Protein AF-A0A554JZY7-F1 (afdb_monomer_lite)

pLDDT: mean 87.45, std 13.06, range [39.91, 98.75]

Sequence (380 aa):
MSASLPWIDMRFLQNMTSTLVLGNDMLYLPQSRKIFSQGEISLAPEDREIFKRILSGLYEIFTGAGDAFLLFQAEQQYLRDTEMDGQEPDWIEEISDDAKRHLRHNAAVQGILPSFEPLAIVPSLPHTGISYIVREEGLLEKLIRAFGIWRLANIRQLGFLQDPIVTSSGARGYSLDFPHTRYCHVLDVTAIMTLMLHNNFLDPVLIHTGMMAAITHDTETPAGGDSIKFIDPEAFDEDKNYPQLLKKVDWSAIQKEYQIPEDLLIDTIQNQGALGTMLDLADKMAYVARDATSYLSRTQPFGTIAYPEGYRNIAQLLNQFPFICGVWETAKIIRDETVITDAKKLIAFLKLRALLFRELYHHPGARFKEFLLGTTVLEY

Radius of gyration: 22.61 Å; chains: 1; bounding box: 55×70×49 Å

Structure (mmCIF, N/CA/C/O backbone):
data_AF-A0A554JZY7-F1
#
_entry.id   AF-A0A554JZY7-F1
#
loop_
_atom_site.group_PDB
_atom_site.id
_atom_site.type_symbol
_atom_site.label_atom_id
_atom_site.label_alt_id
_atom_site.label_comp_id
_atom_site.label_asym_id
_atom_site.label_entity_id
_atom_site.label_seq_id
_atom_site.pdbx_PDB_ins_code
_atom_site.Cartn_x
_atom_site.Cartn_y
_atom_site.Cartn_z
_atom_site.occupancy
_atom_site.B_iso_or_equiv
_atom_site.auth_seq_id
_atom_site.auth_comp_id
_atom_site.auth_asym_id
_atom_site.auth_atom_id
_atom_site.pdbx_PDB_model_num
ATOM 1 N N . MET A 1 1 ? -25.964 12.064 15.367 1.00 39.91 1 MET A N 1
ATOM 2 C CA . MET A 1 1 ? -25.848 11.800 13.919 1.00 39.91 1 MET A CA 1
ATOM 3 C C . MET A 1 1 ? -24.395 12.057 13.561 1.00 39.91 1 MET A C 1
ATOM 5 O O . MET A 1 1 ? -23.994 13.211 13.631 1.00 39.91 1 MET A O 1
ATOM 9 N N . SER A 1 2 ? -23.577 11.026 13.325 1.00 48.97 2 SER A N 1
ATOM 10 C CA . SER A 1 2 ? -22.221 11.262 12.809 1.00 48.97 2 SER A CA 1
ATOM 11 C C . SER A 1 2 ? -22.355 11.763 11.374 1.00 48.97 2 SER A C 1
ATOM 13 O O . SER A 1 2 ? -23.142 11.208 10.606 1.00 48.97 2 SER A O 1
ATOM 15 N N . ALA A 1 3 ? -21.646 12.833 11.019 1.00 68.19 3 ALA A N 1
ATOM 16 C CA . ALA A 1 3 ? -21.555 13.247 9.626 1.00 68.19 3 ALA A CA 1
ATOM 17 C C . ALA A 1 3 ? -21.016 12.059 8.814 1.00 68.19 3 ALA A C 1
ATOM 19 O O . ALA A 1 3 ? -20.023 11.447 9.211 1.00 68.19 3 ALA A O 1
ATOM 20 N N . SER A 1 4 ? -21.697 11.689 7.729 1.00 77.19 4 SER A N 1
ATOM 21 C CA . SER A 1 4 ? -21.183 10.674 6.811 1.00 77.19 4 SER A CA 1
ATOM 22 C C . SER A 1 4 ? -19.838 11.154 6.277 1.00 77.19 4 SER A C 1
ATOM 24 O O . SER A 1 4 ? -19.750 12.293 5.806 1.00 77.19 4 SER A O 1
ATOM 26 N N . LEU A 1 5 ? -18.808 10.309 6.356 1.00 84.56 5 LEU A N 1
ATOM 27 C CA . LEU A 1 5 ? -17.514 10.617 5.755 1.00 84.56 5 LEU A CA 1
ATOM 28 C C . LEU A 1 5 ? -17.712 10.948 4.263 1.00 84.56 5 LEU A C 1
ATOM 30 O O . LEU A 1 5 ? -18.532 10.302 3.602 1.00 84.56 5 LEU A O 1
ATOM 34 N N . PRO A 1 6 ? -17.022 11.969 3.727 1.00 92.31 6 PRO A N 1
ATOM 35 C CA . PRO A 1 6 ? -17.053 12.240 2.296 1.00 92.31 6 PRO A CA 1
ATOM 36 C C . PRO A 1 6 ? -16.456 11.059 1.522 1.00 92.31 6 PRO A C 1
ATOM 38 O O . PRO A 1 6 ? -15.679 10.281 2.072 1.00 92.31 6 PRO A O 1
ATOM 41 N N . TRP A 1 7 ? -16.786 10.951 0.232 1.00 95.19 7 TRP A N 1
ATOM 42 C CA . TRP A 1 7 ? -16.074 10.034 -0.659 1.00 95.19 7 TRP A CA 1
ATOM 43 C C . TRP A 1 7 ? -14.597 10.433 -0.715 1.00 95.19 7 TRP A C 1
ATOM 45 O O . TRP A 1 7 ? -14.269 11.570 -1.062 1.00 95.19 7 TRP A O 1
ATOM 55 N N . ILE A 1 8 ? -13.718 9.504 -0.360 1.00 95.62 8 ILE A N 1
ATOM 56 C CA . ILE A 1 8 ? -12.276 9.699 -0.315 1.00 95.62 8 ILE A CA 1
ATOM 57 C C . ILE A 1 8 ? -11.725 9.347 -1.693 1.00 95.62 8 ILE A C 1
ATOM 59 O O . ILE A 1 8 ? -11.605 8.178 -2.051 1.00 95.62 8 ILE A O 1
ATOM 63 N N . ASP A 1 9 ? -11.400 10.360 -2.485 1.00 94.75 9 ASP A N 1
ATOM 64 C CA . ASP A 1 9 ? -10.666 10.207 -3.739 1.00 94.75 9 ASP A CA 1
ATOM 65 C C . ASP A 1 9 ? -9.254 10.808 -3.619 1.00 94.75 9 ASP A C 1
ATOM 67 O O . ASP A 1 9 ? -8.879 11.411 -2.610 1.00 94.75 9 ASP A O 1
ATOM 71 N N . MET A 1 10 ? -8.431 10.657 -4.653 1.00 91.62 10 MET A N 1
ATOM 72 C CA . MET A 1 10 ? -7.103 11.261 -4.695 1.00 91.62 10 MET A CA 1
ATOM 73 C C . MET A 1 10 ? -7.168 12.776 -4.531 1.00 91.62 10 MET A C 1
ATOM 75 O O . MET A 1 10 ? -6.282 13.361 -3.916 1.00 91.62 10 MET A O 1
ATOM 79 N N . ARG A 1 11 ? -8.205 13.437 -5.059 1.00 91.25 11 ARG A N 1
ATOM 80 C CA . ARG A 1 11 ? -8.346 14.890 -4.935 1.00 91.25 11 ARG A CA 1
ATOM 81 C C . ARG A 1 11 ? -8.564 15.287 -3.478 1.00 91.25 11 ARG A C 1
ATOM 83 O O . ARG A 1 11 ? -7.965 16.267 -3.045 1.00 91.25 11 ARG A O 1
ATOM 90 N N . PHE A 1 12 ? -9.367 14.527 -2.742 1.00 93.56 12 PHE A N 1
ATOM 91 C CA . PHE A 1 12 ? -9.559 14.655 -1.307 1.00 93.56 12 PHE A CA 1
ATOM 92 C C . PHE A 1 12 ? -8.226 14.476 -0.572 1.00 93.56 12 PHE A C 1
ATOM 94 O O . PHE A 1 12 ? -7.792 15.403 0.111 1.00 93.56 12 PHE A O 1
ATOM 101 N N . LEU A 1 13 ? -7.523 13.356 -0.792 1.00 91.56 13 LEU A N 1
ATOM 102 C CA . LEU A 1 13 ? -6.237 13.067 -0.133 1.00 91.56 13 LEU A CA 1
ATOM 103 C C . LEU A 1 13 ? -5.155 14.113 -0.438 1.00 91.56 13 LEU A C 1
ATOM 105 O O . LEU A 1 13 ? -4.281 14.392 0.375 1.00 91.56 13 LEU A O 1
ATOM 109 N N . GLN A 1 14 ? -5.210 14.726 -1.615 1.00 86.31 14 GLN A N 1
ATOM 110 C CA . GLN A 1 14 ? -4.242 15.735 -2.034 1.00 86.31 14 GLN A CA 1
ATOM 111 C C . GLN A 1 14 ? -4.590 17.155 -1.578 1.00 86.31 14 GLN A C 1
ATOM 113 O O . GLN A 1 14 ? -3.741 18.043 -1.654 1.00 86.31 14 GLN A O 1
ATOM 118 N N . ASN A 1 15 ? -5.833 17.387 -1.159 1.00 89.62 15 ASN A N 1
ATOM 119 C CA . ASN A 1 15 ? -6.290 18.682 -0.666 1.00 89.62 15 ASN A CA 1
ATOM 120 C C . ASN A 1 15 ? -6.373 18.721 0.862 1.00 89.62 15 ASN A C 1
ATOM 122 O O . ASN A 1 15 ? -6.427 19.814 1.421 1.00 89.62 15 ASN A O 1
ATOM 126 N N . MET A 1 16 ? -6.365 17.569 1.541 1.00 92.50 16 MET A N 1
ATOM 127 C CA . MET A 1 16 ? -6.364 17.537 2.999 1.00 92.50 16 MET A CA 1
ATOM 128 C C . MET A 1 16 ? -5.102 18.202 3.540 1.00 92.50 16 MET A C 1
ATOM 130 O O . MET A 1 16 ? -3.995 17.938 3.074 1.00 92.50 16 MET A O 1
ATOM 134 N N . THR A 1 17 ? -5.274 19.096 4.505 1.00 89.75 17 THR A N 1
ATOM 135 C CA . THR A 1 17 ? -4.163 19.713 5.233 1.00 89.75 17 THR A CA 1
ATOM 136 C C . THR A 1 17 ? -3.829 18.940 6.498 1.00 89.75 17 THR A C 1
ATOM 138 O O . THR A 1 17 ? -2.739 19.118 7.017 1.00 89.75 17 THR A O 1
ATOM 141 N N . SER A 1 18 ? -4.716 18.071 6.979 1.00 89.69 18 SER A N 1
ATOM 142 C CA . SER A 1 18 ? -4.534 17.252 8.184 1.00 89.69 18 SER A CA 1
ATOM 143 C C . SER A 1 18 ? -4.517 15.765 7.837 1.00 89.69 18 SER A C 1
ATOM 145 O O . SER A 1 18 ? -4.896 15.376 6.731 1.00 89.69 18 SER A O 1
ATOM 147 N N . THR A 1 19 ? -4.084 14.929 8.780 1.00 89.75 19 THR A N 1
ATOM 148 C CA . THR A 1 19 ? -4.168 13.475 8.630 1.00 89.75 19 THR A CA 1
ATOM 149 C C . THR A 1 19 ? -5.627 13.020 8.615 1.00 89.75 19 THR A C 1
ATOM 151 O O . THR A 1 19 ? -6.463 13.514 9.374 1.00 89.75 19 THR A O 1
ATOM 154 N N . LEU A 1 20 ? -5.942 12.068 7.741 1.00 93.31 20 LEU A N 1
ATOM 155 C CA . LEU A 1 20 ? -7.222 11.368 7.758 1.00 93.31 20 LEU A CA 1
ATOM 156 C C . LEU A 1 20 ? -7.059 10.099 8.596 1.00 93.31 20 LEU A C 1
ATOM 158 O O . LEU A 1 20 ? -6.256 9.233 8.259 1.00 93.31 20 LEU A O 1
ATOM 162 N N . VAL A 1 21 ? -7.840 9.980 9.665 1.00 91.62 21 VAL A N 1
ATOM 163 C CA . VAL A 1 21 ? -7.863 8.788 10.518 1.00 91.62 21 VAL A CA 1
ATOM 164 C C . VAL A 1 21 ? -9.049 7.917 10.114 1.00 91.62 21 VAL A C 1
ATOM 166 O O . VAL A 1 21 ? -10.196 8.359 10.205 1.00 91.62 21 VAL A O 1
ATOM 169 N N . LEU A 1 22 ? -8.774 6.691 9.664 1.00 91.56 22 LEU A N 1
ATOM 170 C CA . LEU A 1 22 ? -9.796 5.681 9.384 1.00 91.56 22 LEU A CA 1
ATOM 171 C C . LEU A 1 22 ? -9.693 4.566 10.428 1.00 91.56 22 LEU A C 1
ATOM 173 O O . LEU A 1 22 ? -8.717 3.818 10.466 1.00 91.56 22 LEU A O 1
ATOM 177 N N . GLY A 1 23 ? -10.692 4.499 11.310 1.00 86.06 23 GLY A N 1
ATOM 178 C CA . GLY A 1 23 ? -10.676 3.589 12.456 1.00 86.06 23 GLY A CA 1
ATOM 179 C C . GLY A 1 23 ? -9.593 3.944 13.481 1.00 86.06 23 GLY A C 1
ATOM 180 O O . GLY A 1 23 ? -9.226 5.107 13.636 1.00 86.06 23 GLY A O 1
ATOM 181 N N . ASN A 1 24 ? -9.084 2.936 14.190 1.00 86.62 24 ASN A N 1
ATOM 182 C CA . ASN A 1 24 ? -7.972 3.091 15.138 1.00 86.62 24 ASN A CA 1
ATOM 183 C C . ASN A 1 24 ? -6.632 2.628 14.545 1.00 86.62 24 ASN A C 1
ATOM 185 O O . ASN A 1 24 ? -5.648 2.545 15.267 1.00 86.62 24 ASN A O 1
ATOM 189 N N . ASP A 1 25 ? -6.593 2.347 13.244 1.00 89.75 25 ASP A N 1
ATOM 190 C CA . ASP A 1 25 ? -5.565 1.502 12.640 1.00 89.75 25 ASP A CA 1
ATOM 191 C C . ASP A 1 25 ? -4.622 2.243 11.702 1.00 89.75 25 ASP A C 1
ATOM 193 O O . ASP A 1 25 ? -3.412 2.039 11.758 1.00 89.75 25 ASP A O 1
ATOM 197 N N . MET A 1 26 ? -5.159 3.105 10.833 1.00 91.69 26 MET A N 1
ATOM 198 C CA . MET A 1 26 ? -4.371 3.769 9.795 1.00 91.69 26 MET A CA 1
ATOM 199 C C . MET A 1 26 ? -4.593 5.277 9.806 1.00 91.69 26 MET A C 1
ATOM 201 O O . MET A 1 26 ? -5.727 5.765 9.860 1.00 91.69 26 MET A O 1
ATOM 205 N N . LEU A 1 27 ? -3.490 6.020 9.704 1.00 92.69 27 LEU A N 1
ATOM 206 C CA . LEU A 1 27 ? -3.507 7.433 9.346 1.00 92.69 27 LEU A CA 1
ATOM 207 C C . LEU A 1 27 ? -3.077 7.583 7.897 1.00 92.69 27 LEU A C 1
ATOM 209 O O . LEU A 1 27 ? -2.003 7.121 7.525 1.00 92.69 27 LEU A O 1
ATOM 213 N N . TYR A 1 28 ? -3.863 8.303 7.112 1.00 94.25 28 TYR A N 1
ATOM 214 C CA . TYR A 1 28 ? -3.488 8.734 5.774 1.00 94.25 28 TYR A CA 1
ATOM 215 C C . TYR A 1 28 ? -2.908 10.142 5.847 1.00 94.25 28 TYR A C 1
ATOM 217 O O . TYR A 1 28 ? -3.516 11.053 6.418 1.00 94.25 28 TYR A O 1
ATOM 225 N N . LEU A 1 29 ? -1.709 10.310 5.297 1.00 91.81 29 LEU A N 1
ATOM 226 C CA . LEU A 1 29 ? -0.920 11.529 5.433 1.00 91.81 29 LEU A CA 1
ATOM 227 C C . LEU A 1 29 ? -1.204 12.514 4.299 1.00 91.81 29 LEU A C 1
ATOM 229 O O . LEU A 1 29 ? -1.333 12.089 3.146 1.00 91.81 29 LEU A O 1
ATOM 233 N N . PRO A 1 30 ? -1.264 13.827 4.590 1.00 87.25 30 PRO A N 1
ATOM 234 C CA . PRO A 1 30 ? -1.400 14.840 3.553 1.00 87.25 30 PRO A CA 1
ATOM 235 C C . PRO A 1 30 ? -0.238 14.757 2.553 1.00 87.25 30 PRO A C 1
ATOM 237 O O . PRO A 1 30 ? 0.901 14.485 2.935 1.00 87.25 30 PRO A O 1
ATOM 240 N N . GLN A 1 31 ? -0.508 15.014 1.270 1.00 80.75 31 GLN A N 1
ATOM 241 C CA . GLN A 1 31 ? 0.523 15.015 0.223 1.00 80.75 31 GLN A CA 1
ATOM 242 C C . GLN A 1 31 ? 0.857 16.436 -0.243 1.00 80.75 31 GLN A C 1
ATOM 244 O O . GLN A 1 31 ? 0.005 17.135 -0.795 1.00 80.75 31 GLN A O 1
ATOM 249 N N . SER A 1 32 ? 2.113 16.858 -0.082 1.00 66.56 32 SER A N 1
ATOM 250 C CA . SER A 1 32 ? 2.593 18.118 -0.661 1.00 66.56 32 SER A CA 1
ATOM 251 C C . SER A 1 32 ? 2.831 17.954 -2.163 1.00 66.56 32 SER A C 1
ATOM 253 O O . SER A 1 32 ? 3.663 17.153 -2.584 1.00 66.56 32 SER A O 1
ATOM 255 N N . ARG A 1 33 ? 2.087 18.698 -2.994 1.00 64.31 33 ARG A N 1
ATOM 256 C CA . ARG A 1 33 ? 2.234 18.631 -4.460 1.00 64.31 33 ARG A CA 1
ATOM 257 C C . ARG A 1 33 ? 3.220 19.637 -5.035 1.00 64.31 33 ARG A C 1
ATOM 259 O O . ARG A 1 33 ? 3.807 19.364 -6.077 1.00 64.31 33 ARG A O 1
ATOM 266 N N . LYS A 1 34 ? 3.303 20.834 -4.448 1.00 57.31 34 LYS A N 1
ATOM 267 C CA . LYS A 1 34 ? 3.950 21.984 -5.098 1.00 57.31 34 LYS A CA 1
ATOM 268 C C . LYS A 1 34 ? 5.338 22.295 -4.584 1.00 57.31 34 LYS A C 1
ATOM 270 O O . LYS A 1 34 ? 6.113 22.889 -5.321 1.00 57.31 34 LYS A O 1
ATOM 275 N N . ILE A 1 35 ? 5.644 21.887 -3.355 1.00 56.69 35 ILE A N 1
ATOM 276 C CA . ILE A 1 35 ? 6.954 22.162 -2.774 1.00 56.69 35 ILE A CA 1
ATOM 277 C C . ILE A 1 35 ? 8.033 21.415 -3.546 1.00 56.69 35 ILE A C 1
ATOM 279 O O . ILE A 1 35 ? 9.090 21.975 -3.745 1.00 56.69 35 ILE A O 1
ATOM 283 N N . PHE A 1 36 ? 7.757 20.218 -4.061 1.00 54.00 36 PHE A N 1
ATOM 284 C CA . PHE A 1 36 ? 8.712 19.437 -4.843 1.00 54.00 36 PHE A CA 1
ATOM 285 C C . PHE A 1 36 ? 8.312 19.408 -6.320 1.00 54.00 36 PHE A C 1
ATOM 287 O O . PHE A 1 36 ? 7.742 18.429 -6.805 1.00 54.00 36 PHE A O 1
ATOM 294 N N . SER A 1 37 ? 8.602 20.478 -7.062 1.00 49.62 37 SER A N 1
ATOM 295 C CA . SER A 1 37 ? 8.436 20.481 -8.520 1.00 49.62 37 SER A CA 1
ATOM 296 C C . SER A 1 37 ? 9.777 20.210 -9.196 1.00 49.62 37 SER A C 1
ATOM 298 O O . SER A 1 37 ? 10.728 20.951 -8.984 1.00 49.62 37 SER A O 1
ATOM 300 N N . GLN A 1 38 ? 9.868 19.153 -10.009 1.00 53.38 38 GLN A N 1
ATOM 301 C CA . GLN A 1 38 ? 11.077 18.820 -10.789 1.00 53.38 38 GLN A CA 1
ATOM 302 C C . GLN A 1 38 ? 12.361 18.614 -9.954 1.00 53.38 38 GLN A C 1
ATOM 304 O O . GLN A 1 38 ? 13.464 18.709 -10.483 1.00 53.38 38 GLN A O 1
ATOM 309 N N . GLY A 1 39 ? 12.226 18.286 -8.665 1.00 57.16 39 GLY A N 1
ATOM 310 C CA . GLY A 1 39 ? 13.363 18.118 -7.752 1.00 57.16 39 GLY A CA 1
ATOM 311 C C . GLY A 1 39 ? 13.859 19.417 -7.111 1.00 57.16 39 GLY A C 1
ATOM 312 O O . GLY A 1 39 ? 14.834 19.376 -6.366 1.00 57.16 39 GLY A O 1
ATOM 313 N N . GLU A 1 40 ? 13.187 20.544 -7.351 1.00 63.81 40 GLU A N 1
ATOM 314 C CA . GLU A 1 40 ? 13.480 21.821 -6.704 1.00 63.81 40 GLU A CA 1
ATOM 315 C C . GLU A 1 40 ? 12.427 22.148 -5.643 1.00 63.81 40 GLU A C 1
ATOM 317 O O . GLU A 1 40 ? 11.229 21.938 -5.856 1.00 63.81 40 GLU A O 1
ATOM 322 N N . ILE A 1 41 ? 12.899 22.664 -4.501 1.00 75.88 41 ILE A N 1
ATOM 323 C CA . ILE A 1 41 ? 12.051 23.190 -3.431 1.00 75.88 41 ILE A CA 1
ATOM 324 C C . ILE A 1 41 ? 11.747 24.656 -3.713 1.00 75.88 41 ILE A C 1
ATOM 326 O O . ILE A 1 41 ? 12.672 25.466 -3.763 1.00 75.88 41 ILE A O 1
ATOM 330 N N . SER A 1 42 ? 10.466 24.999 -3.864 1.00 81.38 42 SER A N 1
ATOM 331 C CA . SER A 1 42 ? 10.017 26.386 -4.020 1.00 81.38 42 SER A CA 1
ATOM 332 C C . SER A 1 42 ? 8.905 26.713 -3.030 1.00 81.38 42 SER A C 1
ATOM 334 O O . SER A 1 42 ? 7.887 26.022 -2.971 1.00 81.38 42 SER A O 1
ATOM 336 N N . LEU A 1 43 ? 9.114 27.771 -2.247 1.00 81.06 43 LEU A N 1
ATOM 337 C CA . LEU A 1 43 ? 8.141 28.278 -1.283 1.00 81.06 43 LEU A CA 1
ATOM 338 C C . LEU A 1 43 ? 7.373 29.461 -1.864 1.00 81.06 43 LEU A C 1
ATOM 340 O O . LEU A 1 43 ? 7.922 30.266 -2.625 1.00 81.06 43 LEU A O 1
ATOM 344 N N . ALA A 1 44 ? 6.109 29.598 -1.463 1.00 83.38 44 ALA A N 1
ATOM 345 C CA . ALA A 1 44 ? 5.357 30.803 -1.766 1.00 83.38 44 ALA A CA 1
ATOM 346 C C . ALA A 1 44 ? 6.034 32.020 -1.094 1.00 83.38 44 ALA A C 1
ATOM 348 O O . ALA A 1 44 ? 6.583 31.881 0.007 1.00 83.38 44 ALA A O 1
ATOM 349 N N . PRO A 1 45 ? 6.042 33.210 -1.725 1.00 85.81 45 PRO A N 1
ATOM 350 C CA . PRO A 1 45 ? 6.661 34.401 -1.142 1.00 85.81 45 PRO A CA 1
ATOM 351 C C . PRO A 1 45 ? 6.174 34.713 0.281 1.00 85.81 45 PRO A C 1
ATOM 353 O O . PRO A 1 45 ? 6.977 35.090 1.130 1.00 85.81 45 PRO A O 1
ATOM 356 N N . GLU A 1 46 ? 4.886 34.513 0.548 1.00 86.81 46 GLU A N 1
ATOM 357 C CA . GLU A 1 46 ? 4.258 34.665 1.859 1.00 86.81 46 GLU A CA 1
ATOM 358 C C . GLU A 1 46 ? 4.827 33.695 2.909 1.00 86.81 46 GLU A C 1
ATOM 360 O O . GLU A 1 46 ? 5.237 34.136 3.984 1.00 86.81 46 GLU A O 1
ATOM 365 N N . ASP A 1 47 ? 4.95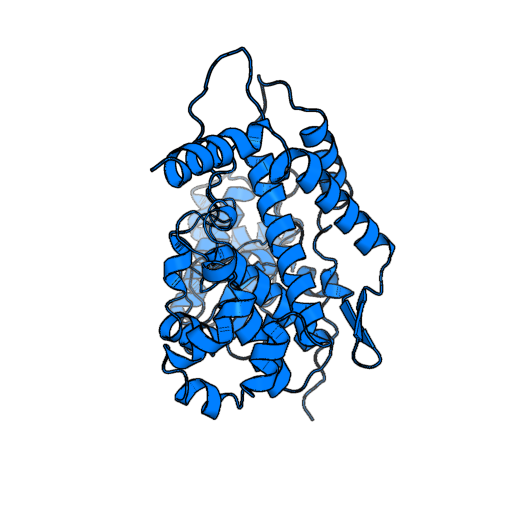9 32.409 2.573 1.00 84.50 47 ASP A N 1
ATOM 366 C CA . ASP A 1 47 ? 5.534 31.388 3.458 1.00 84.50 47 ASP A CA 1
ATOM 367 C C . ASP A 1 47 ? 6.990 31.715 3.784 1.00 84.50 47 ASP A C 1
ATOM 369 O O . ASP A 1 47 ? 7.434 31.573 4.922 1.00 84.50 47 ASP A O 1
ATOM 373 N N . ARG A 1 48 ? 7.739 32.213 2.792 1.00 85.25 48 ARG A N 1
ATOM 374 C CA . ARG A 1 48 ? 9.138 32.607 2.969 1.00 85.25 48 ARG A CA 1
ATOM 375 C C . ARG A 1 48 ? 9.280 33.707 4.019 1.00 85.25 48 ARG A C 1
ATOM 377 O O . ARG A 1 48 ? 10.169 33.628 4.864 1.00 85.25 48 ARG A O 1
ATOM 384 N N . GLU A 1 49 ? 8.438 34.733 3.970 1.00 86.69 49 GLU A N 1
ATOM 385 C CA . GLU A 1 49 ? 8.491 35.825 4.946 1.00 86.69 49 GLU A CA 1
ATOM 386 C C . GLU A 1 49 ? 8.047 35.369 6.341 1.00 86.69 49 GLU A C 1
ATOM 388 O O . GLU A 1 49 ? 8.681 35.732 7.334 1.00 86.69 49 GLU A O 1
ATOM 393 N N . ILE A 1 50 ? 7.033 34.504 6.427 1.00 86.44 50 ILE A N 1
ATOM 394 C CA . ILE A 1 50 ? 6.590 33.918 7.698 1.00 86.44 50 ILE A CA 1
ATOM 395 C C . ILE A 1 50 ? 7.696 33.054 8.314 1.00 86.44 50 ILE A C 1
ATOM 397 O O . ILE A 1 50 ? 8.050 33.255 9.477 1.00 86.44 50 ILE A O 1
ATOM 401 N N . PHE A 1 51 ? 8.312 32.157 7.542 1.00 88.31 51 PHE A N 1
ATOM 402 C CA . PHE A 1 51 ? 9.412 31.321 8.023 1.00 88.31 51 PHE A CA 1
ATOM 403 C C . PHE A 1 51 ? 10.624 32.153 8.440 1.00 88.31 51 PHE A C 1
ATOM 405 O O . PHE A 1 51 ? 11.188 31.893 9.497 1.00 88.31 51 PHE A O 1
ATOM 412 N N . LYS A 1 52 ? 11.001 33.201 7.694 1.00 85.81 52 LYS A N 1
ATOM 413 C CA . LYS A 1 52 ? 12.066 34.127 8.127 1.00 85.81 52 LYS A CA 1
ATOM 414 C C . LYS A 1 52 ? 11.745 34.800 9.460 1.00 85.81 52 LYS A C 1
ATOM 416 O O . LYS A 1 52 ? 12.637 34.952 10.288 1.00 85.81 52 LYS A O 1
ATOM 421 N N . ARG A 1 53 ? 10.488 35.209 9.667 1.00 88.06 53 ARG A N 1
ATOM 422 C CA . ARG A 1 53 ? 10.025 35.841 10.910 1.00 88.06 53 ARG A CA 1
ATOM 423 C C . ARG A 1 53 ? 10.114 34.869 12.089 1.00 88.06 53 ARG A C 1
ATOM 425 O O . ARG A 1 53 ? 10.693 35.226 13.114 1.00 88.06 53 ARG A O 1
ATOM 432 N N . ILE A 1 54 ? 9.602 33.647 11.925 1.00 84.50 54 ILE A N 1
ATOM 433 C CA . ILE A 1 54 ? 9.662 32.577 12.939 1.00 84.50 54 ILE A CA 1
ATOM 434 C C . ILE A 1 54 ? 11.120 32.227 13.267 1.00 84.50 54 ILE A C 1
ATOM 436 O O . ILE A 1 54 ? 11.490 32.088 14.427 1.00 84.50 54 ILE A O 1
ATOM 440 N N . LEU A 1 55 ? 11.973 32.159 12.245 1.00 83.12 55 LEU A N 1
ATOM 441 C CA . LEU A 1 55 ? 13.379 31.783 12.367 1.00 83.12 55 LEU A CA 1
ATOM 442 C C . LEU A 1 55 ? 14.306 32.972 12.642 1.00 83.12 55 LEU A C 1
ATOM 444 O O . LEU A 1 55 ? 15.515 32.809 12.534 1.00 83.12 55 LEU A O 1
ATOM 448 N N . SER A 1 56 ? 13.791 34.159 12.973 1.00 75.50 56 SER A N 1
ATOM 449 C CA . SER A 1 56 ? 14.556 35.421 13.014 1.00 75.50 56 SER A CA 1
ATOM 450 C C . SER A 1 56 ? 15.852 35.369 13.841 1.00 75.50 56 SER A C 1
ATOM 452 O O . SER A 1 56 ? 16.844 35.958 13.425 1.00 75.50 56 SER A O 1
ATOM 454 N N . GLY A 1 57 ? 15.914 34.585 14.925 1.00 66.94 57 GLY A N 1
ATOM 455 C CA . GLY A 1 57 ? 17.157 34.369 15.690 1.00 66.94 57 GLY A CA 1
ATOM 456 C C . GLY A 1 57 ? 18.180 33.413 15.045 1.00 66.94 57 GLY A C 1
ATOM 457 O O . GLY A 1 57 ? 19.365 33.479 15.358 1.00 66.94 57 GLY A O 1
ATOM 458 N N . LEU A 1 58 ? 17.747 32.531 14.139 1.00 62.00 58 LEU A N 1
ATOM 459 C CA . LEU A 1 58 ? 18.589 31.593 13.379 1.00 62.00 58 LEU A CA 1
ATOM 460 C C . LEU A 1 58 ? 18.933 32.128 11.979 1.00 62.00 58 LEU A C 1
ATOM 462 O O . LEU A 1 58 ? 20.010 31.854 11.456 1.00 62.00 58 LEU A O 1
ATOM 466 N N . TYR A 1 59 ? 18.035 32.899 11.365 1.00 59.34 59 TYR A N 1
ATOM 467 C CA . TYR A 1 59 ? 18.142 33.363 9.982 1.00 59.34 59 TYR A CA 1
ATOM 468 C C . TYR A 1 59 ? 19.207 34.455 9.795 1.00 59.34 59 TYR A C 1
ATOM 470 O O . TYR A 1 59 ? 19.849 34.502 8.746 1.00 59.34 59 TYR A O 1
ATOM 478 N N . GLU A 1 60 ? 19.471 35.278 10.818 1.00 60.81 60 GLU A N 1
ATOM 479 C CA . GLU A 1 60 ? 20.554 36.280 10.794 1.00 60.81 60 GLU A CA 1
ATOM 480 C C . GLU A 1 60 ? 21.942 35.653 10.551 1.00 60.81 60 GLU A C 1
ATOM 482 O O . GLU A 1 60 ? 22.828 36.300 9.991 1.00 60.81 60 GLU A O 1
ATOM 487 N N . ILE A 1 61 ? 22.115 34.369 10.885 1.00 61.47 61 ILE A N 1
ATOM 488 C CA . ILE A 1 61 ? 23.358 33.609 10.686 1.00 61.47 61 ILE A CA 1
ATOM 489 C C . ILE A 1 61 ? 23.490 33.100 9.234 1.00 61.47 61 ILE A C 1
ATOM 491 O O . ILE A 1 61 ? 24.602 32.893 8.750 1.00 61.47 61 ILE A O 1
ATOM 495 N N . PHE A 1 62 ? 22.379 32.944 8.503 1.00 62.47 62 PHE A N 1
ATOM 496 C CA . PHE A 1 62 ? 22.320 32.275 7.193 1.00 62.47 62 PHE A CA 1
ATOM 497 C C . PHE A 1 62 ? 21.765 33.176 6.080 1.00 62.47 62 PHE A C 1
ATOM 499 O O . PHE A 1 62 ? 20.909 32.776 5.283 1.00 62.47 62 PHE A O 1
ATOM 506 N N . THR A 1 63 ? 22.268 34.407 5.994 1.00 57.94 63 THR A N 1
ATOM 507 C CA . THR A 1 63 ? 21.916 35.326 4.902 1.00 57.94 63 THR A CA 1
ATOM 508 C C . THR A 1 63 ? 22.254 34.708 3.532 1.00 57.94 63 THR A C 1
ATOM 510 O O . THR A 1 63 ? 23.410 34.441 3.218 1.00 57.94 63 THR A O 1
ATOM 513 N N . GLY A 1 64 ? 21.228 34.446 2.710 1.00 64.31 64 GLY A N 1
ATOM 514 C CA . GLY A 1 64 ? 21.370 33.869 1.361 1.00 64.31 64 GLY A CA 1
ATOM 515 C C . GLY A 1 64 ? 20.985 32.391 1.211 1.00 64.31 64 GLY A C 1
ATOM 516 O O . GLY A 1 64 ? 21.161 31.835 0.128 1.00 64.31 64 GLY A O 1
ATOM 517 N N . ALA A 1 65 ? 20.456 31.745 2.254 1.00 70.50 65 ALA A N 1
ATOM 518 C CA . ALA A 1 65 ? 19.983 30.367 2.153 1.00 70.50 65 ALA A CA 1
ATOM 519 C C . ALA A 1 65 ? 18.734 30.237 1.250 1.00 70.50 65 ALA A C 1
ATOM 521 O O . ALA A 1 65 ? 17.817 31.056 1.318 1.00 70.50 65 ALA A O 1
ATOM 522 N N . GLY A 1 66 ? 18.707 29.210 0.392 1.00 83.94 66 GLY A N 1
ATOM 523 C CA . GLY A 1 66 ? 17.585 28.933 -0.513 1.00 83.94 66 GLY A CA 1
ATOM 524 C C . GLY A 1 66 ? 16.361 28.333 0.191 1.00 83.94 66 GLY A C 1
ATOM 525 O O . GLY A 1 66 ? 16.443 27.898 1.340 1.00 83.94 66 GLY A O 1
ATOM 526 N N . ASP A 1 67 ? 15.236 28.254 -0.525 1.00 84.19 67 ASP A N 1
ATOM 527 C CA . ASP A 1 67 ? 13.941 27.772 -0.009 1.00 84.19 67 ASP A CA 1
ATOM 528 C C . ASP A 1 67 ? 14.021 26.381 0.649 1.00 84.19 67 ASP A C 1
ATOM 530 O O . ASP A 1 67 ? 13.372 26.146 1.664 1.00 84.19 67 ASP A O 1
ATOM 534 N N . ALA A 1 68 ? 14.878 25.490 0.138 1.00 83.81 68 ALA A N 1
ATOM 535 C CA . ALA A 1 68 ? 15.141 24.176 0.730 1.00 83.81 68 ALA A CA 1
ATOM 536 C C . ALA A 1 68 ? 15.638 24.252 2.182 1.00 83.81 68 ALA A C 1
ATOM 538 O O . ALA A 1 68 ? 15.171 23.516 3.048 1.00 83.81 68 ALA A O 1
ATOM 539 N N . PHE A 1 69 ? 16.586 25.151 2.455 1.00 85.38 69 PHE A N 1
ATOM 540 C CA . PHE A 1 69 ? 17.135 25.322 3.797 1.00 85.38 69 PHE A CA 1
ATOM 541 C C . PHE A 1 69 ? 16.112 25.970 4.726 1.00 85.38 69 PHE A C 1
ATOM 543 O O . PHE A 1 69 ? 15.980 25.557 5.875 1.00 85.38 69 PHE A O 1
ATOM 550 N N . LEU A 1 70 ? 15.375 26.966 4.226 1.00 86.81 70 LEU A N 1
ATOM 551 C CA . LEU A 1 70 ? 14.341 27.639 5.005 1.00 86.81 70 LEU A CA 1
ATOM 552 C C . LEU A 1 70 ? 13.232 26.664 5.415 1.00 86.81 70 LEU A C 1
ATOM 554 O O . LEU A 1 70 ? 12.838 26.649 6.577 1.00 86.81 70 LEU A O 1
ATOM 558 N N . LEU A 1 71 ? 12.789 25.817 4.484 1.00 87.62 71 LEU A N 1
ATOM 559 C CA . LEU A 1 71 ? 11.811 24.772 4.754 1.00 87.62 71 LEU A CA 1
ATOM 560 C C . LEU A 1 71 ? 12.333 23.758 5.774 1.00 87.62 71 LEU A C 1
ATOM 562 O O . LEU A 1 71 ? 11.639 23.474 6.740 1.00 87.62 71 LEU A O 1
ATOM 566 N N . PHE A 1 72 ? 13.572 23.284 5.620 1.00 89.00 72 PHE A N 1
ATOM 567 C CA . PHE A 1 72 ? 14.187 22.381 6.594 1.00 89.00 72 PHE A CA 1
ATOM 568 C C . PHE A 1 72 ? 14.227 22.990 8.005 1.00 89.00 72 PHE A C 1
ATOM 570 O O . PHE A 1 72 ? 13.896 22.323 8.980 1.00 89.00 72 PHE A O 1
ATOM 577 N N . GLN A 1 73 ? 14.593 24.268 8.142 1.00 89.81 73 GLN A N 1
ATOM 578 C CA . GLN A 1 73 ? 14.582 24.940 9.445 1.00 89.81 73 GLN A CA 1
ATOM 579 C C . GLN A 1 73 ? 13.161 25.105 10.000 1.00 89.81 73 GLN A C 1
ATOM 581 O O . GLN A 1 73 ? 12.955 24.914 11.198 1.00 89.81 73 GLN A O 1
ATOM 586 N N . ALA A 1 74 ? 12.184 25.414 9.143 1.00 90.06 74 ALA A N 1
ATOM 587 C CA . ALA A 1 74 ? 10.778 25.484 9.529 1.00 90.06 74 ALA A CA 1
ATOM 588 C C . ALA A 1 74 ? 10.245 24.120 9.993 1.00 90.06 74 ALA A C 1
ATOM 590 O O . ALA A 1 74 ? 9.527 24.067 10.985 1.00 90.06 74 ALA A O 1
ATOM 591 N N . GLU A 1 75 ? 10.651 23.020 9.349 1.00 91.75 75 GLU A N 1
ATOM 592 C CA . GLU A 1 75 ? 10.377 21.661 9.827 1.00 91.75 75 GLU A CA 1
ATOM 593 C C . GLU A 1 75 ? 10.942 21.471 11.232 1.00 91.75 75 GLU A C 1
ATOM 595 O O . GLU A 1 75 ? 10.190 21.182 12.151 1.00 91.75 75 GLU A O 1
ATOM 600 N N . GLN A 1 76 ? 12.240 21.713 11.440 1.00 91.06 76 GLN A N 1
ATOM 601 C CA . GLN A 1 76 ? 12.864 21.540 12.757 1.00 91.06 76 GLN A CA 1
ATOM 602 C C . GLN A 1 76 ? 12.232 22.424 13.841 1.00 91.06 76 GLN A C 1
ATOM 604 O O . GLN A 1 76 ? 12.238 22.057 15.015 1.00 91.06 76 GLN A O 1
ATOM 609 N N . GLN A 1 77 ? 11.727 23.605 13.482 1.00 90.88 77 GLN A N 1
ATOM 610 C CA . GLN A 1 77 ? 10.993 24.456 14.414 1.00 90.88 77 GLN A CA 1
ATOM 611 C C . GLN A 1 77 ? 9.604 23.885 14.719 1.00 90.88 77 GLN A C 1
ATOM 613 O O . GLN A 1 77 ? 9.261 23.746 15.886 1.00 90.88 77 GLN A O 1
ATOM 618 N N . TYR A 1 78 ? 8.850 23.482 13.693 1.00 91.94 78 TYR A N 1
ATOM 619 C CA . TYR A 1 78 ? 7.533 22.861 13.839 1.00 91.94 78 TYR A CA 1
ATOM 620 C C . TYR A 1 78 ? 7.575 21.624 14.743 1.00 91.94 78 TYR A C 1
ATOM 622 O O . TYR A 1 78 ? 6.745 21.484 15.639 1.00 91.94 78 TYR A O 1
ATOM 630 N N . LEU A 1 79 ? 8.562 20.747 14.532 1.00 89.50 79 LEU A N 1
ATOM 631 C CA . LEU A 1 79 ? 8.773 19.551 15.348 1.00 89.50 79 LEU A CA 1
ATOM 632 C C . LEU A 1 79 ? 8.987 19.919 16.826 1.00 89.50 79 LEU A C 1
ATOM 634 O O . LEU A 1 79 ? 8.314 19.377 17.698 1.00 89.50 79 LEU A O 1
ATOM 638 N N . ARG A 1 80 ? 9.874 20.888 17.095 1.00 88.38 80 ARG A N 1
ATOM 639 C CA . ARG A 1 80 ? 10.189 21.356 18.453 1.00 88.38 80 ARG A CA 1
ATOM 640 C C . ARG A 1 80 ? 8.986 21.975 19.157 1.00 88.38 80 ARG A C 1
ATOM 642 O O . ARG A 1 80 ? 8.723 21.616 20.299 1.00 88.38 80 ARG A O 1
ATOM 649 N N . ASP A 1 81 ? 8.267 22.868 18.481 1.00 88.62 81 ASP A N 1
ATOM 650 C CA . ASP A 1 81 ? 7.083 23.525 19.045 1.00 88.62 81 ASP A CA 1
ATOM 651 C C . ASP A 1 81 ? 6.004 22.479 19.383 1.00 88.62 81 ASP A C 1
ATOM 653 O O . ASP A 1 81 ? 5.451 22.472 20.482 1.00 88.62 81 ASP A O 1
ATOM 657 N N . THR A 1 82 ? 5.779 21.524 18.473 1.00 87.38 82 THR A N 1
ATOM 658 C CA . THR A 1 82 ? 4.777 20.463 18.659 1.00 87.38 82 THR A CA 1
ATOM 659 C C . THR A 1 82 ? 5.137 19.520 19.812 1.00 87.38 82 THR A C 1
ATOM 661 O O . THR A 1 82 ? 4.265 19.162 20.603 1.00 87.38 82 THR A O 1
ATOM 664 N N . GLU A 1 83 ? 6.406 19.116 19.936 1.00 84.25 83 GLU A N 1
ATOM 665 C CA . GLU A 1 83 ? 6.878 18.265 21.040 1.00 84.25 83 GLU A CA 1
ATOM 666 C C . GLU A 1 83 ? 6.800 18.962 22.400 1.00 84.25 83 GLU A C 1
ATOM 668 O O . GLU A 1 83 ? 6.445 18.327 23.394 1.00 84.25 83 GLU A O 1
ATOM 673 N N . MET A 1 84 ? 7.147 20.251 22.460 1.00 80.44 84 MET A N 1
ATOM 674 C CA . MET A 1 84 ? 7.167 21.006 23.713 1.00 80.44 84 MET A CA 1
ATOM 675 C C . MET A 1 84 ? 5.763 21.256 24.265 1.00 80.44 84 MET A C 1
ATOM 677 O O . MET A 1 84 ? 5.544 21.076 25.465 1.00 80.44 84 MET A O 1
ATOM 681 N N . ASP A 1 85 ? 4.827 21.648 23.401 1.00 76.00 85 ASP A N 1
ATOM 682 C CA . ASP A 1 85 ? 3.507 22.117 23.829 1.00 76.00 85 ASP A CA 1
ATOM 683 C C . ASP A 1 85 ? 2.415 21.041 23.702 1.00 76.00 85 ASP A C 1
ATOM 685 O O . ASP A 1 85 ? 1.311 21.195 24.233 1.00 76.00 85 ASP A O 1
ATOM 689 N N . GLY A 1 86 ? 2.703 19.938 23.000 1.00 79.06 86 GLY A N 1
ATOM 690 C CA . GLY A 1 86 ? 1.721 18.897 22.676 1.00 79.06 86 GLY A CA 1
ATOM 691 C C . GLY A 1 86 ? 0.578 19.402 21.787 1.00 79.06 86 GLY A C 1
ATOM 692 O O . GLY A 1 86 ? -0.460 18.746 21.678 1.00 79.06 86 GLY A O 1
ATOM 693 N N . GLN A 1 87 ? 0.743 20.584 21.192 1.00 83.81 87 GLN A N 1
ATOM 694 C CA . GLN A 1 87 ? -0.218 21.260 20.330 1.00 83.81 87 GLN A CA 1
ATOM 695 C C . GLN A 1 87 ? 0.500 21.820 19.110 1.00 83.81 87 GLN A C 1
ATOM 697 O O . GLN A 1 87 ? 1.700 22.077 19.130 1.00 83.81 87 GLN A O 1
ATOM 702 N N . GLU A 1 88 ? -0.251 21.987 18.030 1.00 88.81 88 GLU A N 1
ATOM 703 C CA . GLU A 1 88 ? 0.280 22.591 16.819 1.00 88.81 88 GLU A CA 1
ATOM 704 C C . GLU A 1 88 ? 0.522 24.096 17.033 1.00 88.81 88 GLU A C 1
ATOM 706 O O . GLU A 1 88 ? -0.343 24.757 17.612 1.00 88.81 88 GLU A O 1
ATOM 711 N N . PRO A 1 89 ? 1.658 24.659 16.584 1.00 90.88 89 PRO A N 1
ATOM 712 C CA . PRO A 1 89 ? 1.950 26.067 16.822 1.00 90.88 89 PRO A CA 1
ATOM 713 C C . PRO A 1 89 ? 1.016 27.002 16.040 1.00 90.88 89 PRO A C 1
ATOM 715 O O . PRO A 1 89 ? 0.747 26.779 14.861 1.00 90.88 89 PRO A O 1
ATOM 718 N N . ASP A 1 90 ? 0.610 28.119 16.656 1.00 92.00 90 ASP A N 1
ATOM 719 C CA . ASP A 1 90 ? -0.341 29.092 16.082 1.00 92.00 90 ASP A CA 1
ATOM 720 C C . ASP A 1 90 ? 0.069 29.623 14.698 1.00 92.00 90 ASP A C 1
ATOM 722 O O . ASP A 1 90 ? -0.778 29.892 13.842 1.00 92.00 90 ASP A O 1
ATOM 726 N N . TRP A 1 91 ? 1.378 29.751 14.455 1.00 91.75 91 TRP A N 1
ATOM 727 C CA . TRP A 1 91 ? 1.907 30.259 13.189 1.00 91.75 91 TRP A CA 1
ATOM 728 C C . TRP A 1 91 ? 1.587 29.344 12.004 1.00 91.75 91 TRP A C 1
ATOM 730 O O . TRP A 1 91 ? 1.678 29.787 10.855 1.00 91.75 91 TRP A O 1
ATOM 740 N N . ILE A 1 92 ? 1.176 28.095 12.257 1.00 93.25 92 ILE A N 1
ATOM 741 C CA . ILE A 1 92 ? 0.731 27.198 11.201 1.00 93.25 92 ILE A CA 1
ATOM 742 C C . ILE A 1 92 ? -0.451 27.795 10.441 1.00 93.25 92 ILE A C 1
ATOM 744 O O . ILE A 1 92 ? -0.534 27.628 9.231 1.00 93.25 92 ILE A O 1
ATOM 748 N N . GLU A 1 93 ? -1.341 28.540 11.100 1.00 93.25 93 GLU A N 1
ATOM 749 C CA . GLU A 1 93 ? -2.532 29.080 10.447 1.00 93.25 93 GLU A CA 1
ATOM 750 C C . GLU A 1 93 ? -2.229 30.233 9.487 1.00 93.25 93 GLU A C 1
ATOM 752 O O . GLU A 1 93 ? -3.056 30.549 8.630 1.00 93.25 93 GLU A O 1
ATOM 757 N N . GLU A 1 94 ? -1.027 30.806 9.568 1.00 92.69 94 GLU A N 1
ATOM 758 C CA . GLU A 1 94 ? -0.587 31.907 8.714 1.00 92.69 94 GLU A CA 1
ATOM 759 C C . GLU A 1 94 ? 0.028 31.443 7.385 1.00 92.69 94 GLU A C 1
ATOM 761 O O . GLU A 1 94 ? 0.100 32.237 6.447 1.00 92.69 94 GLU A O 1
ATOM 766 N N . ILE A 1 95 ? 0.471 30.186 7.285 1.00 91.62 95 ILE A N 1
ATOM 767 C CA . ILE A 1 95 ? 1.152 29.661 6.092 1.00 91.62 95 ILE A CA 1
ATOM 768 C C . ILE A 1 95 ? 0.185 29.011 5.095 1.00 91.62 95 ILE A C 1
ATOM 770 O O . ILE A 1 95 ? -0.949 28.640 5.418 1.00 91.62 95 ILE A O 1
ATOM 774 N N . SER A 1 96 ? 0.654 28.838 3.861 1.00 90.44 96 SER A N 1
ATOM 775 C CA . SER A 1 96 ? -0.094 28.198 2.786 1.00 90.44 96 SER A CA 1
ATOM 776 C C . SER A 1 96 ? -0.420 26.736 3.095 1.00 90.44 96 SER A C 1
ATOM 778 O O . SER A 1 96 ? 0.342 26.018 3.745 1.00 90.44 96 SER A O 1
ATOM 780 N N . ASP A 1 97 ? -1.527 26.241 2.540 1.00 90.19 97 ASP A N 1
ATOM 781 C CA . ASP A 1 97 ? -1.914 24.836 2.681 1.00 90.19 97 ASP A CA 1
ATOM 782 C C . ASP A 1 97 ? -0.839 23.862 2.168 1.00 90.19 97 ASP A C 1
ATOM 784 O O . ASP A 1 97 ? -0.726 22.748 2.676 1.00 90.19 97 ASP A O 1
ATOM 788 N N . ASP A 1 98 ? -0.054 24.251 1.155 1.00 87.44 98 ASP A N 1
ATOM 789 C CA . ASP A 1 98 ? 1.050 23.429 0.644 1.00 87.44 98 ASP A CA 1
ATOM 790 C C . ASP A 1 98 ? 2.150 23.265 1.706 1.00 87.44 98 ASP A C 1
ATOM 792 O O . ASP A 1 98 ? 2.624 22.147 1.932 1.00 87.44 98 ASP A O 1
ATOM 796 N N . ALA A 1 99 ? 2.495 24.347 2.407 1.00 88.38 99 ALA A N 1
ATOM 797 C CA . ALA A 1 99 ? 3.445 24.330 3.510 1.00 88.38 99 ALA A CA 1
ATOM 798 C C . ALA A 1 99 ? 2.888 23.597 4.748 1.00 88.38 99 ALA A C 1
ATOM 800 O O . ALA A 1 99 ? 3.592 22.752 5.307 1.00 88.38 99 ALA A O 1
ATOM 801 N N . LYS A 1 100 ? 1.606 23.797 5.102 1.00 92.06 100 LYS A N 1
ATOM 802 C CA . LYS A 1 100 ? 0.917 23.031 6.167 1.00 92.06 100 LYS A CA 1
ATOM 803 C C . LYS A 1 100 ? 1.014 21.526 5.925 1.00 92.06 100 LYS A C 1
ATOM 805 O O . LYS A 1 100 ? 1.428 20.772 6.805 1.00 92.06 100 LYS A O 1
ATOM 810 N N . ARG A 1 101 ? 0.658 21.084 4.710 1.00 90.62 101 ARG A N 1
ATOM 811 C CA . ARG A 1 101 ? 0.700 19.668 4.313 1.00 90.62 101 ARG A CA 1
ATOM 812 C C . ARG A 1 101 ? 2.089 19.073 4.486 1.00 90.62 101 ARG A C 1
ATOM 814 O O . ARG A 1 101 ? 2.208 17.970 5.003 1.00 90.62 101 ARG A O 1
ATOM 821 N N . HIS A 1 102 ? 3.119 19.795 4.057 1.00 89.88 102 HIS A N 1
ATOM 822 C CA . HIS A 1 102 ? 4.505 19.346 4.148 1.00 89.88 102 HIS A CA 1
ATOM 823 C C . HIS A 1 102 ? 4.988 19.190 5.588 1.00 89.88 102 HIS A C 1
ATOM 825 O O . HIS A 1 102 ? 5.499 18.132 5.942 1.00 89.88 102 HIS A O 1
ATOM 831 N N . LEU A 1 103 ? 4.782 20.208 6.426 1.00 90.62 103 LEU A N 1
ATOM 832 C CA . LEU A 1 103 ? 5.212 20.172 7.825 1.00 90.62 103 LEU A CA 1
ATOM 833 C C . LEU A 1 103 ? 4.510 19.048 8.595 1.00 90.62 103 LEU A C 1
ATOM 835 O O . LEU A 1 103 ? 5.173 18.244 9.249 1.00 90.62 103 LEU A O 1
ATOM 839 N N . ARG A 1 104 ? 3.187 18.917 8.436 1.00 90.62 104 ARG A N 1
ATOM 840 C CA . ARG A 1 104 ? 2.400 17.846 9.068 1.00 90.62 104 ARG A CA 1
ATOM 841 C C . ARG A 1 104 ? 2.780 16.458 8.555 1.00 90.62 104 ARG A C 1
ATOM 843 O O . ARG A 1 104 ? 2.845 15.520 9.344 1.00 90.62 104 ARG A O 1
ATOM 850 N N . HIS A 1 105 ? 3.055 16.316 7.256 1.00 89.62 105 HIS A N 1
ATOM 851 C CA . HIS A 1 105 ? 3.555 15.065 6.682 1.00 89.62 105 HIS A CA 1
ATOM 852 C C . HIS A 1 105 ? 4.900 14.672 7.300 1.00 89.62 105 HIS A C 1
ATOM 854 O O . HIS A 1 105 ? 5.050 13.556 7.793 1.00 89.62 105 HIS A O 1
ATOM 860 N N . ASN A 1 106 ? 5.867 15.592 7.307 1.00 87.81 106 ASN A N 1
ATOM 861 C CA . ASN A 1 106 ? 7.203 15.322 7.829 1.00 87.81 106 ASN A CA 1
ATOM 862 C C . ASN A 1 106 ? 7.185 15.047 9.332 1.00 87.81 106 ASN A C 1
ATOM 864 O O . ASN A 1 106 ? 7.890 14.148 9.779 1.00 87.81 106 ASN A O 1
ATOM 868 N N . ALA A 1 107 ? 6.351 15.747 10.101 1.00 87.69 107 ALA A N 1
ATOM 869 C CA . ALA A 1 107 ? 6.184 15.477 11.524 1.00 87.69 107 ALA A CA 1
ATOM 870 C C . ALA A 1 107 ? 5.565 14.106 11.808 1.00 87.69 107 ALA A C 1
ATOM 872 O O . ALA A 1 107 ? 6.006 13.411 12.723 1.00 87.69 107 ALA A O 1
ATOM 873 N N . ALA A 1 108 ? 4.591 13.687 10.996 1.00 85.31 108 ALA A N 1
ATOM 874 C CA . ALA A 1 108 ? 4.024 12.348 11.085 1.00 85.31 108 ALA A CA 1
ATOM 875 C C . ALA A 1 108 ? 5.083 11.270 10.804 1.00 85.31 108 ALA A C 1
ATOM 877 O O . ALA A 1 108 ? 5.206 10.320 11.569 1.00 85.31 108 ALA A O 1
ATOM 878 N N . VAL A 1 109 ? 5.887 11.441 9.749 1.00 84.38 109 VAL A N 1
ATOM 879 C CA . VAL A 1 109 ? 6.950 10.491 9.367 1.00 84.38 109 VAL A CA 1
ATOM 880 C C . VAL A 1 109 ? 8.106 10.464 10.375 1.00 84.38 109 VAL A C 1
ATOM 882 O O . VAL A 1 109 ? 8.699 9.410 10.585 1.00 84.38 109 VAL A O 1
ATOM 885 N N . GLN A 1 110 ? 8.428 11.596 11.008 1.00 83.44 110 GLN A N 1
ATOM 886 C CA . GLN A 1 110 ? 9.484 11.694 12.028 1.00 83.44 110 GLN A CA 1
ATOM 887 C C . GLN A 1 110 ? 9.036 11.241 13.422 1.00 83.44 110 GLN A C 1
ATOM 889 O O . GLN A 1 110 ? 9.855 11.175 14.333 1.00 83.44 110 GLN A O 1
ATOM 894 N N . GLY A 1 111 ? 7.764 10.876 13.577 1.00 71.12 111 GLY A N 1
ATOM 895 C CA . GLY A 1 111 ? 7.283 10.188 14.761 1.00 71.12 111 GLY A CA 1
ATOM 896 C C . GLY A 1 111 ? 6.829 11.064 15.919 1.00 71.12 111 GLY A C 1
ATOM 897 O O . GLY A 1 111 ? 6.830 10.619 17.062 1.00 71.12 111 GLY A O 1
ATOM 898 N N . ILE A 1 112 ? 6.418 12.295 15.625 1.00 66.12 112 ILE A N 1
ATOM 899 C CA . ILE A 1 112 ? 5.854 13.208 16.633 1.00 66.12 112 ILE A CA 1
ATOM 900 C C . ILE A 1 112 ? 4.380 12.896 16.915 1.00 66.12 112 ILE A C 1
ATOM 902 O O . ILE A 1 112 ? 3.828 13.292 17.939 1.00 66.12 112 ILE A O 1
ATOM 906 N N . LEU A 1 113 ? 3.726 12.135 16.034 1.00 63.97 113 LEU A N 1
ATOM 907 C CA . LEU A 1 113 ? 2.407 11.586 16.325 1.00 63.97 113 LEU A CA 1
ATOM 908 C C . LEU A 1 113 ? 2.526 10.410 17.313 1.00 63.97 113 LEU A C 1
ATOM 910 O O . LEU A 1 113 ? 3.472 9.629 17.214 1.00 63.97 113 LEU A O 1
ATOM 914 N N . PRO A 1 114 ? 1.580 10.258 18.256 1.00 57.03 114 PRO A N 1
ATOM 915 C CA . PRO A 1 114 ? 1.641 9.206 19.265 1.00 57.03 114 PRO A CA 1
ATOM 916 C C . PRO A 1 114 ? 1.636 7.801 18.638 1.00 57.03 114 PRO A C 1
ATOM 918 O O . PRO A 1 114 ? 0.853 7.544 17.722 1.00 57.03 114 PRO A O 1
ATOM 921 N N . SER A 1 115 ? 2.509 6.937 19.174 1.00 65.31 115 SER A N 1
ATOM 922 C CA . SER A 1 115 ? 2.508 5.463 19.091 1.00 65.31 115 SER A CA 1
ATOM 923 C C . SER A 1 115 ? 2.155 4.870 17.713 1.00 65.31 115 SER A C 1
ATOM 925 O O . SER A 1 115 ? 1.001 4.559 17.401 1.00 65.31 115 SER A O 1
ATOM 927 N N . PHE A 1 116 ? 3.171 4.699 16.865 1.00 74.81 116 PHE A N 1
ATOM 928 C CA . PHE A 1 116 ? 3.064 4.088 15.535 1.00 74.81 116 PHE A CA 1
ATOM 929 C C . PHE A 1 116 ? 4.117 3.000 15.351 1.00 74.81 116 PHE A C 1
ATOM 931 O O . PHE A 1 116 ? 5.202 3.059 15.921 1.00 74.81 116 PHE A O 1
ATOM 938 N N . GLU A 1 117 ? 3.804 2.049 14.477 1.00 72.94 117 GLU A N 1
ATOM 939 C CA . GLU A 1 117 ? 4.691 0.946 14.144 1.00 72.94 117 GLU A CA 1
ATOM 940 C C . GLU A 1 117 ? 5.828 1.426 13.211 1.00 72.94 117 GLU A C 1
ATOM 942 O O . GLU A 1 117 ? 5.552 1.762 12.050 1.00 72.94 117 GLU A O 1
ATOM 947 N N . PRO A 1 118 ? 7.108 1.461 13.647 1.00 69.81 118 PRO A N 1
ATOM 948 C CA . PRO A 1 118 ? 8.197 2.053 12.863 1.00 69.81 118 PRO A CA 1
ATOM 949 C C . PRO A 1 118 ? 8.417 1.405 11.493 1.00 69.81 118 PRO A C 1
ATOM 951 O O . PRO A 1 118 ? 8.857 2.070 10.554 1.00 69.81 118 PRO A O 1
ATOM 954 N N . LEU A 1 119 ? 8.110 0.111 11.353 1.00 75.44 119 LEU A N 1
ATOM 955 C CA . LEU A 1 119 ? 8.238 -0.602 10.079 1.00 75.44 119 LEU A CA 1
ATOM 956 C C . LEU A 1 119 ? 7.006 -0.454 9.172 1.00 75.44 119 LEU A C 1
ATOM 958 O O . LEU A 1 119 ? 7.011 -0.972 8.055 1.00 75.44 119 LEU A O 1
ATOM 962 N N . ALA A 1 120 ? 5.969 0.254 9.621 1.00 81.94 120 ALA A N 1
ATOM 963 C CA . ALA A 1 120 ? 4.720 0.472 8.896 1.00 81.94 120 ALA A CA 1
ATOM 964 C C . ALA A 1 120 ? 4.433 1.963 8.635 1.00 81.94 120 ALA A C 1
ATOM 966 O O . ALA A 1 120 ? 3.278 2.386 8.529 1.00 81.94 120 ALA A O 1
ATOM 967 N N . ILE A 1 121 ? 5.499 2.752 8.482 1.00 82.88 121 ILE A N 1
ATOM 968 C CA . ILE A 1 121 ? 5.454 4.103 7.919 1.00 82.88 121 ILE A CA 1
ATOM 969 C C . ILE A 1 121 ? 5.712 4.008 6.415 1.00 82.88 121 ILE A C 1
ATOM 971 O O . ILE A 1 121 ? 6.798 3.621 5.979 1.00 82.88 121 ILE A O 1
ATOM 975 N N . VAL A 1 122 ? 4.729 4.404 5.607 1.00 85.88 122 VAL A N 1
ATOM 976 C CA . VAL A 1 122 ? 4.849 4.484 4.147 1.00 85.88 122 VAL A CA 1
ATOM 977 C C . VAL A 1 122 ? 4.622 5.932 3.709 1.00 85.88 122 VAL A C 1
ATOM 979 O O . VAL A 1 122 ? 3.489 6.335 3.426 1.00 85.88 122 VAL A O 1
ATOM 982 N N . PRO A 1 123 ? 5.704 6.736 3.606 1.00 82.62 123 PRO A N 1
ATOM 983 C CA . PRO A 1 123 ? 5.612 8.153 3.247 1.00 82.62 123 PRO A CA 1
ATOM 984 C C . PRO A 1 123 ? 5.008 8.369 1.860 1.00 82.62 123 PRO A C 1
ATOM 986 O O . PRO A 1 123 ? 4.390 9.393 1.589 1.00 82.62 123 PRO A O 1
ATOM 989 N N . SER A 1 124 ? 5.158 7.400 0.960 1.00 87.81 124 SER A N 1
ATOM 990 C CA . SER A 1 124 ? 4.485 7.406 -0.332 1.00 87.81 124 SER A CA 1
ATOM 991 C C . SER A 1 124 ? 4.367 5.985 -0.863 1.00 87.81 124 SER A C 1
ATOM 993 O O . SER A 1 124 ? 5.375 5.294 -1.027 1.00 87.81 124 SER A O 1
ATOM 995 N N . LEU A 1 125 ? 3.137 5.560 -1.144 1.00 92.62 125 LEU A N 1
ATOM 996 C CA . LEU A 1 125 ? 2.862 4.388 -1.960 1.00 92.62 125 LEU A CA 1
ATOM 997 C C . LEU A 1 125 ? 2.853 4.837 -3.430 1.00 92.62 125 LEU A C 1
ATOM 999 O O . LEU A 1 125 ? 1.954 5.590 -3.834 1.00 92.62 125 LEU A O 1
ATOM 1003 N N . PRO A 1 126 ? 3.841 4.427 -4.247 1.00 92.50 126 PRO A N 1
ATOM 1004 C CA . PRO A 1 126 ? 4.013 5.001 -5.572 1.00 92.50 126 PRO A CA 1
ATOM 1005 C C . PRO A 1 126 ? 2.771 4.873 -6.449 1.00 92.50 126 PRO A C 1
ATOM 1007 O O . PRO A 1 126 ? 2.062 3.878 -6.418 1.00 92.50 126 PRO A O 1
ATOM 1010 N N . HIS A 1 127 ? 2.499 5.891 -7.256 1.00 94.44 127 HIS A N 1
ATOM 1011 C CA . HIS A 1 127 ? 1.428 5.871 -8.256 1.00 94.44 127 HIS A CA 1
ATOM 1012 C C . HIS A 1 127 ? -0.008 5.654 -7.750 1.00 94.44 127 HIS A C 1
ATOM 1014 O O . HIS A 1 127 ? -0.912 5.488 -8.570 1.00 94.44 127 HIS A O 1
ATOM 1020 N N . THR A 1 128 ? -0.252 5.700 -6.439 1.00 94.69 128 THR A N 1
ATOM 1021 C CA . THR A 1 128 ? -1.602 5.553 -5.856 1.00 94.69 128 THR A CA 1
ATOM 1022 C C . THR A 1 128 ? -2.181 6.857 -5.318 1.00 94.69 128 THR A C 1
ATOM 1024 O O . THR A 1 128 ? -3.397 6.961 -5.171 1.00 94.69 128 THR A O 1
ATOM 1027 N N . GLY A 1 129 ? -1.325 7.844 -5.021 1.00 91.12 129 GLY A N 1
ATOM 1028 C CA . GLY A 1 129 ? -1.719 9.061 -4.301 1.00 91.12 129 GLY A CA 1
ATOM 1029 C C . GLY A 1 129 ? -1.930 8.838 -2.799 1.00 91.12 129 GLY A C 1
ATOM 1030 O O . GLY A 1 129 ? -2.516 9.691 -2.141 1.00 91.12 129 GLY A O 1
ATOM 1031 N N . ILE A 1 130 ? -1.465 7.703 -2.268 1.00 94.06 130 ILE A N 1
ATOM 1032 C CA . ILE A 1 130 ? -1.605 7.320 -0.864 1.00 94.06 130 ILE A CA 1
ATOM 1033 C C . ILE A 1 130 ? -0.261 7.500 -0.150 1.00 94.06 130 ILE A C 1
ATOM 1035 O O . ILE A 1 130 ? 0.802 7.163 -0.674 1.00 94.06 130 ILE A O 1
ATOM 1039 N N . SER A 1 131 ? -0.335 8.012 1.070 1.00 93.44 131 SER A N 1
ATOM 1040 C CA . SER A 1 131 ? 0.730 8.024 2.070 1.00 93.44 131 SER A CA 1
ATOM 1041 C C . SER A 1 131 ? 0.084 7.617 3.386 1.00 93.44 131 SER A C 1
ATOM 1043 O O . SER A 1 131 ? -1.017 8.095 3.665 1.00 93.44 131 SER A O 1
ATOM 1045 N N . TYR A 1 132 ? 0.701 6.739 4.174 1.00 94.00 132 TYR A N 1
ATOM 1046 C CA . TYR A 1 132 ? 0.057 6.238 5.386 1.00 94.00 132 TYR A CA 1
ATOM 1047 C C . TYR A 1 132 ? 1.031 5.817 6.489 1.00 94.00 132 TYR A C 1
ATOM 1049 O O . TYR A 1 132 ? 2.216 5.589 6.249 1.00 94.00 132 TYR A O 1
ATOM 1057 N N . ILE A 1 133 ? 0.493 5.707 7.703 1.00 92.06 133 ILE A N 1
ATOM 1058 C CA . ILE A 1 133 ? 1.147 5.168 8.898 1.00 92.06 133 ILE A CA 1
ATOM 1059 C C . ILE A 1 133 ? 0.172 4.212 9.587 1.00 92.06 133 ILE A C 1
ATOM 1061 O O . ILE A 1 133 ? -1.020 4.516 9.675 1.00 92.06 133 ILE A O 1
ATOM 1065 N N . VAL A 1 134 ? 0.671 3.081 10.087 1.00 89.88 134 VAL A N 1
ATOM 1066 C CA . VAL A 1 134 ? -0.097 2.178 10.960 1.00 89.88 134 VAL A CA 1
ATOM 1067 C C . VAL A 1 134 ? 0.109 2.554 12.427 1.00 89.88 134 VAL A C 1
ATOM 1069 O O . VAL A 1 134 ? 1.239 2.733 12.882 1.00 89.88 134 VAL A O 1
ATOM 1072 N N . ARG A 1 135 ? -0.998 2.676 13.160 1.00 86.88 135 ARG A N 1
ATOM 1073 C CA . ARG A 1 135 ? -1.019 2.989 14.594 1.00 86.88 135 ARG A CA 1
ATOM 1074 C C . ARG A 1 135 ? -0.746 1.755 15.435 1.00 86.88 135 ARG A C 1
ATOM 1076 O O . ARG A 1 135 ? -1.172 0.654 15.087 1.00 86.88 135 ARG A O 1
ATOM 1083 N N . GLU A 1 136 ? -0.113 1.974 16.578 1.00 84.50 136 GLU A N 1
ATOM 1084 C CA . GLU A 1 136 ? -0.101 0.991 17.656 1.00 84.50 136 GLU A CA 1
ATOM 1085 C C . GLU A 1 136 ? -1.490 0.909 18.320 1.00 84.50 136 GLU A C 1
ATOM 1087 O O . GLU A 1 136 ? -2.343 1.788 18.182 1.00 84.50 136 GLU A O 1
ATOM 1092 N N . GLU A 1 137 ? -1.714 -0.187 19.031 1.00 85.38 137 GLU A N 1
ATOM 1093 C CA . GLU A 1 137 ? -2.896 -0.584 19.795 1.00 85.38 137 GLU A CA 1
ATOM 1094 C C . GLU A 1 137 ? -4.166 -0.864 18.961 1.00 85.38 137 GLU A C 1
ATOM 1096 O O . GLU A 1 137 ? -5.207 -1.247 19.506 1.00 85.38 137 GLU A O 1
ATOM 1101 N N . GLY A 1 138 ? -4.076 -0.747 17.632 1.00 90.50 138 GLY A N 1
ATOM 1102 C CA . GLY A 1 138 ? -5.137 -1.069 16.674 1.00 90.50 138 GLY A CA 1
ATOM 1103 C C . GLY A 1 138 ? -5.328 -2.569 16.391 1.00 90.50 138 GLY A C 1
ATOM 1104 O O . GLY A 1 138 ? -4.568 -3.430 16.842 1.00 90.50 138 GLY A O 1
ATOM 1105 N N . LEU A 1 139 ? -6.349 -2.885 15.588 1.00 94.25 139 LEU A N 1
ATOM 1106 C CA . LEU A 1 139 ? -6.562 -4.204 14.982 1.00 94.25 139 LEU A CA 1
ATOM 1107 C C . LEU A 1 139 ? -5.317 -4.664 14.212 1.00 94.25 139 LEU A C 1
ATOM 1109 O O . LEU A 1 139 ? -4.898 -5.810 14.369 1.00 94.25 139 LEU A O 1
ATOM 1113 N N . LEU A 1 140 ? -4.710 -3.788 13.406 1.00 93.69 140 LEU A N 1
ATOM 1114 C CA . LEU A 1 140 ? -3.577 -4.159 12.554 1.00 93.69 140 LEU A CA 1
ATOM 1115 C C . LEU A 1 140 ? -2.362 -4.618 13.359 1.00 93.69 140 LEU A C 1
ATOM 1117 O O . LEU A 1 140 ? -1.791 -5.656 13.039 1.00 93.69 140 LEU A O 1
ATOM 1121 N N . GLU A 1 141 ? -1.997 -3.915 14.432 1.00 91.38 141 GLU A N 1
ATOM 1122 C CA . GLU A 1 141 ? -0.883 -4.340 15.287 1.00 91.38 141 GLU A CA 1
ATOM 1123 C C . GLU A 1 141 ? -1.178 -5.694 15.956 1.00 91.38 141 GLU A C 1
ATOM 1125 O O . GLU A 1 141 ? -0.331 -6.594 15.962 1.00 91.38 141 GLU A O 1
ATOM 1130 N N . LYS A 1 142 ? -2.404 -5.878 16.471 1.00 94.31 142 LYS A N 1
ATOM 1131 C CA . LYS A 1 142 ? -2.839 -7.151 17.068 1.00 94.31 142 LYS A CA 1
ATOM 1132 C C . LYS A 1 142 ? -2.728 -8.301 16.066 1.00 94.31 142 LYS A C 1
ATOM 1134 O O . LYS A 1 142 ? -2.219 -9.364 16.422 1.00 94.31 142 LYS A O 1
ATOM 1139 N N . LEU A 1 143 ? -3.147 -8.087 14.817 1.00 95.62 143 LEU A N 1
ATOM 1140 C CA . LEU A 1 143 ? -3.033 -9.073 13.740 1.00 95.62 143 LEU A CA 1
ATOM 1141 C C . LEU A 1 143 ? -1.574 -9.351 13.372 1.00 95.62 143 LEU A C 1
ATOM 1143 O O . LEU A 1 143 ? -1.179 -10.512 13.295 1.00 95.62 143 LEU A O 1
ATOM 1147 N N . ILE A 1 144 ? -0.756 -8.308 13.220 1.00 93.88 144 ILE A N 1
ATOM 1148 C CA . ILE A 1 144 ? 0.677 -8.427 12.934 1.00 93.88 144 ILE A CA 1
ATOM 1149 C C . ILE A 1 144 ? 1.377 -9.305 13.981 1.00 93.88 144 ILE A C 1
ATOM 1151 O O . ILE A 1 144 ? 2.166 -10.186 13.625 1.00 93.88 144 ILE A O 1
ATOM 1155 N N . ARG A 1 145 ? 1.056 -9.116 15.267 1.00 93.25 145 ARG A N 1
ATOM 1156 C CA . ARG A 1 145 ? 1.590 -9.935 16.365 1.00 93.25 145 ARG A CA 1
ATOM 1157 C C . ARG A 1 145 ? 1.035 -11.358 16.361 1.00 93.25 145 ARG A C 1
ATOM 1159 O O . ARG A 1 145 ? 1.827 -12.293 16.437 1.00 93.25 145 ARG A O 1
ATOM 1166 N N . ALA A 1 146 ? -0.285 -11.526 16.266 1.00 95.81 146 ALA A N 1
ATOM 1167 C CA . ALA A 1 146 ? -0.931 -12.838 16.346 1.00 95.81 146 ALA A CA 1
ATOM 1168 C C . ALA A 1 146 ? -0.507 -13.764 15.195 1.00 95.81 146 ALA A C 1
ATOM 1170 O O . ALA A 1 146 ? -0.151 -14.916 15.426 1.00 95.81 146 ALA A O 1
ATOM 1171 N N . PHE A 1 147 ? -0.475 -13.243 13.968 1.00 96.88 147 PHE A N 1
ATOM 1172 C CA . PHE A 1 147 ? -0.135 -14.001 12.760 1.00 96.88 147 PHE A CA 1
ATOM 1173 C C . PHE A 1 147 ? 1.368 -14.005 12.446 1.00 96.88 147 PHE A C 1
ATOM 1175 O O . PHE A 1 147 ? 1.802 -14.625 11.478 1.00 96.88 147 PHE A O 1
ATOM 1182 N N . GLY A 1 148 ? 2.186 -13.318 13.250 1.00 95.25 148 GLY A N 1
ATOM 1183 C CA . GLY A 1 148 ? 3.634 -13.262 13.059 1.00 95.25 148 GLY A CA 1
ATOM 1184 C C . GLY A 1 148 ? 4.062 -12.589 11.752 1.00 95.25 148 GLY A C 1
ATOM 1185 O O . GLY A 1 148 ? 5.132 -12.912 11.241 1.00 95.25 148 GLY A O 1
ATOM 1186 N N . ILE A 1 149 ? 3.265 -11.651 11.226 1.00 95.94 149 ILE A N 1
ATOM 1187 C CA . ILE A 1 149 ? 3.369 -11.059 9.872 1.00 95.94 149 ILE A CA 1
ATOM 1188 C C . ILE A 1 149 ? 4.751 -10.438 9.600 1.00 95.94 149 ILE A C 1
ATOM 1190 O O . ILE A 1 149 ? 5.231 -10.433 8.468 1.00 95.94 149 ILE A O 1
ATOM 1194 N N . TRP A 1 150 ? 5.463 -10.017 10.646 1.00 93.75 150 TRP A N 1
ATOM 1195 C CA . TRP A 1 150 ? 6.860 -9.562 10.620 1.00 93.75 150 TRP A CA 1
ATOM 1196 C C . TRP A 1 150 ? 7.815 -10.430 9.816 1.00 93.75 150 TRP A C 1
ATOM 1198 O O . TRP A 1 150 ? 8.770 -9.934 9.219 1.00 93.75 150 TRP A O 1
ATOM 1208 N N . ARG A 1 151 ? 7.573 -11.741 9.790 1.00 95.38 151 ARG A N 1
ATOM 1209 C CA . ARG A 1 151 ? 8.388 -12.677 9.017 1.00 95.38 151 ARG A CA 1
ATOM 1210 C C . ARG A 1 151 ? 8.442 -12.315 7.527 1.00 95.38 151 ARG A C 1
ATOM 1212 O O . ARG A 1 151 ? 9.453 -12.586 6.881 1.00 95.38 151 ARG A O 1
ATOM 1219 N N . LEU A 1 152 ? 7.399 -11.669 6.999 1.00 96.50 152 LEU A N 1
ATOM 1220 C CA . LEU A 1 152 ? 7.318 -11.220 5.611 1.00 96.50 152 LEU A CA 1
ATOM 1221 C C . LEU A 1 152 ? 8.325 -10.106 5.303 1.00 96.50 152 LEU A C 1
ATOM 1223 O O . LEU A 1 152 ? 8.632 -9.872 4.136 1.00 96.50 152 LEU A O 1
ATOM 1227 N N . ALA A 1 153 ? 8.909 -9.453 6.317 1.00 95.06 153 ALA A N 1
ATOM 1228 C CA . ALA A 1 153 ? 9.964 -8.458 6.124 1.00 95.06 153 ALA A CA 1
ATOM 1229 C C . ALA A 1 153 ? 11.269 -9.101 5.627 1.00 95.06 153 ALA A C 1
ATOM 1231 O O . ALA A 1 153 ? 12.120 -8.424 5.059 1.00 95.06 153 ALA A O 1
ATOM 1232 N N . ASN A 1 154 ? 11.403 -10.421 5.786 1.00 94.62 154 ASN A N 1
ATOM 1233 C CA . ASN A 1 154 ? 12.528 -11.202 5.282 1.00 94.62 154 ASN A CA 1
ATOM 1234 C C . ASN A 1 154 ? 12.216 -11.917 3.959 1.00 94.62 154 ASN A C 1
ATOM 1236 O O . ASN A 1 154 ? 13.067 -12.634 3.437 1.00 94.62 154 ASN A O 1
ATOM 1240 N N . ILE A 1 155 ? 11.014 -11.730 3.403 1.00 95.44 155 ILE A N 1
ATOM 1241 C CA . ILE A 1 155 ? 10.608 -12.331 2.131 1.00 95.44 155 ILE A CA 1
ATOM 1242 C C . ILE A 1 155 ? 10.502 -11.236 1.086 1.00 95.44 155 ILE A C 1
ATOM 1244 O O . ILE A 1 155 ? 9.739 -10.285 1.234 1.00 95.44 155 ILE A O 1
ATOM 1248 N N . ARG A 1 156 ? 11.282 -11.362 0.012 1.00 94.25 156 ARG A N 1
ATOM 1249 C CA . ARG A 1 156 ? 11.213 -10.435 -1.121 1.00 94.25 156 ARG A CA 1
ATOM 1250 C C . ARG A 1 156 ? 9.897 -10.626 -1.863 1.00 94.25 156 ARG A C 1
ATOM 1252 O O . ARG A 1 156 ? 9.504 -11.761 -2.120 1.00 94.25 156 ARG A O 1
ATOM 1259 N N . GLN A 1 157 ? 9.262 -9.523 -2.251 1.00 95.06 157 GLN A N 1
ATOM 1260 C CA . GLN A 1 157 ? 8.025 -9.563 -3.037 1.00 95.06 157 GLN A CA 1
ATOM 1261 C C . GLN A 1 157 ? 8.236 -10.336 -4.340 1.00 95.06 157 GLN A C 1
ATOM 1263 O O . GLN A 1 157 ? 7.520 -11.289 -4.634 1.00 95.06 157 GLN A O 1
ATOM 1268 N N . LEU A 1 158 ? 9.293 -9.964 -5.062 1.00 93.38 158 LEU A N 1
ATOM 1269 C CA . LEU A 1 158 ? 9.674 -10.549 -6.341 1.00 93.38 158 LEU A CA 1
ATOM 1270 C C . LEU A 1 158 ? 10.675 -11.703 -6.201 1.00 93.38 158 LEU A C 1
ATOM 1272 O O . LEU A 1 158 ? 11.359 -12.013 -7.167 1.00 93.38 158 LEU A O 1
ATOM 1276 N N . GLY A 1 159 ? 10.782 -12.324 -5.019 1.00 90.12 159 GLY A N 1
ATOM 1277 C CA . GLY A 1 159 ? 11.548 -13.556 -4.801 1.00 90.12 159 GLY A CA 1
ATOM 1278 C C . GLY A 1 159 ? 12.921 -13.569 -5.482 1.00 90.12 159 GLY A C 1
ATOM 1279 O O . GLY A 1 159 ? 13.794 -12.760 -5.162 1.00 90.12 159 GLY A O 1
ATOM 1280 N N . PHE A 1 160 ? 13.081 -14.489 -6.437 1.00 89.50 160 PHE A N 1
ATOM 1281 C CA . PHE A 1 160 ? 14.295 -14.657 -7.241 1.00 89.50 160 PHE A CA 1
ATOM 1282 C C . PHE A 1 160 ? 14.238 -13.983 -8.620 1.00 89.50 160 PHE A C 1
ATOM 1284 O O . PHE A 1 160 ? 15.152 -14.182 -9.426 1.00 89.50 160 PHE A O 1
ATOM 1291 N N . LEU A 1 161 ? 13.210 -13.183 -8.919 1.00 89.19 161 LEU A N 1
ATOM 1292 C CA . LEU A 1 161 ? 13.210 -12.368 -10.128 1.00 89.19 161 LEU A CA 1
ATOM 1293 C C . LEU A 1 161 ? 14.340 -11.343 -10.051 1.00 89.19 161 LEU A C 1
ATOM 1295 O O . LEU A 1 161 ? 14.556 -10.665 -9.042 1.00 89.19 161 LEU A O 1
ATOM 1299 N N . GLN A 1 162 ? 15.024 -11.195 -11.174 1.00 85.19 162 GLN A N 1
ATOM 1300 C CA . GLN A 1 162 ? 16.096 -10.228 -11.344 1.00 85.19 162 GLN A CA 1
ATOM 1301 C C . GLN A 1 162 ? 15.776 -9.224 -12.446 1.00 85.19 162 GLN A C 1
ATOM 1303 O O . GLN A 1 162 ? 14.805 -9.367 -13.189 1.00 85.19 162 GLN A O 1
ATOM 1308 N N . ASP A 1 163 ? 16.620 -8.204 -12.564 1.00 79.69 163 ASP A N 1
ATOM 1309 C CA . ASP A 1 163 ? 16.551 -7.295 -13.701 1.00 79.69 163 ASP A CA 1
ATOM 1310 C C . ASP A 1 163 ? 16.740 -8.086 -15.015 1.00 79.69 163 ASP A C 1
ATOM 1312 O O . ASP A 1 163 ? 17.733 -8.810 -15.148 1.00 79.69 163 ASP A O 1
ATOM 1316 N N . PRO A 1 164 ? 15.817 -7.984 -15.989 1.00 75.88 164 PRO A N 1
ATOM 1317 C CA . PRO A 1 164 ? 15.960 -8.623 -17.296 1.00 75.88 164 PRO A CA 1
ATOM 1318 C C . PRO A 1 164 ? 17.137 -8.072 -18.118 1.00 75.88 164 PRO A C 1
ATOM 1320 O O . PRO A 1 164 ? 17.523 -8.693 -19.113 1.00 75.88 164 PRO A O 1
ATOM 1323 N N . ILE A 1 165 ? 17.693 -6.912 -17.749 1.00 67.94 165 ILE A N 1
ATOM 1324 C CA . ILE A 1 165 ? 18.763 -6.246 -18.488 1.00 67.94 165 ILE A CA 1
ATOM 1325 C C . ILE A 1 165 ? 20.107 -6.934 -18.221 1.00 67.94 165 ILE A C 1
ATOM 1327 O O . ILE A 1 165 ? 20.787 -6.675 -17.230 1.00 67.94 165 ILE A O 1
ATOM 1331 N N . VAL A 1 166 ? 20.549 -7.747 -19.181 1.00 56.44 166 VAL A N 1
ATOM 1332 C CA . VAL A 1 166 ? 21.934 -8.228 -19.270 1.00 56.44 166 VAL A CA 1
ATOM 1333 C C . VAL A 1 166 ? 22.659 -7.373 -20.309 1.00 56.44 166 VAL A C 1
ATOM 1335 O O . VAL A 1 166 ? 22.536 -7.605 -21.512 1.00 56.44 166 VAL A O 1
ATOM 1338 N N . THR A 1 167 ? 23.387 -6.336 -19.886 1.00 54.28 167 THR A N 1
ATOM 1339 C CA . THR A 1 167 ? 24.210 -5.563 -20.829 1.00 54.28 167 THR A CA 1
ATOM 1340 C C . THR A 1 167 ? 25.484 -6.325 -21.187 1.00 54.28 167 THR A C 1
ATOM 1342 O O . THR A 1 167 ? 26.126 -6.943 -20.338 1.00 54.28 167 THR A O 1
ATOM 1345 N N . SER A 1 168 ? 25.910 -6.222 -22.449 1.00 48.16 168 SER A N 1
ATOM 1346 C CA . SER A 1 168 ? 27.179 -6.784 -22.945 1.00 48.16 168 SER A CA 1
ATOM 1347 C C . SER A 1 168 ? 28.421 -6.211 -22.250 1.00 48.16 168 SER A C 1
ATOM 1349 O O . SER A 1 168 ? 29.505 -6.776 -22.355 1.00 48.16 168 SER A O 1
ATOM 1351 N N . SER A 1 169 ? 28.272 -5.102 -21.520 1.00 53.75 169 SER A N 1
ATOM 1352 C CA . SER A 1 169 ? 29.332 -4.421 -20.774 1.00 53.75 169 SER A CA 1
ATOM 1353 C C . SER A 1 169 ? 29.696 -5.059 -19.427 1.00 53.75 169 SER A C 1
ATOM 1355 O O . SER A 1 169 ? 30.549 -4.510 -18.731 1.00 53.75 169 SER A O 1
ATOM 1357 N N . GLY A 1 170 ? 29.119 -6.213 -19.080 1.00 45.41 170 GLY A N 1
ATOM 1358 C CA . GLY A 1 170 ? 29.474 -6.944 -17.866 1.00 45.41 170 GLY A CA 1
ATOM 1359 C C . GLY A 1 170 ? 28.908 -6.294 -16.604 1.00 45.41 170 GLY A C 1
ATOM 1360 O O . GLY A 1 170 ? 28.783 -5.075 -16.494 1.00 45.41 170 GLY A O 1
ATOM 1361 N N . ALA A 1 171 ? 28.526 -7.153 -15.663 1.00 49.94 171 ALA A N 1
ATOM 1362 C CA . ALA A 1 171 ? 27.913 -6.818 -14.387 1.00 49.94 171 ALA A CA 1
ATOM 1363 C C . ALA A 1 171 ? 28.508 -5.550 -13.749 1.00 49.94 171 ALA A C 1
ATOM 1365 O O . ALA A 1 171 ? 29.685 -5.501 -13.392 1.00 49.94 171 ALA A O 1
ATOM 1366 N N . ARG A 1 172 ? 27.676 -4.522 -13.574 1.00 48.34 172 ARG A N 1
ATOM 1367 C CA . ARG A 1 172 ? 27.971 -3.406 -12.669 1.00 48.34 172 ARG A CA 1
ATOM 1368 C C . ARG A 1 172 ? 27.190 -3.637 -11.381 1.00 48.34 172 ARG A C 1
ATOM 1370 O O . ARG A 1 172 ? 26.086 -4.162 -11.450 1.00 48.34 172 ARG A O 1
ATOM 1377 N N . GLY A 1 173 ? 27.807 -3.300 -10.246 1.00 50.25 173 GLY A N 1
ATOM 1378 C CA . GLY A 1 173 ? 27.505 -3.725 -8.867 1.00 50.25 173 GLY A CA 1
ATOM 1379 C C . GLY A 1 173 ? 26.126 -3.400 -8.280 1.00 50.25 173 GLY A C 1
ATOM 1380 O O . GLY A 1 173 ? 26.047 -2.963 -7.136 1.00 50.25 173 GLY A O 1
ATOM 1381 N N . TYR A 1 174 ? 25.049 -3.613 -9.026 1.00 55.69 174 TYR A N 1
ATOM 1382 C CA . TYR A 1 174 ? 23.683 -3.556 -8.532 1.00 55.69 174 TYR A CA 1
ATOM 1383 C C . TYR A 1 174 ? 23.279 -4.924 -7.984 1.00 55.69 174 TYR A C 1
ATOM 1385 O O . TYR A 1 174 ? 23.594 -5.960 -8.574 1.00 55.69 174 TYR A O 1
ATOM 1393 N N . SER A 1 175 ? 22.565 -4.924 -6.855 1.00 61.41 175 SER A N 1
ATOM 1394 C CA . SER A 1 175 ? 21.852 -6.116 -6.394 1.00 61.41 175 SER A CA 1
ATOM 1395 C C . SER A 1 175 ? 20.984 -6.629 -7.539 1.00 61.41 175 SER A C 1
ATOM 1397 O O . SER A 1 175 ? 20.181 -5.881 -8.099 1.00 61.41 175 SER A O 1
ATOM 1399 N N . LEU A 1 176 ? 21.140 -7.905 -7.891 1.00 68.75 176 LEU A N 1
ATOM 1400 C CA . LEU A 1 176 ? 20.270 -8.546 -8.875 1.00 68.75 176 LEU A CA 1
ATOM 1401 C C . LEU A 1 176 ? 18.819 -8.593 -8.375 1.00 68.75 176 LEU A C 1
ATOM 1403 O O . LEU A 1 176 ? 17.907 -8.574 -9.195 1.00 68.75 176 LEU A O 1
ATOM 1407 N N . ASP A 1 177 ? 18.596 -8.538 -7.063 1.00 79.19 177 ASP A N 1
ATOM 1408 C CA . ASP A 1 177 ? 17.298 -8.783 -6.432 1.00 79.19 177 ASP A CA 1
ATOM 1409 C C . ASP A 1 177 ? 16.594 -7.481 -6.031 1.00 79.19 177 ASP A C 1
ATOM 1411 O O . ASP A 1 177 ? 17.240 -6.476 -5.709 1.00 79.19 177 ASP A O 1
ATOM 1415 N N . PHE A 1 178 ? 15.258 -7.490 -6.086 1.00 87.56 178 PHE A N 1
ATOM 1416 C CA . PHE A 1 178 ? 14.437 -6.327 -5.750 1.00 87.56 178 PHE A CA 1
ATOM 1417 C C . PHE A 1 178 ? 14.338 -6.180 -4.226 1.00 87.56 178 PHE A C 1
ATOM 1419 O O . PHE A 1 178 ? 14.101 -7.171 -3.538 1.00 87.56 178 PHE A O 1
ATOM 1426 N N . PRO A 1 179 ? 14.523 -4.968 -3.669 1.00 88.06 179 PRO A N 1
ATOM 1427 C CA . PRO A 1 179 ? 14.673 -4.807 -2.225 1.00 88.06 179 PRO A CA 1
ATOM 1428 C C . PRO A 1 179 ? 13.346 -4.795 -1.457 1.00 88.06 179 PRO A C 1
ATOM 1430 O O . PRO A 1 179 ? 13.353 -5.012 -0.250 1.00 88.06 179 PRO A O 1
ATOM 1433 N N . HIS A 1 180 ? 12.212 -4.529 -2.102 1.00 92.88 180 HIS A N 1
ATOM 1434 C CA . HIS A 1 180 ? 10.929 -4.475 -1.402 1.00 92.88 180 HIS A CA 1
ATOM 1435 C C . HIS A 1 180 ? 10.444 -5.887 -1.022 1.00 92.88 180 HIS A C 1
ATOM 1437 O O . HIS A 1 180 ? 10.831 -6.898 -1.619 1.00 92.88 180 HIS A O 1
ATOM 1443 N N . THR A 1 181 ? 9.648 -5.961 0.038 1.00 95.69 181 THR A N 1
ATOM 1444 C CA . THR A 1 181 ? 9.319 -7.205 0.743 1.00 95.69 181 THR A CA 1
ATOM 1445 C C . THR A 1 181 ? 7.8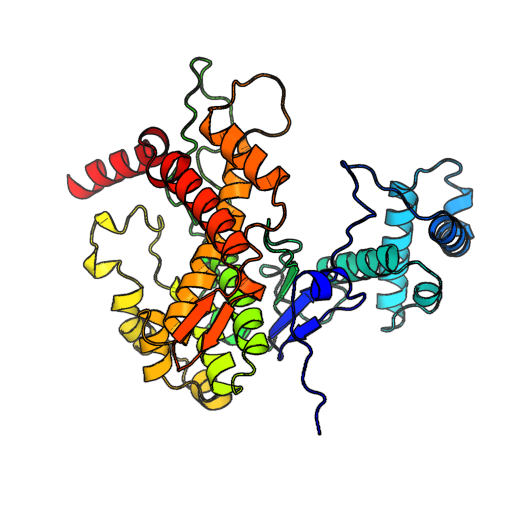17 -7.456 0.739 1.00 95.69 181 THR A C 1
ATOM 1447 O O . THR A 1 181 ? 7.027 -6.540 0.508 1.00 95.69 181 THR A O 1
ATOM 1450 N N . ARG A 1 182 ? 7.410 -8.689 1.043 1.00 96.75 182 ARG A N 1
ATOM 1451 C CA . ARG A 1 182 ? 5.997 -9.043 1.237 1.00 96.75 182 ARG A CA 1
ATOM 1452 C C . ARG A 1 182 ? 5.371 -8.253 2.387 1.00 96.75 182 ARG A C 1
ATOM 1454 O O . ARG A 1 182 ? 4.190 -7.947 2.349 1.00 96.75 182 ARG A O 1
ATOM 1461 N N . TYR A 1 183 ? 6.169 -7.846 3.380 1.00 96.12 183 TYR A N 1
ATOM 1462 C CA . TYR A 1 183 ? 5.675 -7.037 4.497 1.00 96.12 183 TYR A CA 1
ATOM 1463 C C . TYR A 1 183 ? 5.169 -5.661 4.059 1.00 96.12 183 TYR A C 1
ATOM 1465 O O . TYR A 1 183 ? 4.058 -5.281 4.411 1.00 96.12 183 TYR A O 1
ATOM 1473 N N . CYS A 1 184 ? 5.937 -4.917 3.251 1.00 95.19 184 CYS A N 1
ATOM 1474 C CA . CYS A 1 184 ? 5.431 -3.637 2.748 1.00 95.19 184 CYS A CA 1
ATOM 1475 C C . CYS A 1 184 ? 4.255 -3.823 1.782 1.00 95.19 184 CYS A C 1
ATOM 1477 O O . CYS A 1 184 ? 3.384 -2.962 1.736 1.00 95.19 184 CYS A O 1
ATOM 1479 N N . HIS A 1 185 ? 4.210 -4.947 1.058 1.00 97.31 185 HIS A N 1
ATOM 1480 C CA . HIS A 1 185 ? 3.090 -5.296 0.186 1.00 97.31 185 HIS A CA 1
ATOM 1481 C C . HIS A 1 185 ? 1.786 -5.478 0.970 1.00 97.31 185 HIS A C 1
ATOM 1483 O O . HIS A 1 185 ? 0.839 -4.741 0.721 1.00 97.31 185 HIS A O 1
ATOM 1489 N N . VAL A 1 186 ? 1.737 -6.352 1.982 1.00 97.88 186 VAL A N 1
ATOM 1490 C CA . VAL A 1 186 ? 0.496 -6.567 2.759 1.00 97.88 186 VAL A CA 1
ATOM 1491 C C . VAL A 1 186 ? 0.004 -5.296 3.456 1.00 97.88 186 VAL A C 1
ATOM 1493 O O . VAL A 1 186 ? -1.203 -5.074 3.576 1.00 97.88 186 VAL A O 1
ATOM 1496 N N . LEU A 1 187 ? 0.921 -4.412 3.863 1.00 97.19 187 LEU A N 1
ATOM 1497 C CA . LEU A 1 187 ? 0.568 -3.102 4.407 1.00 97.19 187 LEU A CA 1
ATOM 1498 C C . LEU A 1 187 ? -0.079 -2.196 3.346 1.00 97.19 187 LEU A C 1
ATOM 1500 O O . LEU A 1 187 ? -1.073 -1.535 3.644 1.00 97.19 187 LEU A O 1
ATOM 1504 N N . ASP A 1 188 ? 0.442 -2.175 2.116 1.00 97.88 188 ASP A N 1
ATOM 1505 C CA . ASP A 1 188 ? -0.137 -1.381 1.026 1.00 97.88 188 ASP A CA 1
ATOM 1506 C C . ASP A 1 188 ? -1.515 -1.895 0.627 1.00 97.88 188 ASP A C 1
ATOM 1508 O O . ASP A 1 188 ? -2.435 -1.103 0.413 1.00 97.88 188 ASP A O 1
ATOM 1512 N N . VAL A 1 189 ? -1.658 -3.222 0.539 1.00 98.56 189 VAL A N 1
ATOM 1513 C CA . VAL A 1 189 ? -2.936 -3.879 0.249 1.00 98.56 189 VAL A CA 1
ATOM 1514 C C . VAL A 1 189 ? -3.956 -3.479 1.302 1.00 98.56 189 VAL A C 1
ATOM 1516 O O . VAL A 1 189 ? -5.052 -3.048 0.958 1.00 98.56 189 VAL A O 1
ATOM 1519 N N . THR A 1 190 ? -3.567 -3.503 2.576 1.00 98.25 190 THR A N 1
ATOM 1520 C CA . THR A 1 190 ? -4.409 -3.050 3.689 1.00 98.25 190 THR A CA 1
ATOM 1521 C C . THR A 1 190 ? -4.778 -1.570 3.570 1.00 98.25 190 THR A C 1
ATOM 1523 O O . THR A 1 190 ? -5.947 -1.221 3.749 1.00 98.25 190 THR A O 1
ATOM 1526 N N . ALA A 1 191 ? -3.833 -0.697 3.207 1.00 97.75 191 ALA A N 1
ATOM 1527 C CA . ALA A 1 191 ? -4.092 0.731 3.018 1.00 97.75 191 ALA A CA 1
ATOM 1528 C C . ALA A 1 191 ? -5.097 0.998 1.889 1.00 97.75 191 ALA A C 1
ATOM 1530 O O . ALA A 1 191 ? -6.013 1.807 2.048 1.00 97.75 191 ALA A O 1
ATOM 1531 N N . ILE A 1 192 ? -4.939 0.321 0.751 1.00 98.56 192 ILE A N 1
ATOM 1532 C CA . ILE A 1 192 ? -5.840 0.447 -0.398 1.00 98.56 192 ILE A CA 1
ATOM 1533 C C . ILE A 1 192 ? -7.216 -0.141 -0.061 1.00 98.56 192 ILE A C 1
ATOM 1535 O O . ILE A 1 192 ? -8.235 0.522 -0.267 1.00 98.56 192 ILE A O 1
ATOM 1539 N N . MET A 1 193 ? -7.245 -1.347 0.510 1.00 98.38 193 MET A N 1
ATOM 1540 C CA . MET A 1 193 ? -8.470 -2.043 0.901 1.00 98.38 193 MET A CA 1
ATOM 1541 C C . MET A 1 193 ? -9.291 -1.206 1.884 1.00 98.38 193 MET A C 1
ATOM 1543 O O . MET A 1 193 ? -10.484 -1.014 1.678 1.00 98.38 193 MET A O 1
ATOM 1547 N N . THR A 1 194 ? -8.658 -0.626 2.906 1.00 97.88 194 THR A N 1
ATOM 1548 C CA . THR A 1 194 ? -9.331 0.221 3.905 1.00 97.88 194 THR A CA 1
ATOM 1549 C C . THR A 1 194 ? -10.031 1.419 3.252 1.00 97.88 194 THR A C 1
ATOM 1551 O O . THR A 1 194 ? -11.201 1.679 3.536 1.00 97.88 194 THR A O 1
ATOM 1554 N N . LEU A 1 195 ? -9.382 2.108 2.305 1.00 97.81 195 LEU A N 1
ATOM 1555 C CA . LEU A 1 195 ? -10.016 3.204 1.559 1.00 97.81 195 LEU A CA 1
ATOM 1556 C C . LEU A 1 195 ? -11.221 2.725 0.739 1.00 97.81 195 LEU A C 1
ATOM 1558 O O . LEU A 1 195 ? -12.269 3.373 0.744 1.00 97.81 195 LEU A O 1
ATOM 1562 N N . MET A 1 196 ? -11.089 1.589 0.047 1.00 98.25 196 MET A N 1
ATOM 1563 C CA . MET A 1 196 ? -12.172 1.012 -0.757 1.00 98.25 196 MET A CA 1
ATOM 1564 C C . MET A 1 196 ? -13.368 0.608 0.117 1.00 98.25 196 MET A C 1
ATOM 1566 O O . MET A 1 196 ? -14.508 0.924 -0.227 1.00 98.25 196 MET A O 1
ATOM 1570 N N . LEU A 1 197 ? -13.118 -0.024 1.266 1.00 97.75 197 LEU A N 1
ATOM 1571 C CA . LEU A 1 197 ? -14.131 -0.431 2.241 1.00 97.75 197 LEU A CA 1
ATOM 1572 C C . LEU A 1 197 ? -14.912 0.776 2.788 1.00 97.75 197 LEU A C 1
ATOM 1574 O O . LEU A 1 197 ? -16.145 0.786 2.755 1.00 97.75 197 LEU A O 1
ATOM 1578 N N . HIS A 1 198 ? -14.206 1.825 3.227 1.00 96.88 198 HIS A N 1
ATOM 1579 C CA . HIS A 1 198 ? -14.827 3.040 3.762 1.00 96.88 198 HIS A CA 1
ATOM 1580 C C . HIS A 1 198 ? -15.627 3.813 2.708 1.00 96.88 198 HIS A C 1
ATOM 1582 O O . HIS A 1 198 ? -16.731 4.275 2.997 1.00 96.88 198 HIS A O 1
ATOM 1588 N N . ASN A 1 199 ? -15.120 3.908 1.477 1.00 97.38 199 ASN A N 1
ATOM 1589 C CA . ASN A 1 199 ? -15.841 4.537 0.371 1.00 97.38 199 ASN A CA 1
ATOM 1590 C C . ASN A 1 199 ? -17.145 3.812 0.023 1.00 97.38 199 ASN A C 1
ATOM 1592 O O . ASN A 1 199 ? -18.105 4.438 -0.415 1.00 97.38 199 ASN A O 1
ATOM 1596 N N . ASN A 1 200 ? -17.208 2.500 0.246 1.00 97.44 200 ASN A N 1
ATOM 1597 C CA . ASN A 1 200 ? -18.422 1.717 0.039 1.00 97.44 200 ASN A CA 1
ATOM 1598 C C . ASN A 1 200 ? -19.383 1.739 1.237 1.00 97.44 200 ASN A C 1
ATOM 1600 O O . ASN A 1 200 ? -20.426 1.093 1.176 1.00 97.44 200 ASN A O 1
ATOM 1604 N N . PHE A 1 201 ? -19.073 2.513 2.286 1.00 95.69 201 PHE A N 1
ATOM 1605 C CA . PHE A 1 201 ? -19.907 2.686 3.480 1.00 95.69 201 PHE A CA 1
ATOM 1606 C C . PHE A 1 201 ? -20.327 1.357 4.120 1.00 95.69 201 PHE A C 1
ATOM 1608 O O . PHE A 1 201 ? -21.456 1.220 4.596 1.00 95.69 201 PHE A O 1
ATOM 1615 N N . LEU A 1 202 ? -19.425 0.372 4.101 1.00 96.00 202 LEU A N 1
ATOM 1616 C CA . LEU A 1 202 ? -19.686 -0.933 4.695 1.00 96.00 202 LEU A CA 1
ATOM 1617 C C . LEU A 1 202 ? -19.788 -0.829 6.217 1.00 96.00 202 LEU A C 1
ATOM 1619 O O . LEU A 1 202 ? -19.259 0.099 6.836 1.00 96.00 202 LEU A O 1
ATOM 1623 N N . ASP A 1 203 ? -20.486 -1.782 6.827 1.00 95.94 203 ASP A N 1
ATOM 1624 C CA . ASP A 1 203 ? -20.543 -1.852 8.279 1.00 95.94 203 ASP A CA 1
ATOM 1625 C C . ASP A 1 203 ? -19.163 -2.208 8.874 1.00 95.94 203 ASP A C 1
ATOM 1627 O O . ASP A 1 203 ? -18.316 -2.801 8.194 1.00 95.94 203 ASP A O 1
ATOM 1631 N N . PRO A 1 204 ? -18.913 -1.862 10.150 1.00 96.56 204 PRO A N 1
ATOM 1632 C CA . PRO A 1 204 ? -17.613 -2.085 10.777 1.00 96.56 204 PRO A CA 1
ATOM 1633 C C . PRO A 1 204 ? -17.130 -3.539 10.752 1.00 96.56 204 PRO A C 1
ATOM 1635 O O . PRO A 1 204 ? -15.926 -3.762 10.684 1.00 96.56 204 PRO A O 1
ATOM 1638 N N . VAL A 1 205 ? -18.029 -4.530 10.785 1.00 97.75 205 VAL A N 1
ATOM 1639 C CA . VAL A 1 205 ? -17.635 -5.947 10.781 1.00 97.75 205 VAL A CA 1
ATOM 1640 C C . VAL A 1 205 ? -17.044 -6.328 9.427 1.00 97.75 205 VAL A C 1
ATOM 1642 O O . VAL A 1 205 ? -15.984 -6.955 9.375 1.00 97.75 205 VAL A O 1
ATOM 1645 N N . LEU A 1 206 ? -17.671 -5.896 8.329 1.00 98.12 206 LEU A N 1
ATOM 1646 C CA . LEU A 1 206 ? -17.127 -6.091 6.983 1.00 98.12 206 LEU A CA 1
ATOM 1647 C C . LEU A 1 206 ? -15.818 -5.325 6.776 1.00 98.12 206 LEU A C 1
ATOM 1649 O O . LEU A 1 206 ? -14.899 -5.859 6.157 1.00 98.12 206 LEU A O 1
ATOM 1653 N N . ILE A 1 207 ? -15.706 -4.109 7.328 1.00 97.94 207 ILE A N 1
ATOM 1654 C CA . ILE A 1 207 ? -14.460 -3.333 7.282 1.00 97.94 207 ILE A CA 1
ATOM 1655 C C . ILE A 1 207 ? -13.330 -4.107 7.976 1.00 97.94 207 ILE A C 1
ATOM 1657 O O . ILE A 1 207 ? -12.303 -4.370 7.355 1.00 97.94 207 ILE A O 1
ATOM 1661 N N . HIS A 1 208 ? -13.527 -4.538 9.225 1.00 98.25 208 HIS A N 1
ATOM 1662 C CA . HIS A 1 208 ? -12.508 -5.289 9.965 1.00 98.25 208 HIS A CA 1
ATOM 1663 C C . HIS A 1 208 ? -12.167 -6.626 9.296 1.00 98.25 208 HIS A C 1
ATOM 1665 O O . HIS A 1 208 ? -10.998 -7.004 9.254 1.00 98.25 208 HIS A O 1
ATOM 1671 N N . THR A 1 209 ? -13.162 -7.318 8.731 1.00 98.62 209 THR A N 1
ATOM 1672 C CA . THR A 1 209 ? -12.946 -8.578 8.002 1.00 98.62 209 THR A CA 1
ATOM 1673 C C . THR A 1 209 ? -12.089 -8.351 6.759 1.00 98.62 209 THR A C 1
ATOM 1675 O O . THR A 1 209 ? -11.107 -9.059 6.556 1.00 98.62 209 THR A O 1
ATOM 1678 N N . GLY A 1 210 ? -12.400 -7.327 5.958 1.00 98.44 210 GLY A N 1
ATOM 1679 C CA . GLY A 1 210 ? -11.613 -6.980 4.776 1.00 98.44 210 GLY A CA 1
ATOM 1680 C C . GLY A 1 210 ? -10.197 -6.501 5.117 1.00 98.44 210 GLY A C 1
ATOM 1681 O O . GLY A 1 210 ? -9.252 -6.872 4.428 1.00 98.44 210 GLY A O 1
ATOM 1682 N N . MET A 1 211 ? -10.024 -5.736 6.200 1.00 98.38 211 MET A N 1
ATOM 1683 C CA . MET A 1 211 ? -8.700 -5.334 6.700 1.00 98.38 211 MET A CA 1
ATOM 1684 C C . MET A 1 211 ? -7.875 -6.535 7.170 1.00 98.38 211 MET A C 1
ATOM 1686 O O . MET A 1 211 ? -6.693 -6.630 6.847 1.00 98.38 211 MET A O 1
ATOM 1690 N N . MET A 1 212 ? -8.494 -7.468 7.900 1.00 98.25 212 MET A N 1
ATOM 1691 C CA . MET A 1 212 ? -7.833 -8.696 8.336 1.00 98.25 212 MET A CA 1
ATOM 1692 C C . MET A 1 212 ? -7.427 -9.559 7.144 1.00 98.25 212 MET A C 1
ATOM 1694 O O . MET A 1 212 ? -6.287 -10.017 7.092 1.00 98.25 212 MET A O 1
ATOM 1698 N N . ALA A 1 213 ? -8.318 -9.734 6.169 1.00 98.69 213 ALA A N 1
ATOM 1699 C CA . ALA A 1 213 ? -8.004 -10.450 4.940 1.00 98.69 213 ALA A CA 1
ATOM 1700 C C . ALA A 1 213 ? -6.814 -9.794 4.215 1.00 98.69 213 ALA A C 1
ATOM 1702 O O . ALA A 1 213 ? -5.829 -10.457 3.907 1.00 98.69 213 ALA A O 1
ATOM 1703 N N . ALA A 1 214 ? -6.844 -8.469 4.051 1.00 98.62 214 ALA A N 1
ATOM 1704 C CA . ALA A 1 214 ? -5.783 -7.709 3.399 1.00 98.62 214 ALA A CA 1
ATOM 1705 C C . ALA A 1 214 ? -4.414 -7.832 4.078 1.00 98.62 214 ALA A C 1
ATOM 1707 O O . ALA A 1 214 ? -3.419 -8.030 3.385 1.00 98.62 214 ALA A O 1
ATOM 1708 N N . ILE A 1 215 ? -4.335 -7.760 5.408 1.00 98.00 215 ILE A N 1
ATOM 1709 C CA . ILE A 1 215 ? -3.035 -7.838 6.089 1.00 98.00 215 ILE A CA 1
ATOM 1710 C C . ILE A 1 215 ? -2.498 -9.273 6.167 1.00 98.00 215 ILE A C 1
ATOM 1712 O O . ILE A 1 215 ? -1.287 -9.466 6.253 1.00 98.00 215 ILE A O 1
ATOM 1716 N N . THR A 1 216 ? -3.376 -10.282 6.117 1.00 98.19 216 THR A N 1
ATOM 1717 C CA . THR A 1 216 ? -2.993 -11.688 6.324 1.00 98.19 216 THR A CA 1
ATOM 1718 C C . THR A 1 216 ? -2.936 -12.549 5.062 1.00 98.19 216 THR A C 1
ATOM 1720 O O . THR A 1 216 ? -2.420 -13.662 5.172 1.00 98.19 216 THR A O 1
ATOM 1723 N N . HIS A 1 217 ? -3.409 -12.082 3.898 1.00 98.19 217 HIS A N 1
ATOM 1724 C CA . HIS A 1 217 ? -3.499 -12.914 2.685 1.00 98.19 217 HIS A CA 1
ATOM 1725 C C . HIS A 1 217 ? -2.179 -13.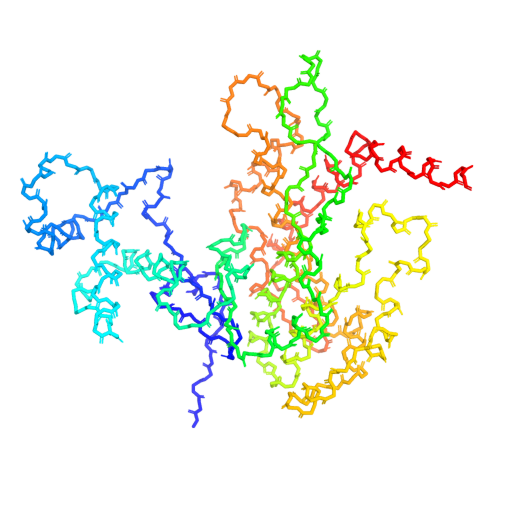597 2.300 1.00 98.19 217 HIS A C 1
ATOM 1727 O O . HIS A 1 217 ? -2.180 -14.787 2.018 1.00 98.19 217 HIS A O 1
ATOM 1733 N N . ASP A 1 218 ? -1.053 -12.892 2.438 1.00 97.25 218 ASP A N 1
ATOM 1734 C CA . ASP A 1 218 ? 0.285 -13.404 2.104 1.00 97.25 218 ASP A CA 1
ATOM 1735 C C . ASP A 1 218 ? 1.044 -14.008 3.315 1.00 97.25 218 ASP A C 1
ATOM 1737 O O . ASP A 1 218 ? 2.266 -14.178 3.302 1.00 97.25 218 ASP A O 1
ATOM 1741 N N . THR A 1 219 ? 0.375 -14.293 4.442 1.00 96.38 219 THR A N 1
ATOM 1742 C CA . THR A 1 219 ? 1.071 -14.711 5.686 1.00 96.38 219 THR A CA 1
ATOM 1743 C C . THR A 1 219 ? 1.852 -16.014 5.513 1.00 96.38 219 THR A C 1
ATOM 1745 O O . THR A 1 219 ? 2.958 -16.161 6.051 1.00 96.38 219 THR A O 1
ATOM 1748 N N . GLU A 1 220 ? 1.311 -16.958 4.744 1.00 95.00 220 GLU A N 1
ATOM 1749 C CA . GLU A 1 220 ? 1.935 -18.261 4.504 1.00 95.00 220 GLU A CA 1
ATOM 1750 C C . GLU A 1 220 ? 2.943 -18.231 3.336 1.00 95.00 220 GLU A C 1
ATOM 1752 O O . GLU A 1 220 ? 3.532 -19.272 3.045 1.00 95.00 220 GLU A O 1
ATOM 1757 N N . THR A 1 221 ? 3.233 -17.068 2.717 1.00 95.38 221 THR A N 1
ATOM 1758 C CA . THR A 1 221 ? 4.181 -16.979 1.588 1.00 95.38 221 THR A CA 1
ATOM 1759 C C . THR A 1 221 ? 5.520 -17.604 1.951 1.00 95.38 221 THR A C 1
ATOM 1761 O O . THR A 1 221 ? 6.221 -17.099 2.828 1.00 95.38 221 THR A O 1
ATOM 1764 N N . PRO A 1 222 ? 5.965 -18.677 1.295 1.00 93.12 222 PRO A N 1
ATOM 1765 C CA . PRO A 1 222 ? 7.125 -19.408 1.772 1.00 93.12 222 PRO A CA 1
ATOM 1766 C C . PRO A 1 222 ? 8.428 -18.626 1.519 1.00 93.12 222 PRO A C 1
ATOM 1768 O O . PRO A 1 222 ? 8.491 -17.673 0.736 1.00 93.12 222 PRO A O 1
ATOM 1771 N N . ALA A 1 223 ? 9.506 -19.001 2.210 1.00 90.31 223 ALA A N 1
ATOM 1772 C CA . ALA A 1 223 ? 10.804 -18.350 2.040 1.00 90.31 223 ALA A CA 1
ATOM 1773 C C . ALA A 1 223 ? 11.318 -18.512 0.598 1.00 90.31 223 ALA A C 1
ATOM 1775 O O . ALA A 1 223 ? 11.524 -19.626 0.135 1.00 90.31 223 ALA A O 1
ATOM 1776 N N . GLY A 1 224 ? 11.555 -17.401 -0.101 1.00 88.19 224 GLY A N 1
ATOM 1777 C CA . GLY A 1 224 ? 11.810 -17.396 -1.549 1.00 88.19 224 GLY A CA 1
ATOM 1778 C C . GLY A 1 224 ? 10.648 -16.826 -2.370 1.00 88.19 224 GLY A C 1
ATOM 1779 O O . GLY A 1 224 ? 10.839 -16.519 -3.543 1.00 88.19 224 GLY A O 1
ATOM 1780 N N . GLY A 1 225 ? 9.488 -16.592 -1.745 1.00 91.75 225 GLY A N 1
ATOM 1781 C CA . GLY A 1 225 ? 8.332 -15.954 -2.371 1.00 91.75 225 GLY A CA 1
ATOM 1782 C C . GLY A 1 225 ? 7.608 -16.868 -3.360 1.00 91.75 225 GLY A C 1
ATOM 1783 O O . GLY A 1 225 ? 7.717 -18.093 -3.300 1.00 91.75 225 GLY A O 1
ATOM 1784 N N . ASP A 1 226 ? 6.914 -16.264 -4.325 1.00 90.38 226 ASP A N 1
ATOM 1785 C CA . ASP A 1 226 ? 6.211 -16.999 -5.390 1.00 90.38 226 ASP A CA 1
ATOM 1786 C C . ASP A 1 226 ? 7.139 -17.902 -6.214 1.00 90.38 226 ASP A C 1
ATOM 1788 O O . ASP A 1 226 ? 6.713 -18.925 -6.752 1.00 90.38 226 ASP A O 1
ATOM 1792 N N . SER A 1 227 ? 8.429 -17.562 -6.267 1.00 87.81 227 SER A N 1
ATOM 1793 C CA . SER A 1 227 ? 9.459 -18.293 -7.000 1.00 87.81 227 SER A CA 1
ATOM 1794 C C . SER A 1 227 ? 9.700 -19.721 -6.510 1.00 87.81 227 SER A C 1
ATOM 1796 O O . SER A 1 227 ? 10.489 -20.422 -7.126 1.00 87.81 227 SER A O 1
ATOM 1798 N N . ILE A 1 228 ? 9.100 -20.165 -5.406 1.00 87.69 228 ILE A N 1
ATOM 1799 C CA . ILE A 1 228 ? 9.210 -21.559 -4.946 1.00 87.69 228 ILE A CA 1
ATOM 1800 C C . ILE A 1 228 ? 7.871 -22.299 -4.945 1.00 87.69 228 ILE A C 1
ATOM 1802 O O . ILE A 1 228 ? 7.853 -23.513 -4.757 1.00 87.69 228 ILE A O 1
ATOM 1806 N N . LYS A 1 229 ? 6.757 -21.610 -5.234 1.00 88.56 229 LYS A N 1
ATOM 1807 C CA . LYS A 1 229 ? 5.421 -22.227 -5.290 1.00 88.56 229 LYS A CA 1
ATOM 1808 C C . LYS A 1 229 ? 5.338 -23.352 -6.318 1.00 88.56 229 LYS A C 1
ATOM 1810 O O . LYS A 1 229 ? 4.606 -24.307 -6.121 1.00 88.56 229 LYS A O 1
ATOM 1815 N N . PHE A 1 230 ? 6.114 -23.287 -7.402 1.00 85.06 230 PHE A N 1
ATOM 1816 C CA . PHE A 1 230 ? 6.108 -24.336 -8.425 1.00 85.06 230 PHE A CA 1
ATOM 1817 C C . PHE A 1 230 ? 6.755 -25.658 -7.971 1.00 85.06 230 PHE A C 1
ATOM 1819 O O . PHE A 1 230 ? 6.596 -26.657 -8.667 1.00 85.06 230 PHE A O 1
ATOM 1826 N N . ILE A 1 231 ? 7.507 -25.664 -6.862 1.00 85.69 231 ILE A N 1
ATOM 1827 C CA . ILE A 1 231 ? 8.166 -26.868 -6.332 1.00 85.69 231 ILE A CA 1
ATOM 1828 C C . ILE A 1 231 ? 7.117 -27.813 -5.736 1.00 85.69 231 ILE A C 1
ATOM 1830 O O . ILE A 1 231 ? 7.110 -28.999 -6.052 1.00 85.69 231 ILE A O 1
ATOM 1834 N N . ASP A 1 232 ? 6.212 -27.271 -4.919 1.00 89.12 232 ASP A N 1
ATOM 1835 C CA . ASP A 1 232 ? 5.046 -27.973 -4.378 1.00 89.12 232 ASP A CA 1
ATOM 1836 C C . ASP A 1 232 ? 3.842 -27.015 -4.348 1.00 89.12 232 ASP A C 1
ATOM 1838 O O . ASP A 1 232 ? 3.614 -26.327 -3.347 1.00 89.12 232 ASP A O 1
ATOM 1842 N N . PRO A 1 233 ? 3.083 -26.926 -5.457 1.00 90.25 233 PRO A N 1
ATOM 1843 C CA . PRO A 1 233 ? 1.961 -25.999 -5.561 1.00 90.25 233 PRO A CA 1
ATOM 1844 C C . PRO A 1 233 ? 0.890 -26.228 -4.500 1.00 90.25 233 PRO A C 1
ATOM 1846 O O . PRO A 1 233 ? 0.266 -25.278 -4.058 1.00 90.25 233 PRO A O 1
ATOM 1849 N N . GLU A 1 234 ? 0.684 -27.470 -4.066 1.00 91.06 234 GLU A N 1
ATOM 1850 C CA . GLU A 1 234 ? -0.365 -27.813 -3.106 1.00 91.06 234 GLU A CA 1
ATOM 1851 C C . GLU A 1 234 ? 0.017 -27.397 -1.681 1.00 91.06 234 GLU A C 1
ATOM 1853 O O . GLU A 1 234 ? -0.820 -26.891 -0.929 1.00 91.06 234 GLU A O 1
ATOM 1858 N N . ALA A 1 235 ? 1.287 -27.581 -1.310 1.00 90.38 235 ALA A N 1
ATOM 1859 C CA . ALA A 1 235 ? 1.793 -27.176 -0.002 1.00 90.38 235 ALA A CA 1
ATOM 1860 C C . ALA A 1 235 ? 2.000 -25.658 0.124 1.00 90.38 235 ALA A C 1
ATOM 1862 O O . ALA A 1 235 ? 1.938 -25.131 1.234 1.00 90.38 235 ALA A O 1
ATOM 1863 N N . PHE A 1 236 ? 2.256 -24.964 -0.990 1.00 92.38 236 PHE A N 1
ATOM 1864 C CA . PHE A 1 236 ? 2.574 -23.531 -1.012 1.00 92.38 236 PHE A CA 1
ATOM 1865 C C . PHE A 1 236 ? 1.461 -22.638 -1.584 1.00 92.38 236 PHE A C 1
ATOM 1867 O O . PHE A 1 236 ? 1.688 -21.447 -1.805 1.00 92.38 236 PHE A O 1
ATOM 1874 N N . ASP A 1 237 ? 0.265 -23.182 -1.810 1.00 92.81 237 ASP A N 1
ATOM 1875 C CA . ASP A 1 237 ? -0.938 -22.396 -2.098 1.00 92.81 237 ASP A CA 1
ATOM 1876 C C . ASP A 1 237 ? -1.462 -21.765 -0.799 1.00 92.81 237 ASP A C 1
ATOM 1878 O O . ASP A 1 237 ? -2.028 -22.436 0.067 1.00 92.81 237 ASP A O 1
ATOM 1882 N N . GLU A 1 238 ? -1.205 -20.475 -0.629 1.00 92.50 238 GLU A N 1
ATOM 1883 C CA . GLU A 1 238 ? -1.508 -19.728 0.595 1.00 92.50 238 GLU A CA 1
ATOM 1884 C C . GLU A 1 238 ? -3.016 -19.583 0.811 1.00 92.50 238 GLU A C 1
ATOM 1886 O O . GLU A 1 238 ? -3.499 -19.820 1.920 1.00 92.50 238 GLU A O 1
ATOM 1891 N N . ASP A 1 239 ? -3.765 -19.307 -0.260 1.00 93.56 239 ASP A N 1
ATOM 1892 C CA . ASP A 1 239 ? -5.217 -19.112 -0.230 1.00 93.56 239 ASP A CA 1
ATOM 1893 C C . ASP A 1 239 ? -5.926 -20.408 0.180 1.00 93.56 239 ASP A C 1
ATOM 1895 O O . ASP A 1 239 ? -6.837 -20.428 1.018 1.00 93.56 239 ASP A O 1
ATOM 1899 N N . LYS A 1 240 ? -5.469 -21.535 -0.378 1.00 94.12 240 LYS A N 1
ATOM 1900 C CA . LYS A 1 240 ? -5.992 -22.863 -0.054 1.00 94.12 240 LYS A CA 1
ATOM 1901 C C . LYS A 1 240 ? -5.665 -23.290 1.374 1.00 94.12 240 LYS A C 1
ATOM 1903 O O . LYS A 1 240 ? -6.480 -23.970 2.004 1.00 94.12 240 LYS A O 1
ATOM 1908 N N . ASN A 1 241 ? -4.484 -22.925 1.872 1.00 95.12 241 ASN A N 1
ATOM 1909 C CA . ASN A 1 241 ? -3.990 -23.334 3.188 1.00 95.12 241 ASN A CA 1
ATOM 1910 C C . ASN A 1 241 ? -4.344 -22.347 4.319 1.00 95.12 241 ASN A C 1
ATOM 1912 O O . ASN A 1 241 ? -4.053 -22.606 5.493 1.00 95.12 241 ASN A O 1
ATOM 1916 N N . TYR A 1 242 ? -5.024 -21.245 4.001 1.00 96.81 242 TYR A N 1
ATOM 1917 C CA . TYR A 1 242 ? -5.436 -20.233 4.970 1.00 96.81 242 TYR A CA 1
ATOM 1918 C C . TYR A 1 242 ? -6.333 -20.769 6.113 1.00 96.81 242 TYR A C 1
ATOM 1920 O O . TYR A 1 242 ? -6.082 -20.437 7.276 1.00 96.81 242 TYR A O 1
ATOM 1928 N N . PRO A 1 243 ? -7.316 -21.672 5.893 1.00 96.88 243 PRO A N 1
ATOM 1929 C CA . PRO A 1 243 ? -8.089 -22.256 6.999 1.00 96.88 243 PRO A CA 1
ATOM 1930 C C . PRO A 1 243 ? -7.226 -23.023 8.016 1.00 96.88 243 PRO A C 1
ATOM 1932 O O . PRO A 1 243 ? -7.564 -23.128 9.196 1.00 96.88 243 PRO A O 1
ATOM 1935 N N . GLN A 1 244 ? -6.105 -23.596 7.577 1.00 96.00 244 GLN A N 1
ATOM 1936 C CA . GLN A 1 244 ? -5.151 -24.289 8.433 1.00 96.00 244 GLN A CA 1
ATOM 1937 C C . GLN A 1 244 ? -4.322 -23.288 9.243 1.00 96.00 244 GLN A C 1
ATOM 1939 O O . GLN A 1 244 ? -4.020 -23.579 10.400 1.00 96.00 244 GLN A O 1
ATOM 1944 N N . LEU A 1 245 ? -3.991 -22.119 8.684 1.00 95.81 245 LEU A N 1
ATOM 1945 C CA . LEU A 1 245 ? -3.357 -21.015 9.416 1.00 95.81 245 LEU A CA 1
ATOM 1946 C C . LEU A 1 245 ? -4.226 -20.567 10.600 1.00 95.81 245 LEU A C 1
ATOM 1948 O O . LEU A 1 245 ? -3.729 -20.507 11.726 1.00 95.81 245 LEU A O 1
ATOM 1952 N N . LEU A 1 246 ? -5.531 -20.361 10.385 1.00 96.81 246 LEU A N 1
ATOM 1953 C CA . LEU A 1 246 ? -6.462 -19.945 11.446 1.00 96.81 246 LEU A CA 1
ATOM 1954 C C . LEU A 1 246 ? -6.553 -20.945 12.608 1.00 96.81 246 LEU A C 1
ATOM 1956 O O . LEU A 1 246 ? -6.809 -20.549 13.739 1.00 96.81 246 LEU A O 1
ATOM 1960 N N . LYS A 1 247 ? -6.301 -22.235 12.351 1.00 96.31 247 LYS A N 1
ATOM 1961 C CA . LYS A 1 247 ? -6.253 -23.282 13.389 1.00 96.31 247 LYS A CA 1
ATOM 1962 C C . LYS A 1 247 ? -4.937 -23.310 14.168 1.00 96.31 247 LYS A C 1
ATOM 1964 O O . LYS A 1 247 ? -4.901 -23.862 15.265 1.00 96.31 247 LYS A O 1
ATOM 1969 N N . LYS A 1 248 ? -3.847 -22.795 13.588 1.00 94.62 248 LYS A N 1
ATOM 1970 C CA . LYS A 1 248 ? -2.508 -22.764 14.207 1.00 94.62 248 LYS A CA 1
ATOM 1971 C C . LYS A 1 248 ? -2.309 -21.532 15.092 1.00 94.62 248 LYS A C 1
ATOM 1973 O O . LYS A 1 248 ? -1.529 -21.592 16.039 1.00 94.62 248 LYS A O 1
ATOM 1978 N N . VAL A 1 249 ? -2.972 -20.427 14.759 1.00 95.12 249 VAL A N 1
ATOM 1979 C CA . VAL A 1 249 ? -2.843 -19.135 15.442 1.00 95.12 249 VAL A CA 1
ATOM 1980 C C . VAL A 1 249 ? -3.970 -18.972 16.461 1.00 95.12 249 VAL A C 1
ATOM 1982 O O . VAL A 1 249 ? -5.131 -19.195 16.137 1.00 95.12 249 VAL A O 1
ATOM 1985 N N . ASP A 1 250 ? -3.661 -18.536 17.684 1.00 93.75 250 ASP A N 1
ATOM 1986 C CA . ASP A 1 250 ? -4.701 -18.091 18.620 1.00 93.75 250 ASP A CA 1
ATOM 1987 C C . ASP A 1 250 ? -5.076 -16.634 18.325 1.00 93.75 250 ASP A C 1
ATOM 1989 O O . ASP A 1 250 ? -4.396 -15.695 18.739 1.00 93.75 250 ASP A O 1
ATOM 1993 N N . TRP A 1 251 ? -6.165 -16.455 17.581 1.00 96.06 251 TRP A N 1
ATOM 1994 C CA . TRP A 1 251 ? -6.733 -15.147 17.241 1.00 96.06 251 TRP A CA 1
ATOM 1995 C C . TRP A 1 251 ? -8.126 -14.936 17.857 1.00 96.06 251 TRP A C 1
ATOM 1997 O O . TRP A 1 251 ? -8.822 -13.976 17.526 1.00 96.06 251 TRP A O 1
ATOM 2007 N N . SER A 1 252 ? -8.532 -15.799 18.794 1.00 96.06 252 SER A N 1
ATOM 2008 C CA . SER A 1 252 ? -9.886 -15.834 19.369 1.00 96.06 252 SER A CA 1
ATOM 2009 C C . SER A 1 252 ? -10.294 -14.527 20.066 1.00 96.06 252 SER A C 1
ATOM 2011 O O . SER A 1 252 ? -11.439 -14.077 19.962 1.00 96.06 252 SER A O 1
ATOM 2013 N N . ALA A 1 253 ? -9.349 -13.873 20.749 1.00 96.62 253 ALA A N 1
ATOM 2014 C CA . ALA A 1 253 ? -9.572 -12.575 21.380 1.00 96.62 253 ALA A CA 1
ATOM 2015 C C . ALA A 1 253 ? -9.877 -11.481 20.342 1.00 96.62 253 ALA A C 1
ATOM 2017 O O . ALA A 1 253 ? -10.822 -10.714 20.526 1.00 96.62 253 ALA A O 1
ATOM 2018 N N . ILE A 1 254 ? -9.129 -11.462 19.232 1.00 97.12 254 ILE A N 1
ATOM 2019 C CA . ILE A 1 254 ? -9.315 -10.515 18.122 1.00 97.12 254 ILE A CA 1
ATOM 2020 C C . ILE A 1 254 ? -10.662 -10.781 17.445 1.00 97.12 254 ILE A C 1
ATOM 2022 O O . ILE A 1 254 ? -11.458 -9.861 17.268 1.00 97.12 254 ILE A O 1
ATOM 2026 N N . GLN A 1 255 ? -10.959 -12.048 17.145 1.00 97.19 255 GLN A N 1
ATOM 2027 C CA . GLN A 1 255 ? -12.231 -12.467 16.559 1.00 97.19 255 GLN A CA 1
ATOM 2028 C C . GLN A 1 255 ? -13.423 -11.937 17.360 1.00 97.19 255 GLN A C 1
ATOM 2030 O O . GLN A 1 255 ? -14.350 -11.355 16.799 1.00 97.19 255 GLN A O 1
ATOM 2035 N N . LYS A 1 256 ? -13.384 -12.107 18.686 1.00 97.38 256 LYS A N 1
ATOM 2036 C CA . LYS A 1 256 ? -14.451 -11.673 19.589 1.00 97.38 256 LYS A CA 1
ATOM 2037 C C . LYS A 1 256 ? -14.558 -10.151 19.685 1.00 97.38 256 LYS A C 1
ATOM 2039 O O . LYS A 1 256 ? -15.670 -9.633 19.707 1.00 97.38 256 LYS A O 1
ATOM 2044 N N . GLU A 1 257 ? -13.431 -9.450 19.784 1.00 97.12 257 GLU A N 1
ATOM 2045 C CA . GLU A 1 257 ? -13.398 -7.990 19.931 1.00 97.12 257 GLU A CA 1
ATOM 2046 C C . GLU A 1 257 ? -13.947 -7.279 18.686 1.00 97.12 257 GLU A C 1
ATOM 2048 O O . GLU A 1 257 ? -14.785 -6.384 18.808 1.00 97.12 257 GLU A O 1
ATOM 2053 N N . TYR A 1 258 ? -13.533 -7.720 17.496 1.00 96.81 258 TYR A N 1
ATOM 2054 C CA . TYR A 1 258 ? -13.879 -7.080 16.221 1.00 96.81 258 TYR A CA 1
ATOM 2055 C C . TYR A 1 258 ? -15.040 -7.761 15.481 1.00 96.81 258 TYR A C 1
ATOM 2057 O O . TYR A 1 258 ? -15.453 -7.280 14.426 1.00 96.81 258 TYR A O 1
ATOM 2065 N N . GLN A 1 259 ? -15.590 -8.839 16.057 1.00 97.88 259 GLN A N 1
ATOM 2066 C CA . GLN A 1 259 ? -16.722 -9.624 15.545 1.00 97.88 259 GLN A CA 1
ATOM 2067 C C . GLN A 1 259 ? -16.491 -10.196 14.137 1.00 97.88 259 GLN A C 1
ATOM 2069 O O . GLN A 1 259 ? -17.426 -10.299 13.349 1.00 97.88 259 GLN A O 1
ATOM 2074 N N . ILE A 1 260 ? -15.250 -10.571 13.820 1.00 97.88 260 ILE A N 1
ATOM 2075 C CA . ILE A 1 260 ? -14.853 -11.041 12.485 1.00 97.88 260 ILE A CA 1
ATOM 2076 C C . ILE A 1 260 ? -15.404 -12.460 12.244 1.00 97.88 260 ILE A C 1
ATOM 2078 O O . ILE A 1 260 ? -15.002 -13.390 12.954 1.00 97.88 260 ILE A O 1
ATOM 2082 N N . PRO A 1 261 ? -16.302 -12.675 11.262 1.00 98.06 261 PRO A N 1
ATOM 2083 C CA . PRO A 1 261 ? -16.817 -14.004 10.956 1.00 98.06 261 PRO A CA 1
ATOM 2084 C C . PRO A 1 261 ? -15.748 -14.831 10.230 1.00 98.06 261 PRO A C 1
ATOM 2086 O O . PRO A 1 261 ? -15.271 -14.432 9.170 1.00 98.06 261 PRO A O 1
ATOM 2089 N N . GLU A 1 262 ? -15.387 -15.990 10.786 1.00 98.06 262 GLU A N 1
ATOM 2090 C CA . GLU A 1 262 ? -14.335 -16.858 10.233 1.00 98.06 262 GLU A CA 1
ATOM 2091 C C . GLU A 1 262 ? -14.645 -17.319 8.802 1.00 98.06 262 GLU A C 1
ATOM 2093 O O . GLU A 1 262 ? -13.790 -17.195 7.929 1.00 98.06 262 GLU A O 1
ATOM 2098 N N . ASP A 1 263 ? -15.877 -17.766 8.541 1.00 98.38 263 ASP A N 1
ATOM 2099 C CA . ASP A 1 263 ? -16.290 -18.230 7.209 1.00 98.38 263 ASP A CA 1
ATOM 2100 C C . ASP A 1 263 ? -16.169 -17.114 6.159 1.00 98.38 263 ASP A C 1
ATOM 2102 O O . ASP A 1 263 ? -15.623 -17.328 5.082 1.00 98.38 263 ASP A O 1
ATOM 2106 N N . LEU A 1 264 ? -16.592 -15.890 6.499 1.00 98.56 264 LEU A N 1
ATOM 2107 C CA . LEU A 1 264 ? -16.485 -14.741 5.596 1.00 98.56 264 LEU A CA 1
ATOM 2108 C C . LEU A 1 264 ? -15.026 -14.350 5.330 1.00 98.56 264 LEU A C 1
ATOM 2110 O O . LEU A 1 264 ? -14.689 -13.934 4.221 1.00 98.56 264 LEU A O 1
ATOM 2114 N N . LEU A 1 265 ? -14.163 -14.450 6.342 1.00 98.62 265 LEU A N 1
ATOM 2115 C CA . LEU A 1 265 ? -12.733 -14.200 6.190 1.00 98.62 265 LEU A CA 1
ATOM 2116 C C . LEU A 1 265 ? -12.102 -15.218 5.230 1.00 98.62 265 LEU A C 1
ATOM 2118 O O . LEU A 1 265 ? -11.379 -14.818 4.320 1.00 98.62 265 LEU A O 1
ATOM 2122 N N . ILE A 1 266 ? -12.406 -16.507 5.406 1.00 98.50 266 ILE A N 1
ATOM 2123 C CA . ILE A 1 266 ? -11.937 -17.581 4.521 1.00 98.50 266 ILE A CA 1
ATOM 2124 C C . ILE A 1 266 ? -12.425 -17.342 3.089 1.00 98.50 266 ILE A C 1
ATOM 2126 O O . ILE A 1 266 ? -11.612 -17.343 2.168 1.00 98.50 266 ILE A O 1
ATOM 2130 N N . ASP A 1 267 ? -13.719 -17.068 2.911 1.00 98.50 267 ASP A N 1
ATOM 2131 C CA . ASP A 1 267 ? -14.311 -16.756 1.608 1.00 98.50 267 ASP A CA 1
ATOM 2132 C C . ASP A 1 267 ? -13.609 -15.558 0.952 1.00 98.50 267 ASP A C 1
ATOM 2134 O O . ASP A 1 267 ? -13.262 -15.600 -0.227 1.00 98.50 267 ASP A O 1
ATOM 2138 N N . THR A 1 268 ? -13.332 -14.504 1.724 1.00 98.56 268 THR A N 1
ATOM 2139 C CA . THR A 1 268 ? -12.633 -13.308 1.234 1.00 98.56 268 THR A CA 1
ATOM 2140 C C . THR A 1 268 ? -11.226 -13.645 0.731 1.00 98.56 268 THR A C 1
ATOM 2142 O O . THR A 1 268 ? -10.871 -13.234 -0.372 1.00 98.56 268 THR A O 1
ATOM 2145 N N . ILE A 1 269 ? -10.436 -14.409 1.495 1.00 98.31 269 ILE A N 1
ATOM 2146 C CA . ILE A 1 269 ? -9.091 -14.848 1.082 1.00 98.31 269 ILE A CA 1
ATOM 2147 C C . ILE A 1 269 ? -9.151 -15.728 -0.169 1.00 98.31 269 ILE A C 1
ATOM 2149 O O . ILE A 1 269 ? -8.362 -15.558 -1.089 1.00 98.31 269 ILE A O 1
ATOM 2153 N N . GLN A 1 270 ? -10.148 -16.606 -0.263 1.00 97.38 270 GLN A N 1
ATOM 2154 C CA . GLN A 1 270 ? -10.364 -17.476 -1.423 1.00 97.38 270 GLN A CA 1
ATOM 2155 C C . GLN A 1 270 ? -11.021 -16.757 -2.613 1.00 97.38 270 GLN A C 1
ATOM 2157 O O . GLN A 1 270 ? -11.563 -17.403 -3.517 1.00 97.38 270 GLN A O 1
ATOM 2162 N N . ASN A 1 271 ? -10.976 -15.420 -2.621 1.00 97.25 271 ASN A N 1
ATOM 2163 C CA . ASN A 1 271 ? -11.499 -14.554 -3.670 1.00 97.25 271 ASN A CA 1
ATOM 2164 C C . ASN A 1 271 ? -12.998 -14.783 -3.968 1.00 97.25 271 ASN A C 1
ATOM 2166 O O . ASN A 1 271 ? -13.450 -14.692 -5.111 1.00 97.25 271 ASN A O 1
ATOM 2170 N N . GLN A 1 272 ? -13.786 -15.101 -2.940 1.00 97.75 272 GLN A N 1
ATOM 2171 C CA . GLN A 1 272 ? -15.237 -15.252 -3.030 1.00 97.75 272 GLN A CA 1
ATOM 2172 C C . GLN A 1 272 ? -15.945 -13.947 -2.632 1.00 97.75 272 GLN A C 1
ATOM 2174 O O . GLN A 1 272 ? -15.549 -13.229 -1.710 1.00 97.75 272 GLN A O 1
ATOM 2179 N N . GLY A 1 273 ? -17.039 -13.645 -3.335 1.00 97.75 273 GLY A N 1
ATOM 2180 C CA . GLY A 1 273 ? -17.895 -12.491 -3.059 1.00 97.75 273 GLY A CA 1
ATOM 2181 C C . GLY A 1 273 ? -17.249 -11.122 -3.318 1.00 97.75 273 GLY A C 1
ATOM 2182 O O . GLY A 1 273 ? -16.159 -10.990 -3.885 1.00 97.75 273 GLY A O 1
ATOM 2183 N N . ALA A 1 274 ? -17.959 -10.070 -2.899 1.00 98.25 274 ALA A N 1
ATOM 2184 C CA . ALA A 1 274 ? -17.541 -8.685 -3.113 1.00 98.25 274 ALA A CA 1
ATOM 2185 C C . ALA A 1 274 ? -16.209 -8.355 -2.424 1.00 98.25 274 ALA A C 1
ATOM 2187 O O . ALA A 1 274 ? -15.351 -7.713 -3.034 1.00 98.25 274 ALA A O 1
ATOM 2188 N N . LEU A 1 275 ? -16.031 -8.803 -1.173 1.00 98.44 275 LEU A N 1
ATOM 2189 C CA . LEU A 1 275 ? -14.810 -8.553 -0.406 1.00 98.44 275 LEU A CA 1
ATOM 2190 C C . LEU A 1 275 ? -13.604 -9.263 -1.017 1.00 98.44 275 LEU A C 1
ATOM 2192 O O . LEU A 1 275 ? -12.565 -8.625 -1.154 1.00 98.44 275 LEU A O 1
ATOM 2196 N N . GLY A 1 276 ? -13.745 -10.522 -1.448 1.00 98.50 276 GLY A N 1
ATOM 2197 C CA . GLY A 1 276 ? -12.655 -11.239 -2.111 1.00 98.50 276 GLY A CA 1
ATOM 2198 C C . GLY A 1 276 ? -12.219 -10.553 -3.405 1.00 98.50 276 GLY A C 1
ATOM 2199 O O . GLY A 1 276 ? -11.042 -10.258 -3.590 1.00 98.50 276 GLY A O 1
ATOM 2200 N N . THR A 1 277 ? -13.184 -10.139 -4.232 1.00 98.44 277 THR A N 1
ATOM 2201 C CA . THR A 1 277 ? -12.886 -9.373 -5.458 1.00 98.44 277 THR A CA 1
ATOM 2202 C C . THR A 1 277 ? -12.220 -8.025 -5.144 1.00 98.44 277 THR A C 1
ATOM 2204 O O . THR A 1 277 ? -11.373 -7.542 -5.897 1.00 98.44 277 THR A O 1
ATOM 2207 N N . MET A 1 278 ? -12.605 -7.381 -4.039 1.00 98.56 278 MET A N 1
ATOM 2208 C CA . MET A 1 278 ? -12.013 -6.116 -3.600 1.00 98.56 278 MET A CA 1
ATOM 2209 C C . MET A 1 278 ? -10.569 -6.301 -3.116 1.00 98.56 278 MET A C 1
ATOM 2211 O O . MET A 1 278 ? -9.712 -5.497 -3.483 1.00 98.56 278 MET A O 1
ATOM 2215 N N . LEU A 1 279 ? -10.301 -7.374 -2.366 1.00 98.75 279 LEU A N 1
ATOM 2216 C CA . LEU A 1 279 ? -8.962 -7.771 -1.937 1.00 98.75 279 LEU A CA 1
ATOM 2217 C C . LEU A 1 279 ? -8.054 -8.031 -3.145 1.00 98.75 279 LEU A C 1
ATOM 2219 O O . LEU A 1 279 ? -6.977 -7.452 -3.230 1.00 98.75 279 LEU A O 1
ATOM 2223 N N . ASP A 1 280 ? -8.522 -8.811 -4.119 1.00 98.50 280 ASP A N 1
ATOM 2224 C CA . ASP A 1 280 ? -7.793 -9.114 -5.356 1.00 98.50 280 ASP A CA 1
ATOM 2225 C C . ASP A 1 280 ? -7.445 -7.847 -6.170 1.00 98.50 280 ASP A C 1
ATOM 2227 O O . ASP A 1 280 ? -6.363 -7.726 -6.754 1.00 98.50 280 ASP A O 1
ATOM 2231 N N . LEU A 1 281 ? -8.338 -6.852 -6.186 1.00 98.50 281 LEU A N 1
ATOM 2232 C CA . LEU A 1 281 ? -8.062 -5.548 -6.789 1.00 98.50 281 LEU A CA 1
ATOM 2233 C C . LEU A 1 281 ? -7.017 -4.752 -5.997 1.00 98.50 281 LEU A C 1
ATOM 2235 O O . LEU A 1 281 ? -6.118 -4.172 -6.613 1.00 98.50 281 LEU A O 1
ATOM 2239 N N . ALA A 1 282 ? -7.131 -4.713 -4.668 1.00 98.75 282 ALA A N 1
ATOM 2240 C CA . ALA A 1 282 ? -6.195 -4.009 -3.796 1.00 98.75 282 ALA A CA 1
ATOM 2241 C C . ALA A 1 282 ? -4.779 -4.604 -3.888 1.00 98.75 282 ALA A C 1
ATOM 2243 O O . ALA A 1 282 ? -3.822 -3.848 -4.072 1.00 98.75 282 ALA A O 1
ATOM 2244 N N . ASP A 1 283 ? -4.666 -5.936 -3.874 1.00 98.75 283 ASP A N 1
ATOM 2245 C CA . ASP A 1 283 ? -3.434 -6.696 -4.116 1.00 98.75 283 ASP A CA 1
ATOM 2246 C C . ASP A 1 283 ? -2.758 -6.265 -5.423 1.00 98.75 283 ASP A C 1
ATOM 2248 O O . ASP A 1 283 ? -1.624 -5.772 -5.440 1.00 98.75 283 ASP A O 1
ATOM 2252 N N . LYS A 1 284 ? -3.511 -6.308 -6.528 1.00 98.56 284 LYS A N 1
ATOM 2253 C CA . LYS A 1 284 ? -3.008 -5.910 -7.849 1.00 98.56 284 LYS A CA 1
ATOM 2254 C C . LYS A 1 284 ? -2.559 -4.463 -7.910 1.00 98.56 284 LYS A C 1
ATOM 2256 O O . LYS A 1 284 ? -1.578 -4.164 -8.588 1.00 98.56 284 LYS A O 1
ATOM 2261 N N . MET A 1 285 ? -3.271 -3.549 -7.263 1.00 98.44 285 MET A N 1
ATOM 2262 C CA . MET A 1 285 ? -2.886 -2.138 -7.240 1.00 98.44 285 MET A CA 1
ATOM 2263 C C . MET A 1 285 ? -1.598 -1.921 -6.438 1.00 98.44 285 MET A C 1
ATOM 2265 O O . MET A 1 285 ? -0.739 -1.160 -6.893 1.00 98.44 285 MET A O 1
ATOM 2269 N N . ALA A 1 286 ? -1.452 -2.606 -5.301 1.00 98.31 286 ALA A N 1
ATOM 2270 C CA . ALA A 1 286 ? -0.289 -2.520 -4.424 1.00 98.31 286 ALA A CA 1
ATOM 2271 C C . ALA A 1 286 ? 0.990 -3.023 -5.104 1.00 98.31 286 ALA A C 1
ATOM 2273 O O . ALA A 1 286 ? 1.951 -2.256 -5.246 1.00 98.31 286 ALA A O 1
ATOM 2274 N N . TYR A 1 287 ? 1.001 -4.268 -5.601 1.00 98.12 287 TYR A N 1
ATOM 2275 C CA . TYR A 1 287 ? 2.229 -4.802 -6.193 1.00 98.12 287 TYR A CA 1
ATOM 2276 C C . TYR A 1 287 ? 2.580 -4.076 -7.494 1.00 98.12 287 TYR A C 1
ATOM 2278 O O . TYR A 1 287 ? 3.735 -3.715 -7.691 1.00 98.12 287 TYR A O 1
ATOM 2286 N N . VAL A 1 288 ? 1.607 -3.740 -8.357 1.00 98.44 288 VAL A N 1
ATOM 2287 C CA . VAL A 1 288 ? 1.895 -3.007 -9.608 1.00 98.44 288 VAL A CA 1
ATOM 2288 C C . VAL A 1 288 ? 2.526 -1.645 -9.311 1.00 98.44 288 VAL A C 1
ATOM 2290 O O . VAL A 1 288 ? 3.445 -1.227 -10.018 1.00 98.44 288 VAL A O 1
ATOM 2293 N N . ALA A 1 289 ? 2.067 -0.955 -8.262 1.00 97.38 289 ALA A N 1
ATOM 2294 C CA . ALA A 1 289 ? 2.629 0.319 -7.825 1.00 97.38 289 ALA A CA 1
ATOM 2295 C C . ALA A 1 289 ? 4.111 0.205 -7.425 1.00 97.38 289 ALA A C 1
ATOM 2297 O O . ALA A 1 289 ? 4.962 0.935 -7.957 1.00 97.38 289 ALA A O 1
ATOM 2298 N N . ARG A 1 290 ? 4.434 -0.707 -6.497 1.00 95.50 290 ARG A N 1
ATOM 2299 C CA . ARG A 1 290 ? 5.808 -0.879 -5.998 1.00 95.50 290 ARG A CA 1
ATOM 2300 C C . ARG A 1 290 ? 6.734 -1.528 -7.013 1.00 95.50 290 ARG A C 1
ATOM 2302 O O . ARG A 1 290 ? 7.885 -1.094 -7.126 1.00 95.50 290 ARG A O 1
ATOM 2309 N N . ASP A 1 291 ? 6.253 -2.509 -7.763 1.00 95.94 291 ASP A N 1
ATOM 2310 C CA . ASP A 1 291 ? 7.046 -3.231 -8.754 1.00 95.94 291 ASP A CA 1
ATOM 2311 C C . ASP A 1 291 ? 7.442 -2.310 -9.897 1.00 95.94 291 ASP A C 1
ATOM 2313 O O . ASP A 1 291 ? 8.610 -2.291 -10.276 1.00 95.94 291 ASP A O 1
ATOM 2317 N N . ALA A 1 292 ? 6.521 -1.471 -10.389 1.00 94.62 292 ALA A N 1
ATOM 2318 C CA . ALA A 1 292 ? 6.844 -0.474 -11.405 1.00 94.62 292 ALA A CA 1
ATOM 2319 C C . ALA A 1 292 ? 7.939 0.485 -10.923 1.00 94.62 292 ALA A C 1
ATOM 2321 O O . ALA A 1 292 ? 8.925 0.703 -11.626 1.00 94.62 292 ALA A O 1
ATOM 2322 N N . THR A 1 293 ? 7.812 1.012 -9.703 1.00 91.44 293 THR A N 1
ATOM 2323 C CA . THR A 1 293 ? 8.826 1.914 -9.137 1.00 91.44 293 THR A CA 1
ATOM 2324 C C . THR A 1 293 ? 10.163 1.213 -8.951 1.00 91.44 293 THR A C 1
ATOM 2326 O O . THR A 1 293 ? 11.194 1.757 -9.336 1.00 91.44 293 THR A O 1
ATOM 2329 N N . SER A 1 294 ? 10.155 -0.005 -8.413 1.00 89.38 294 SER A N 1
ATOM 2330 C CA . SER A 1 294 ? 11.369 -0.783 -8.150 1.00 89.38 294 SER A CA 1
ATOM 2331 C C . SER A 1 294 ? 12.060 -1.237 -9.434 1.00 89.38 294 SER A C 1
ATOM 2333 O O . SER A 1 294 ? 13.285 -1.332 -9.482 1.00 89.38 294 SER A O 1
ATOM 2335 N N . TYR A 1 295 ? 11.285 -1.512 -10.482 1.00 87.88 295 TYR A N 1
ATOM 2336 C CA . TYR A 1 295 ? 11.782 -1.800 -11.820 1.00 87.88 295 TYR A CA 1
ATOM 2337 C C . TYR A 1 295 ? 12.444 -0.569 -12.442 1.00 87.88 295 TYR A C 1
ATOM 2339 O O . TYR A 1 295 ? 13.547 -0.664 -12.978 1.00 87.88 295 TYR A O 1
ATOM 2347 N N . LEU A 1 296 ? 11.827 0.608 -12.303 1.00 85.81 296 LEU A N 1
ATOM 2348 C CA . LEU A 1 296 ? 12.385 1.846 -12.842 1.00 85.81 296 LEU A CA 1
ATOM 2349 C C . LEU A 1 296 ? 13.602 2.365 -12.053 1.00 85.81 296 LEU A C 1
ATOM 2351 O O . LEU A 1 296 ? 14.594 2.808 -12.638 1.00 85.81 296 LEU A O 1
ATOM 2355 N N . SER A 1 297 ? 13.577 2.279 -10.722 1.00 79.56 297 SER A N 1
ATOM 2356 C CA . SER A 1 297 ? 14.615 2.847 -9.851 1.00 79.56 297 SER A CA 1
ATOM 2357 C C . SER A 1 297 ? 15.998 2.230 -10.057 1.00 79.56 297 SER A C 1
ATOM 2359 O O . SER A 1 297 ? 17.000 2.881 -9.778 1.00 79.56 297 SER A O 1
ATOM 2361 N N . ARG A 1 298 ? 16.080 1.000 -10.582 1.00 70.62 298 ARG A N 1
ATOM 2362 C CA . ARG A 1 298 ? 17.355 0.318 -10.873 1.00 70.62 298 ARG A CA 1
ATOM 2363 C C . ARG A 1 298 ? 18.214 1.009 -11.919 1.00 70.62 298 ARG A C 1
ATOM 2365 O O . ARG A 1 298 ? 19.398 0.711 -12.033 1.00 70.62 298 ARG A O 1
ATOM 2372 N N . THR A 1 299 ? 17.635 1.924 -12.684 1.00 63.03 299 THR A N 1
ATOM 2373 C CA . THR A 1 299 ? 18.327 2.545 -13.812 1.00 63.03 299 THR A CA 1
ATOM 2374 C C . THR A 1 299 ? 18.484 4.069 -13.664 1.00 63.03 299 THR A C 1
ATOM 2376 O O . THR A 1 299 ? 18.917 4.748 -14.593 1.00 63.03 299 THR A O 1
ATOM 2379 N N . GLN A 1 300 ? 18.184 4.604 -12.472 1.00 55.31 300 GLN A N 1
ATOM 2380 C CA . GLN A 1 300 ? 18.340 6.015 -12.092 1.00 55.31 300 GLN A CA 1
ATOM 2381 C C . GLN A 1 300 ? 19.547 6.221 -11.144 1.00 55.31 300 GLN A C 1
ATOM 2383 O O . GLN A 1 300 ? 19.807 5.345 -10.318 1.00 55.31 300 GLN A O 1
ATOM 2388 N N . PRO A 1 301 ? 20.246 7.379 -11.173 1.00 48.44 301 PRO A N 1
ATOM 2389 C CA . PRO A 1 301 ? 20.146 8.451 -12.159 1.00 48.44 301 PRO A CA 1
ATOM 2390 C C . PRO A 1 301 ? 21.002 8.164 -13.413 1.00 48.44 301 PRO A C 1
ATOM 2392 O O . PRO A 1 301 ? 22.080 7.577 -13.353 1.00 48.44 301 PRO A O 1
ATOM 2395 N N . PHE A 1 302 ? 20.474 8.590 -14.560 1.00 54.34 302 PHE A N 1
ATOM 2396 C CA . PHE A 1 302 ? 20.922 8.330 -15.932 1.00 54.34 302 PHE A CA 1
ATOM 2397 C C . PHE A 1 302 ? 22.403 8.603 -16.254 1.00 54.34 302 PHE A C 1
ATOM 2399 O O . PHE A 1 302 ? 23.011 9.548 -15.757 1.00 54.34 302 PHE A O 1
ATOM 2406 N N . GLY A 1 303 ? 22.906 7.883 -17.274 1.00 44.03 303 GLY A N 1
ATOM 2407 C CA . GLY A 1 303 ? 23.945 8.425 -18.160 1.00 44.03 303 GLY A CA 1
ATOM 2408 C C . GLY A 1 303 ? 24.569 7.471 -19.185 1.00 44.03 303 GLY A C 1
ATOM 2409 O O . GLY A 1 303 ? 24.995 7.931 -20.238 1.00 44.03 303 GLY A O 1
ATOM 2410 N N . THR A 1 304 ? 24.650 6.158 -18.926 1.00 49.25 304 THR A N 1
ATOM 2411 C CA . THR A 1 304 ? 25.523 5.283 -19.751 1.00 49.25 304 THR A CA 1
ATOM 2412 C C . THR A 1 304 ? 24.922 3.957 -20.218 1.00 49.25 304 THR A C 1
ATOM 2414 O O . THR A 1 304 ? 25.587 3.236 -20.960 1.00 49.25 304 THR A O 1
ATOM 2417 N N . ILE A 1 305 ? 23.684 3.622 -19.838 1.00 56.81 305 ILE A N 1
ATOM 2418 C CA . ILE A 1 305 ? 23.081 2.316 -20.141 1.00 56.81 305 ILE A CA 1
ATOM 2419 C C . ILE A 1 305 ? 21.875 2.498 -21.067 1.00 56.81 305 ILE A C 1
ATOM 2421 O O . ILE A 1 305 ? 20.984 3.300 -20.799 1.00 56.81 305 ILE A O 1
ATOM 2425 N N . ALA A 1 306 ? 21.862 1.769 -22.185 1.00 59.97 306 ALA A N 1
ATOM 2426 C CA . ALA A 1 306 ? 20.727 1.749 -23.096 1.00 59.97 306 ALA A CA 1
ATOM 2427 C C . ALA A 1 306 ? 19.527 1.061 -22.426 1.00 59.97 306 ALA A C 1
ATOM 2429 O O . ALA A 1 306 ? 19.606 -0.105 -22.050 1.00 59.97 306 ALA A O 1
ATOM 2430 N N . TYR A 1 307 ? 18.413 1.783 -22.308 1.00 68.06 307 TYR A N 1
ATOM 2431 C CA . TYR A 1 307 ? 17.162 1.244 -21.773 1.00 68.06 307 TYR A CA 1
ATOM 2432 C C . TYR A 1 307 ? 16.495 0.298 -22.773 1.00 68.06 307 TYR A C 1
ATOM 2434 O O . TYR A 1 307 ? 16.353 0.702 -23.941 1.00 68.06 307 TYR A O 1
ATOM 2442 N N . PRO A 1 308 ? 16.000 -0.874 -22.329 1.00 71.62 308 PRO A N 1
ATOM 2443 C CA . PRO A 1 308 ? 15.051 -1.665 -23.099 1.00 71.62 308 PRO A CA 1
ATOM 2444 C C . PRO A 1 308 ? 13.835 -0.832 -23.495 1.00 71.62 308 PRO A C 1
ATOM 2446 O O . PRO A 1 308 ? 13.453 0.124 -22.814 1.00 71.62 308 PRO A O 1
ATOM 2449 N N . GLU A 1 309 ? 13.192 -1.211 -24.592 1.00 77.62 309 GLU A N 1
ATOM 2450 C CA . GLU A 1 309 ? 11.975 -0.546 -25.057 1.00 77.62 309 GLU A CA 1
ATOM 2451 C C . GLU A 1 309 ? 10.852 -0.611 -24.007 1.00 77.62 309 GLU A C 1
ATOM 2453 O O . GLU A 1 309 ? 10.194 0.393 -23.734 1.00 77.62 309 GLU A O 1
ATOM 2458 N N . GLY A 1 310 ? 10.699 -1.762 -23.344 1.00 80.19 310 GLY A N 1
ATOM 2459 C CA . GLY A 1 310 ? 9.759 -1.975 -22.244 1.00 80.19 310 GLY A CA 1
ATOM 2460 C C . GLY A 1 310 ? 9.864 -0.959 -21.117 1.00 80.19 310 GLY A C 1
ATOM 2461 O O . GLY A 1 310 ? 8.863 -0.368 -20.712 1.00 80.19 310 GLY A O 1
ATOM 2462 N N . TYR A 1 311 ? 11.094 -0.692 -20.681 1.00 85.56 311 TYR A N 1
ATOM 2463 C CA . TYR A 1 311 ? 11.397 0.308 -19.665 1.00 85.56 311 TYR A CA 1
ATOM 2464 C C . TYR A 1 311 ? 10.868 1.693 -20.061 1.00 85.56 311 TYR A C 1
ATOM 2466 O O . TYR A 1 311 ? 10.183 2.358 -19.282 1.00 85.56 311 TYR A O 1
ATOM 2474 N N . ARG A 1 312 ? 11.146 2.128 -21.300 1.00 85.88 312 ARG A N 1
ATOM 2475 C CA . ARG A 1 312 ? 10.699 3.441 -21.795 1.00 85.88 312 ARG A CA 1
ATOM 2476 C C . ARG A 1 312 ? 9.182 3.523 -21.864 1.00 85.88 312 ARG A C 1
ATOM 2478 O O . ARG A 1 312 ? 8.630 4.550 -21.486 1.00 85.88 312 ARG A O 1
ATOM 2485 N N . ASN A 1 313 ? 8.523 2.452 -22.299 1.00 91.62 313 ASN A N 1
ATOM 2486 C CA . ASN A 1 313 ? 7.066 2.393 -22.388 1.00 91.62 313 ASN A CA 1
ATOM 2487 C C . ASN A 1 313 ? 6.407 2.516 -21.006 1.00 91.62 313 ASN A C 1
ATOM 2489 O O . ASN A 1 313 ? 5.451 3.274 -20.854 1.00 91.62 313 ASN A O 1
ATOM 2493 N N . ILE A 1 314 ? 6.943 1.827 -19.992 1.00 93.50 314 ILE A N 1
ATOM 2494 C CA . ILE A 1 314 ? 6.465 1.938 -18.606 1.00 93.50 314 ILE A CA 1
ATOM 2495 C C . ILE A 1 314 ? 6.684 3.362 -18.082 1.00 93.50 314 ILE A C 1
ATOM 2497 O O . ILE A 1 314 ? 5.739 3.992 -17.611 1.00 93.50 314 ILE A O 1
ATOM 2501 N N . ALA A 1 315 ? 7.896 3.909 -18.221 1.00 91.25 315 ALA A N 1
ATOM 2502 C CA . ALA A 1 315 ? 8.210 5.261 -17.759 1.00 91.25 315 ALA A CA 1
ATOM 2503 C C . ALA A 1 315 ? 7.343 6.336 -18.441 1.00 91.25 315 ALA A C 1
ATOM 2505 O O . ALA A 1 315 ? 6.829 7.235 -17.780 1.00 91.25 315 ALA A O 1
ATOM 2506 N N . GLN A 1 316 ? 7.132 6.235 -19.757 1.00 92.62 316 GLN A N 1
ATOM 2507 C CA . GLN A 1 316 ? 6.249 7.138 -20.500 1.00 92.62 316 GLN A CA 1
ATOM 2508 C C . GLN A 1 316 ? 4.802 7.051 -20.012 1.00 92.62 316 GLN A C 1
ATOM 2510 O O . GLN A 1 316 ? 4.162 8.086 -19.825 1.00 92.62 316 GLN A O 1
ATOM 2515 N N . LEU A 1 317 ? 4.298 5.837 -19.771 1.00 95.38 317 LEU A N 1
ATOM 2516 C CA . LEU A 1 317 ? 2.940 5.637 -19.276 1.00 95.38 317 LEU A CA 1
ATOM 2517 C C . LEU A 1 317 ? 2.754 6.242 -17.877 1.00 95.38 317 LEU A C 1
ATOM 2519 O O . LEU A 1 317 ? 1.749 6.907 -17.635 1.00 95.38 317 LEU A O 1
ATOM 2523 N N . LEU A 1 318 ? 3.732 6.072 -16.985 1.00 94.19 318 LEU A N 1
ATOM 2524 C CA . LEU A 1 318 ? 3.712 6.657 -15.640 1.00 94.19 318 LEU A CA 1
ATOM 2525 C C . LEU A 1 318 ? 3.847 8.182 -15.658 1.00 94.19 318 LEU A C 1
ATOM 2527 O O . LEU A 1 318 ? 3.188 8.858 -14.877 1.00 94.19 318 LEU A O 1
ATOM 2531 N N . ASN A 1 319 ? 4.629 8.743 -16.582 1.00 91.31 319 ASN A N 1
ATOM 2532 C CA . ASN A 1 319 ? 4.685 10.193 -16.773 1.00 91.31 319 ASN A CA 1
ATOM 2533 C C . ASN A 1 319 ? 3.342 10.755 -17.265 1.00 91.31 319 ASN A C 1
ATOM 2535 O O . ASN A 1 319 ? 2.947 11.850 -16.870 1.00 91.31 319 ASN A O 1
ATOM 2539 N N . GLN A 1 320 ? 2.630 10.011 -18.119 1.00 94.31 320 GLN A N 1
ATOM 2540 C CA . GLN A 1 320 ? 1.305 10.401 -18.604 1.00 94.31 320 GLN A CA 1
ATOM 2541 C C . GLN A 1 320 ? 0.221 10.253 -17.524 1.00 94.31 320 GLN A C 1
ATOM 2543 O O . GLN A 1 320 ? -0.689 11.079 -17.447 1.00 94.31 320 GLN A O 1
ATOM 2548 N N . PHE A 1 321 ? 0.316 9.215 -16.692 1.00 95.38 321 PHE A N 1
ATOM 2549 C CA . PHE A 1 321 ? -0.627 8.919 -15.617 1.00 95.38 321 PHE A CA 1
ATOM 2550 C C . PHE A 1 321 ? 0.126 8.708 -14.292 1.00 95.38 321 PHE A C 1
ATOM 2552 O O . PHE A 1 321 ? 0.313 7.568 -13.865 1.00 95.38 321 PHE A O 1
ATOM 2559 N N . PRO A 1 322 ? 0.526 9.788 -13.594 1.00 92.19 322 PRO A N 1
ATOM 2560 C CA . PRO A 1 322 ? 1.333 9.676 -12.377 1.00 92.19 322 PRO A CA 1
ATOM 2561 C C . PRO A 1 322 ? 0.672 8.867 -11.263 1.00 92.19 322 PRO A C 1
ATOM 2563 O O . PRO A 1 322 ? 1.378 8.259 -10.466 1.00 92.19 322 PRO A O 1
ATOM 2566 N N . PHE A 1 323 ? -0.666 8.828 -11.240 1.00 94.56 323 PHE A N 1
ATOM 2567 C CA . PHE A 1 323 ? -1.474 8.088 -10.271 1.00 94.56 323 PHE A CA 1
ATOM 2568 C C . PHE A 1 323 ? -2.256 6.927 -10.905 1.00 94.56 323 PHE A C 1
ATOM 2570 O O . PHE A 1 323 ? -3.440 6.727 -10.636 1.00 94.56 323 PHE A O 1
ATOM 2577 N N . ILE A 1 324 ? -1.625 6.192 -11.818 1.00 96.69 324 ILE A N 1
ATOM 2578 C CA . ILE A 1 324 ? -2.268 5.101 -12.565 1.00 96.69 324 ILE A CA 1
ATOM 2579 C C . ILE A 1 324 ? -2.775 3.948 -11.683 1.00 96.69 324 ILE A C 1
ATOM 2581 O O . ILE A 1 324 ? -3.751 3.298 -12.048 1.00 96.69 324 ILE A O 1
ATOM 2585 N N . CYS A 1 325 ? -2.164 3.723 -10.514 1.00 97.81 325 CYS A N 1
ATOM 2586 C CA . CYS A 1 325 ? -2.623 2.758 -9.510 1.00 97.81 325 CYS A CA 1
ATOM 2587 C C . CYS A 1 325 ? -3.662 3.365 -8.549 1.00 97.81 325 CYS A C 1
ATOM 2589 O O . CYS A 1 325 ? -4.216 2.663 -7.711 1.00 97.81 325 CYS A O 1
ATOM 2591 N N . GLY A 1 326 ? -4.001 4.648 -8.708 1.00 96.31 326 GLY A N 1
ATOM 2592 C CA . GLY A 1 326 ? -5.098 5.340 -8.028 1.00 96.31 326 GLY A CA 1
ATOM 2593 C C . GLY A 1 326 ? -6.492 4.954 -8.540 1.00 96.31 326 GLY A C 1
ATOM 2594 O O . GLY A 1 326 ? -7.415 5.763 -8.497 1.00 96.31 326 GLY A O 1
ATOM 2595 N N . VAL A 1 327 ? -6.651 3.755 -9.110 1.00 97.25 327 VAL A N 1
ATOM 2596 C CA . VAL A 1 327 ? -7.939 3.242 -9.609 1.00 97.25 327 VAL A CA 1
ATOM 2597 C C . VAL A 1 327 ? -8.857 2.780 -8.464 1.00 97.25 327 VAL A C 1
ATOM 2599 O O . VAL A 1 327 ? -10.076 2.739 -8.645 1.00 97.25 327 VAL A O 1
ATOM 2602 N N . TRP A 1 328 ? -8.295 2.545 -7.269 1.00 97.81 328 TRP A N 1
ATOM 2603 C CA . TRP A 1 328 ? -9.013 2.200 -6.034 1.00 97.81 328 TRP A CA 1
ATOM 2604 C C . TRP A 1 328 ? -10.164 3.165 -5.714 1.00 97.81 328 TRP A C 1
ATOM 2606 O O . TRP A 1 328 ? -11.231 2.729 -5.294 1.00 97.81 328 TRP A O 1
ATOM 2616 N N . GLU A 1 329 ? -10.010 4.465 -5.997 1.00 97.25 329 GLU A N 1
ATOM 2617 C CA . GLU A 1 329 ? -11.026 5.488 -5.691 1.00 97.25 329 GLU A CA 1
ATOM 2618 C C . GLU A 1 329 ? -12.316 5.335 -6.512 1.00 97.25 329 GLU A C 1
ATOM 2620 O O . GLU A 1 329 ? -13.275 6.077 -6.316 1.00 97.25 329 GLU A O 1
ATOM 2625 N N . THR A 1 330 ? -12.314 4.431 -7.495 1.00 98.06 330 THR A N 1
ATOM 2626 C CA . THR A 1 330 ? -13.441 4.166 -8.396 1.00 98.06 330 THR A CA 1
ATOM 2627 C C . THR A 1 330 ? -14.022 2.765 -8.217 1.00 98.06 330 THR A C 1
ATOM 2629 O O . THR A 1 330 ? -14.915 2.376 -8.972 1.00 98.06 330 THR A O 1
ATOM 2632 N N . ALA A 1 331 ? -13.531 2.014 -7.226 1.00 98.25 331 ALA A N 1
ATOM 2633 C CA . ALA A 1 331 ? -14.052 0.705 -6.871 1.00 98.25 331 ALA A CA 1
ATOM 2634 C C . ALA A 1 331 ? -15.341 0.831 -6.049 1.00 98.25 331 ALA A C 1
ATOM 2636 O O . ALA A 1 331 ? -15.382 1.520 -5.026 1.00 98.25 331 ALA A O 1
ATOM 2637 N N . LYS A 1 332 ? -16.403 0.159 -6.499 1.00 98.31 332 LYS A N 1
ATOM 2638 C CA . LYS A 1 332 ? -17.724 0.176 -5.864 1.00 98.31 332 LYS A CA 1
ATOM 2639 C C . LYS A 1 332 ? -18.306 -1.218 -5.740 1.00 98.31 332 LYS A C 1
ATOM 2641 O O . LYS A 1 332 ? -18.107 -2.024 -6.637 1.00 98.31 332 LYS A O 1
ATOM 2646 N N . ILE A 1 333 ? -19.097 -1.455 -4.703 1.00 97.94 333 ILE A N 1
ATOM 2647 C CA . ILE A 1 333 ? -19.963 -2.626 -4.597 1.00 97.94 333 ILE A CA 1
ATOM 2648 C C . ILE A 1 333 ? -21.334 -2.255 -5.164 1.00 97.94 333 ILE A C 1
ATOM 2650 O O . ILE A 1 333 ? -22.000 -1.337 -4.683 1.00 97.94 333 ILE A O 1
ATOM 2654 N N . ILE A 1 334 ? -21.752 -2.947 -6.221 1.00 97.12 334 ILE A N 1
ATOM 2655 C CA . ILE A 1 334 ? -23.058 -2.777 -6.860 1.00 97.12 334 ILE A CA 1
ATOM 2656 C C . ILE A 1 334 ? -23.684 -4.160 -6.996 1.00 97.12 334 ILE A C 1
ATOM 2658 O O . ILE A 1 334 ? -23.171 -4.983 -7.740 1.00 97.12 334 ILE A O 1
ATOM 2662 N N . ARG A 1 335 ? -24.820 -4.392 -6.320 1.00 94.44 335 ARG A N 1
ATOM 2663 C CA . ARG A 1 335 ? -25.526 -5.692 -6.324 1.00 94.44 335 ARG A CA 1
ATOM 2664 C C . ARG A 1 335 ? -24.600 -6.853 -5.931 1.00 94.44 335 ARG A C 1
ATOM 2666 O O . ARG A 1 335 ? -24.524 -7.843 -6.644 1.00 94.44 335 ARG A O 1
ATOM 2673 N N . ASP A 1 336 ? -23.885 -6.680 -4.821 1.00 93.56 336 ASP A N 1
ATOM 2674 C CA . ASP A 1 336 ? -22.965 -7.675 -4.249 1.00 93.56 336 ASP A CA 1
ATOM 2675 C C . ASP A 1 336 ? -21.743 -8.021 -5.123 1.00 93.56 336 ASP A C 1
ATOM 2677 O O . ASP A 1 336 ? -21.014 -8.966 -4.833 1.00 93.56 336 ASP A O 1
ATOM 2681 N N . GLU A 1 337 ? -21.462 -7.214 -6.151 1.00 95.44 337 GLU A N 1
ATOM 2682 C CA . GLU A 1 337 ? -20.279 -7.340 -7.003 1.00 95.44 337 GLU A CA 1
ATOM 2683 C C . GLU A 1 337 ? -19.389 -6.102 -6.894 1.00 95.44 337 GLU A C 1
ATOM 2685 O O . GLU A 1 337 ? -19.871 -4.966 -6.928 1.00 95.44 337 GLU A O 1
ATOM 2690 N N . THR A 1 338 ? -18.075 -6.311 -6.817 1.00 97.94 338 THR A N 1
ATOM 2691 C CA . THR A 1 338 ? -17.099 -5.218 -6.867 1.00 97.94 338 THR A CA 1
ATOM 2692 C C . THR A 1 338 ? -16.804 -4.843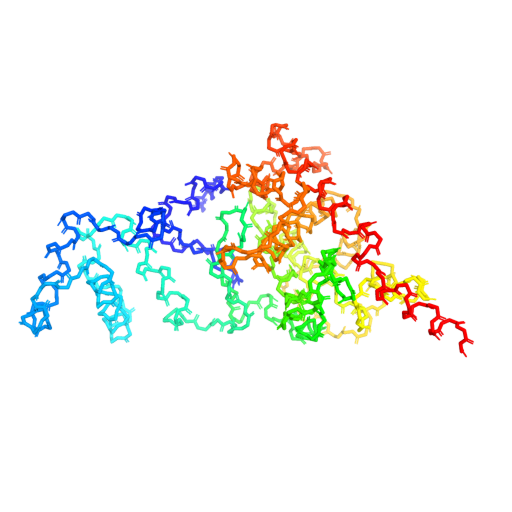 -8.320 1.00 97.94 338 THR A C 1
ATOM 2694 O O . THR A 1 338 ? -16.357 -5.667 -9.115 1.00 97.94 338 THR A O 1
ATOM 2697 N N . VAL A 1 339 ? -17.021 -3.575 -8.670 1.00 98.06 339 VAL A N 1
ATOM 2698 C CA . VAL A 1 339 ? -16.844 -3.026 -10.020 1.00 98.06 339 VAL A CA 1
ATOM 2699 C C . VAL A 1 339 ? -15.966 -1.778 -10.011 1.00 98.06 339 VAL A C 1
ATOM 2701 O O . VAL A 1 339 ? -15.964 -1.005 -9.055 1.00 98.06 339 VAL A O 1
ATOM 2704 N N . ILE A 1 340 ? -15.259 -1.532 -11.115 1.00 98.44 340 ILE A N 1
ATOM 2705 C CA . ILE A 1 340 ? -14.522 -0.286 -11.354 1.00 98.44 340 ILE A CA 1
ATOM 2706 C C . ILE A 1 340 ? -15.364 0.629 -12.244 1.00 98.44 340 ILE A C 1
ATOM 2708 O O . ILE A 1 340 ? -15.633 0.302 -13.400 1.00 98.44 340 ILE A O 1
ATOM 2712 N N . THR A 1 341 ? -15.775 1.790 -11.728 1.00 98.25 341 THR A N 1
ATOM 2713 C CA . THR A 1 341 ? -16.702 2.678 -12.454 1.00 98.25 341 THR A CA 1
ATOM 2714 C C . THR A 1 341 ? -16.030 3.596 -13.479 1.00 98.25 341 THR A C 1
ATOM 2716 O O . THR A 1 341 ? -16.722 4.184 -14.308 1.00 98.25 341 THR A O 1
ATOM 2719 N N . ASP A 1 342 ? -14.700 3.731 -13.451 1.00 98.00 342 ASP A N 1
ATOM 2720 C CA . ASP A 1 342 ? -13.940 4.520 -14.429 1.00 98.00 342 ASP A CA 1
ATOM 2721 C C . ASP A 1 342 ? -13.133 3.614 -15.369 1.00 98.00 342 ASP A C 1
ATOM 2723 O O . ASP A 1 342 ? -12.016 3.176 -15.075 1.00 98.00 342 ASP A O 1
ATOM 2727 N N . ALA A 1 343 ? -13.692 3.375 -16.555 1.00 98.06 343 ALA A N 1
ATOM 2728 C CA . ALA A 1 343 ? -13.054 2.559 -17.579 1.00 98.06 343 ALA A CA 1
ATOM 2729 C C . ALA A 1 343 ? -11.708 3.132 -18.060 1.00 98.06 343 ALA A C 1
ATOM 2731 O O . ALA A 1 343 ? -10.815 2.365 -18.412 1.00 98.06 343 ALA A O 1
ATOM 2732 N N . LYS A 1 344 ? -11.523 4.461 -18.083 1.00 97.62 344 LYS A N 1
ATOM 2733 C CA . LYS A 1 344 ? -10.267 5.064 -18.562 1.00 97.62 344 LYS A CA 1
ATOM 2734 C C . LYS A 1 344 ? -9.130 4.776 -17.588 1.00 97.62 344 LYS A C 1
ATOM 2736 O O . LYS A 1 344 ? -8.046 4.393 -18.031 1.00 97.62 344 LYS A O 1
ATOM 2741 N N . LYS A 1 345 ? -9.389 4.914 -16.284 1.00 97.00 345 LYS A N 1
ATOM 2742 C CA . LYS A 1 345 ? -8.424 4.551 -15.237 1.00 97.00 345 LYS A CA 1
ATOM 2743 C C . LYS A 1 345 ? -8.107 3.066 -15.256 1.00 97.00 345 LYS A C 1
ATOM 2745 O O . LYS A 1 345 ? -6.932 2.709 -15.262 1.00 97.00 345 LYS A O 1
ATOM 2750 N N . LEU A 1 346 ? -9.132 2.219 -15.373 1.00 98.25 346 LEU A N 1
ATOM 2751 C CA . LEU A 1 346 ? -8.938 0.775 -15.483 1.00 98.25 346 LEU A CA 1
ATOM 2752 C C . LEU A 1 346 ? -8.068 0.406 -16.692 1.00 98.25 346 LEU A C 1
ATOM 2754 O O . LEU A 1 346 ? -7.123 -0.360 -16.552 1.00 98.25 346 LEU A O 1
ATOM 2758 N N . ILE A 1 347 ? -8.333 0.981 -17.870 1.00 98.50 347 ILE A N 1
ATOM 2759 C CA . ILE A 1 347 ? -7.534 0.728 -19.079 1.00 98.50 347 ILE A CA 1
ATOM 2760 C C . ILE A 1 347 ? -6.072 1.131 -18.871 1.00 98.50 347 ILE A C 1
ATOM 2762 O O . ILE A 1 347 ? -5.177 0.403 -19.297 1.00 98.50 347 ILE A O 1
ATOM 2766 N N . ALA A 1 348 ? -5.813 2.281 -18.247 1.00 98.00 348 ALA A N 1
ATOM 2767 C CA . ALA A 1 348 ? -4.450 2.719 -17.963 1.00 98.00 348 ALA A CA 1
ATOM 2768 C C . ALA A 1 348 ? -3.748 1.732 -17.010 1.00 98.00 348 ALA A C 1
ATOM 2770 O O . ALA A 1 348 ? -2.677 1.221 -17.343 1.00 98.00 348 ALA A O 1
ATOM 2771 N N . PHE A 1 349 ? -4.389 1.382 -15.894 1.00 98.56 349 PHE A N 1
ATOM 2772 C CA . PHE A 1 349 ? -3.881 0.397 -14.938 1.00 98.56 349 PHE A CA 1
ATOM 2773 C C . PHE A 1 349 ? -3.586 -0.964 -15.590 1.00 98.56 349 PHE A C 1
ATOM 2775 O O . PHE A 1 349 ? -2.483 -1.496 -15.457 1.00 98.56 349 PHE A O 1
ATOM 2782 N N . LEU A 1 350 ? -4.526 -1.496 -16.377 1.00 98.62 350 LEU A N 1
ATOM 2783 C CA . LEU A 1 350 ? -4.356 -2.768 -17.082 1.00 98.62 350 LEU A CA 1
ATOM 2784 C C . LEU A 1 350 ? -3.209 -2.723 -18.098 1.00 98.62 350 LEU A C 1
ATOM 2786 O O . LEU A 1 350 ? -2.494 -3.713 -18.240 1.00 98.62 350 LEU A O 1
ATOM 2790 N N . LYS A 1 351 ? -2.994 -1.589 -18.780 1.00 98.50 351 LYS A N 1
ATOM 2791 C CA . LYS A 1 351 ? -1.841 -1.407 -19.678 1.00 98.50 351 LYS A CA 1
ATOM 2792 C C . LYS A 1 351 ? -0.520 -1.469 -18.919 1.00 98.50 351 LYS A C 1
ATOM 2794 O O . LYS A 1 351 ? 0.387 -2.155 -19.380 1.00 98.50 351 LYS A O 1
ATOM 2799 N N . LEU A 1 352 ? -0.412 -0.793 -17.772 1.00 98.31 352 LEU A N 1
ATOM 2800 C CA . LEU A 1 352 ? 0.792 -0.866 -16.941 1.00 98.31 352 LEU A CA 1
ATOM 2801 C C . LEU A 1 352 ? 1.041 -2.297 -16.469 1.00 98.31 352 LEU A C 1
ATOM 2803 O O . LEU A 1 352 ? 2.141 -2.816 -16.644 1.00 98.31 352 LEU A O 1
ATOM 2807 N N . ARG A 1 353 ? 0.007 -2.950 -15.933 1.00 98.25 353 ARG A N 1
ATOM 2808 C CA . ARG A 1 353 ? 0.099 -4.338 -15.484 1.00 98.25 353 ARG A CA 1
ATOM 2809 C C . ARG A 1 353 ? 0.549 -5.255 -16.624 1.00 98.25 353 ARG A C 1
ATOM 2811 O O . ARG A 1 353 ? 1.494 -6.010 -16.451 1.00 98.25 353 ARG A O 1
ATOM 2818 N N . ALA A 1 354 ? -0.048 -5.148 -17.811 1.00 98.12 354 ALA A N 1
ATOM 2819 C CA . ALA A 1 354 ? 0.352 -5.942 -18.975 1.00 98.12 354 ALA A CA 1
ATOM 2820 C C . ALA A 1 354 ? 1.816 -5.703 -19.391 1.00 98.12 354 ALA A C 1
ATOM 2822 O O . ALA A 1 354 ? 2.512 -6.652 -19.757 1.00 98.12 354 ALA A O 1
ATOM 2823 N N . LEU A 1 355 ? 2.301 -4.458 -19.309 1.00 96.56 355 LEU A N 1
ATOM 2824 C CA . LEU A 1 355 ? 3.708 -4.144 -19.555 1.00 96.56 355 LEU A CA 1
ATOM 2825 C C . LEU A 1 355 ? 4.622 -4.804 -18.515 1.00 96.56 355 LEU A C 1
ATOM 2827 O O . LEU A 1 355 ? 5.592 -5.434 -18.913 1.00 96.56 355 LEU A O 1
ATOM 2831 N N . LEU A 1 356 ? 4.305 -4.746 -17.218 1.00 96.06 356 LEU A N 1
ATOM 2832 C CA . LEU A 1 356 ? 5.097 -5.435 -16.185 1.00 96.06 356 LEU A CA 1
ATOM 2833 C C . LEU A 1 356 ? 5.106 -6.955 -16.374 1.00 96.06 356 LEU A C 1
ATOM 2835 O O . LEU A 1 356 ? 6.155 -7.582 -16.258 1.00 96.06 356 LEU A O 1
ATOM 2839 N N . PHE A 1 357 ? 3.971 -7.550 -16.747 1.00 96.25 357 PHE A N 1
ATOM 2840 C CA . PHE A 1 357 ? 3.903 -8.975 -17.080 1.00 96.25 357 PHE A CA 1
ATOM 2841 C C . PHE A 1 357 ? 4.863 -9.341 -18.215 1.00 96.25 357 PHE A C 1
ATOM 2843 O O . PHE A 1 357 ? 5.593 -10.325 -18.111 1.00 96.25 357 PHE A O 1
ATOM 2850 N N . ARG A 1 358 ? 4.894 -8.538 -19.282 1.00 94.00 358 ARG A N 1
ATOM 2851 C CA . ARG A 1 358 ? 5.762 -8.772 -20.440 1.00 94.00 358 ARG A CA 1
ATOM 2852 C C . ARG A 1 358 ? 7.240 -8.534 -20.128 1.00 94.00 358 ARG A C 1
ATOM 2854 O O . ARG A 1 358 ? 8.085 -9.320 -20.542 1.00 94.00 358 ARG A O 1
ATOM 2861 N N . GLU A 1 359 ? 7.541 -7.432 -19.452 1.00 90.75 359 GLU A N 1
ATOM 2862 C CA . GLU A 1 359 ? 8.905 -6.913 -19.305 1.00 90.75 359 GLU A CA 1
ATOM 2863 C C . GLU A 1 359 ? 9.619 -7.419 -18.054 1.00 90.75 359 GLU A C 1
ATOM 2865 O O . GLU A 1 359 ? 10.845 -7.398 -18.011 1.00 90.75 359 GLU A O 1
ATOM 2870 N N . LEU A 1 360 ? 8.877 -7.884 -17.048 1.00 91.00 360 LEU A N 1
ATOM 2871 C CA . LEU A 1 360 ? 9.428 -8.330 -15.774 1.00 91.00 360 LEU A CA 1
ATOM 2872 C C . LEU A 1 360 ? 8.946 -9.738 -15.422 1.00 91.00 360 LEU A C 1
ATOM 2874 O O . LEU A 1 360 ? 9.744 -10.671 -15.463 1.00 91.00 360 LEU A O 1
ATOM 2878 N N . TYR A 1 361 ? 7.656 -9.926 -15.128 1.00 93.62 361 TYR A N 1
ATOM 2879 C CA . TYR A 1 361 ? 7.189 -11.166 -14.489 1.00 93.62 361 TYR A CA 1
ATOM 2880 C C . TYR A 1 361 ? 7.354 -12.416 -15.358 1.00 93.62 361 TYR A C 1
ATOM 2882 O O . TYR A 1 361 ? 7.678 -13.482 -14.845 1.00 93.62 361 TYR A O 1
ATOM 2890 N N . HIS A 1 362 ? 7.166 -12.302 -16.676 1.00 92.31 362 HIS A N 1
ATOM 2891 C CA . HIS A 1 362 ? 7.367 -13.407 -17.620 1.00 92.31 362 HIS A CA 1
ATOM 2892 C C . HIS A 1 362 ? 8.607 -13.252 -18.497 1.00 92.31 362 HIS A C 1
ATOM 2894 O O . HIS A 1 362 ? 8.829 -14.077 -19.384 1.00 92.31 362 HIS A O 1
ATOM 2900 N N . HIS A 1 363 ? 9.434 -12.232 -18.264 1.00 89.75 363 HIS A N 1
ATOM 2901 C CA . HIS A 1 363 ? 10.626 -12.039 -19.073 1.00 89.75 363 HIS A CA 1
ATOM 2902 C C . HIS A 1 363 ? 11.644 -13.161 -18.785 1.00 89.75 363 HIS A C 1
ATOM 2904 O O . HIS A 1 363 ? 12.087 -13.295 -17.641 1.00 89.75 363 HIS A O 1
ATOM 2910 N N . PRO A 1 364 ? 12.096 -13.946 -19.785 1.00 88.19 364 PRO A N 1
ATOM 2911 C CA . PRO A 1 364 ? 12.991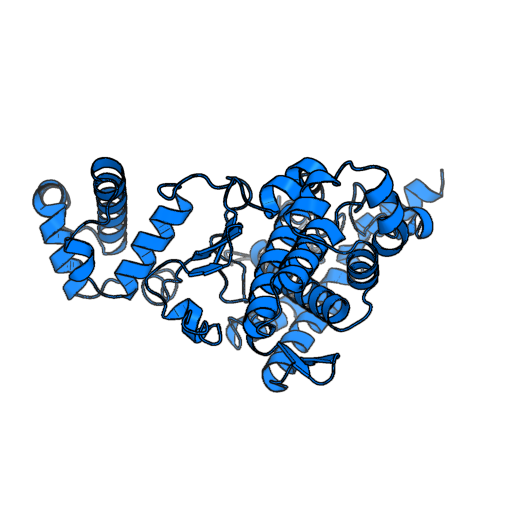 -15.085 -19.548 1.00 88.19 364 PRO A CA 1
ATOM 2912 C C . PRO A 1 364 ? 14.278 -14.714 -18.799 1.00 88.19 364 PRO A C 1
ATOM 2914 O O . PRO A 1 364 ? 14.714 -15.436 -17.907 1.00 88.19 364 PRO A O 1
ATOM 2917 N N . GLY A 1 365 ? 14.854 -13.547 -19.107 1.00 85.62 365 GLY A N 1
ATOM 2918 C CA . GLY A 1 365 ? 16.041 -13.034 -18.412 1.00 85.62 365 GLY A CA 1
ATOM 2919 C C . GLY A 1 365 ? 15.810 -12.706 -16.930 1.00 85.62 365 GLY A C 1
ATOM 2920 O O . GLY A 1 365 ? 16.714 -12.901 -16.120 1.00 85.62 365 GLY A O 1
ATOM 2921 N N . ALA A 1 366 ? 14.599 -12.273 -16.562 1.00 86.81 366 ALA A N 1
ATOM 2922 C CA . ALA A 1 366 ? 14.245 -11.981 -15.174 1.00 86.81 366 ALA A CA 1
ATOM 2923 C C . ALA A 1 366 ? 14.020 -13.268 -14.367 1.00 86.81 366 ALA A C 1
ATOM 2925 O O . ALA A 1 366 ? 14.351 -13.324 -13.188 1.00 86.81 366 ALA A O 1
ATOM 2926 N N . ARG A 1 367 ? 13.519 -14.325 -15.018 1.00 89.06 367 ARG A N 1
ATOM 2927 C CA . ARG A 1 367 ? 13.214 -15.623 -14.394 1.00 89.06 367 ARG A CA 1
ATOM 2928 C C . ARG A 1 367 ? 14.378 -16.613 -14.386 1.00 89.06 367 ARG A C 1
ATOM 2930 O O . ARG A 1 367 ? 14.225 -17.740 -13.928 1.00 89.06 367 ARG A O 1
ATOM 2937 N N . PHE A 1 368 ? 15.546 -16.224 -14.895 1.00 86.25 368 PHE A N 1
ATOM 2938 C CA . PHE A 1 368 ? 16.686 -17.132 -15.032 1.00 86.25 368 PHE A CA 1
ATOM 2939 C C . PHE A 1 368 ? 17.100 -17.781 -13.700 1.00 86.25 368 PHE A C 1
ATOM 2941 O O . PHE A 1 368 ? 17.319 -18.989 -13.650 1.00 86.25 368 PHE A O 1
ATOM 2948 N N . LYS A 1 369 ? 17.159 -17.006 -12.607 1.00 84.69 369 LYS A N 1
ATOM 2949 C CA . LYS A 1 369 ? 17.466 -17.545 -11.273 1.00 84.69 369 LYS A CA 1
ATOM 2950 C C . LYS A 1 369 ? 16.384 -18.496 -10.763 1.00 84.69 369 LYS A C 1
ATOM 2952 O O . LYS A 1 369 ? 16.730 -19.542 -10.226 1.00 84.69 369 LYS A O 1
ATOM 2957 N N . GLU A 1 370 ? 15.105 -18.156 -10.950 1.00 85.75 370 GLU A N 1
ATOM 2958 C CA . GLU A 1 370 ? 13.989 -19.046 -10.593 1.00 85.75 370 GLU A CA 1
ATOM 2959 C C . GLU A 1 370 ? 14.123 -20.394 -11.299 1.00 85.75 370 GLU A C 1
ATOM 2961 O O . GLU A 1 370 ? 14.002 -21.438 -10.668 1.00 85.75 370 GLU A O 1
ATOM 2966 N N . PHE A 1 371 ? 14.425 -20.362 -12.601 1.00 85.38 371 PHE A N 1
ATOM 2967 C CA . PHE A 1 371 ? 14.622 -21.561 -13.402 1.00 85.38 371 PHE A CA 1
ATOM 2968 C C . PHE A 1 371 ? 15.774 -22.417 -12.863 1.00 85.38 371 PHE A C 1
ATOM 2970 O O . PHE A 1 371 ? 15.574 -23.604 -12.625 1.00 85.38 371 PHE A O 1
ATOM 2977 N N . LEU A 1 372 ? 16.946 -21.819 -12.605 1.00 84.38 372 LEU A N 1
ATOM 2978 C CA . LEU A 1 372 ? 18.103 -22.538 -12.053 1.00 84.38 372 LEU A CA 1
ATOM 2979 C C . LEU A 1 372 ? 17.818 -23.170 -10.684 1.00 84.38 372 LEU A C 1
ATOM 2981 O O . LEU A 1 372 ? 18.252 -24.290 -10.413 1.00 84.38 372 LEU A O 1
ATOM 2985 N N . LEU A 1 373 ? 17.119 -22.449 -9.806 1.00 82.50 373 LEU A N 1
ATOM 2986 C CA . LEU A 1 373 ? 16.756 -22.960 -8.487 1.00 82.50 373 LEU A CA 1
ATOM 2987 C C . LEU A 1 373 ? 15.749 -24.096 -8.600 1.00 82.50 373 LEU A C 1
ATOM 2989 O O . LEU A 1 373 ? 15.927 -25.124 -7.957 1.00 82.50 373 LEU A O 1
ATOM 2993 N N . GLY A 1 374 ? 14.743 -23.937 -9.456 1.00 79.44 374 GLY A N 1
ATOM 2994 C CA . GLY A 1 374 ? 13.741 -24.964 -9.684 1.00 79.44 374 GLY A CA 1
ATOM 2995 C C . GLY A 1 374 ? 14.330 -26.263 -10.211 1.00 79.44 374 GLY A C 1
ATOM 2996 O O . GLY A 1 374 ? 14.014 -27.323 -9.681 1.00 79.44 374 GLY A O 1
ATOM 2997 N N . THR A 1 375 ? 15.235 -26.190 -11.191 1.00 81.31 375 THR A N 1
ATOM 2998 C CA . THR A 1 375 ? 15.929 -27.383 -11.695 1.00 81.31 375 THR A CA 1
ATOM 2999 C C . THR A 1 375 ? 16.822 -28.005 -10.629 1.00 81.31 375 THR A C 1
ATOM 3001 O O . THR A 1 375 ? 16.805 -29.213 -10.458 1.00 81.31 375 THR A O 1
ATOM 3004 N N . THR A 1 376 ? 17.557 -27.195 -9.860 1.00 81.88 376 THR A N 1
ATOM 3005 C CA . THR A 1 376 ? 18.473 -27.730 -8.841 1.00 81.88 376 THR A CA 1
ATOM 3006 C C . THR A 1 376 ? 17.720 -28.380 -7.681 1.00 81.88 376 THR A C 1
ATOM 3008 O O . THR A 1 376 ? 18.141 -29.422 -7.209 1.00 81.88 376 THR A O 1
ATOM 3011 N N . VAL A 1 377 ? 16.621 -27.795 -7.197 1.00 79.31 377 VAL A N 1
ATOM 3012 C CA . VAL A 1 377 ? 15.890 -28.334 -6.036 1.00 79.31 377 VAL A CA 1
ATOM 3013 C C . VAL A 1 377 ? 15.064 -29.569 -6.396 1.00 79.31 377 VAL A C 1
ATOM 3015 O O . VAL A 1 377 ? 14.946 -30.451 -5.561 1.00 79.31 377 VAL A O 1
ATOM 3018 N N . LEU A 1 378 ? 14.507 -29.651 -7.609 1.00 67.00 378 LEU A N 1
ATOM 3019 C CA . LEU A 1 378 ? 13.684 -30.793 -8.036 1.00 67.00 378 LEU A CA 1
ATOM 3020 C C . LEU A 1 378 ? 14.501 -32.002 -8.529 1.00 67.00 378 LEU A C 1
ATOM 3022 O O . LEU A 1 378 ? 13.951 -33.095 -8.646 1.00 67.00 378 LEU A O 1
ATOM 3026 N N . GLU A 1 379 ? 15.782 -31.817 -8.866 1.00 59.38 379 GLU A N 1
ATOM 3027 C CA . GLU A 1 379 ? 16.682 -32.905 -9.287 1.00 59.38 379 GLU A CA 1
ATOM 3028 C C . GLU A 1 379 ? 17.332 -33.668 -8.114 1.00 59.38 379 GLU A C 1
ATOM 3030 O O . GLU A 1 379 ? 17.923 -34.729 -8.336 1.00 59.38 379 GLU A O 1
ATOM 3035 N N . TYR A 1 380 ? 17.208 -33.161 -6.884 1.00 51.59 380 TYR A N 1
ATOM 3036 C CA . TYR A 1 380 ? 17.637 -33.809 -5.636 1.00 51.59 380 TYR A CA 1
ATOM 3037 C C . TYR A 1 380 ? 16.430 -34.212 -4.789 1.00 51.59 380 TYR A C 1
ATOM 3039 O O . TYR A 1 380 ? 16.586 -35.180 -4.006 1.00 51.59 380 TYR A O 1
#

Secondary structure (DSSP, 8-state):
-PPPPPP--HHHHHH-SSPEEETTTEEEPP---SSEETTEE---HHHHHHHHH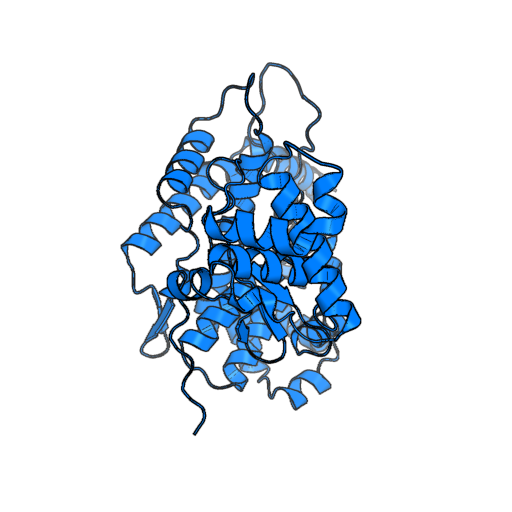HTHHHHTT-TT--HHHHHHHHHHHHHHHHHHHSS--GGGGGS-HHHHHHHHHHHHHTT-SSSEEEEEEEEEETTTTEEEEEETTSHHHHHHHHTTGGGGGGSBTTTT-B-S---TT---S--SB---BHHHHHHHHHHHHHHHHHHTT--HHHHHHHHHHHHHTTTTPPTTGGGGTTTSTTTS-HHHHHHHHHHHS--HHHHHHHT--HHHHHHHHTT-HHHHHHHHHHHHHHHHHHHHHHHHHTT-S-SS-PPPHHHHHHHHHHHH-TTTTGGGGGEEEETTEEEES-HHHHHHHHHHHHHHIIIIIT-TTTSHHHHHHHHHHH--

Foldseek 3Di:
DPDQDPQDALVNLAQDLAWDDQAQWKTWAHDQDPLQDPNHGDFDPQQLVLLCVVCVVPVVVPPPDDNVVSLVVVLVVQLVVCLVPVDGDPSLVRGDSSSSRVSNLVSVLVPSDPAFDVVAFASDQFLASTGMTTGPPDLLNLLCVQLVLVVQQQAQQLQQFFALDDDPVDDDPDDRGQNHTVQNLLSQLLVLQLSLCSSQVDDQQLSSLLSSLSNCLCSLQDHRGPLCCVVPVVNRVSLNCVVVSPVVTPCPVSCVVSVHDPVVSSCLSNLHWASVVSSVLSSLLRCLRSVLCSNQVSCPPDDDDDDDPLSVVLVVLCVVRRNLSNQSSQWYQDPRHTDRPDPVSVVSSVVSVVSCVDRTVPSCSRCVRSVVVSVVVNVD